Protein AF-A0A067BQJ6-F1 (afdb_monomer_lite)

Secondary structure (DSSP, 8-state):
--------------------------------HHHHTT-B-SSGGGSPP-TTEEEEE-TTSBEEEEEPPTTPBPP--SSSS------------PPPP------B--SS-SSPPPP-PPPTTSB---S---STTB---EE-SSS-EE--BPPTT-EEE--SSTTSPPEE--SS-SSPPPP-TT---------------PPPPPTT-B---S-TTSTTB---EE-SSS-EE--B--TT-EEE---STTBPPEE--SS-SSPPPP-B--TT-EE--SS---TTEEEEEE-SSS-EEEEE--TT-EEE--SSTTEEPEE--SS-SSPPP-EE--TT-B---S--S-TTB---EE-SSS-EE--BPPTT-EEE--SSTTEEPEEP-SS-SSPPPPEEPPTT-B---SSTTSTTB---EE-SSS-EE--B--TT-B-S---STTEE--B--SS-SSPPPPEE--TTSEE--TTTTSTTB--EEE-SSS-EE--B--TTSEEE---TTPPPEEP-SS-SSPPPP--S---------------------------------S--SSSSSSSSSSSS--S-----------------------

Organism: Saprolegnia parasitica (strain CBS 223.65) (NCBI:txid695850)

Foldseek 3Di:
DDDDDDYDDDDDDDDDDDDDDDDDDDDDDDDDVPVLQVDFAPFQVRRDAFQQWHWGADPVRGIDTHGHDWFDFGDDDALQPDDDPDDDDDDDDDDDDDDDDTWTDRRPDSDTDDDQFDDFADFDDDDAADALQWDTWTDPRPRDTDTFGHDQPAFSADAPFQQGDTFGDPRPDSHGDDDPLDDDDDDDDDDDDPDPDPDQADQARFGDDDAPDALQWDGWGHNSNSDTDTWGHDQPAFSADAPFQQWDTWGDPRPHRHTDDTWTDDQPRWHDDDADQALFFDTWGHPRPNDIDTFGHDQPAFSADQPFQQWDTWGDHRPHNHTDDTWTHDQARFHDDDDPDALQWDTWGHPRPNDIDTWGHDQVAFSADAPFQQWDTFGDPRPDSHTDDTWTHDQARWGDADLPDAQQWDTWGHPRPNDIDTWGHDQAQFRADPDWQQWATFGHRRPHRHTDYIFGDPQARFTADPLPPAQQWDGWGDPRPRDTHTWGHDQVRFRADDDPPDDTFGTHRPHSYTDDPPDDDDDDDDDDDDDDDDDDDDDDDDDDDDDDDDDDDPPDPPDPPPPPPPPPDDDDDDDDDDDDDDDDDDDDDDDDDD

Sequence (594 aa):
MKLLWVCVAANAIGLSLGMDLLASETAPVGANLLAAAATKCTRDNDCPQLTCHSTSCSTFGYCKYTPLGVGAKCPGQSCTNGALATTTPTTRATPTPNASVPEYCTGTSGTCPVDAFAPSTMTCSGANNRGACDGQDLCDGFGHCVDVYLPSSTVCRASKGECDVAESCSGKSSQCPPTRSRRPPRRARARPTTSFAMAPISSSTKCSGTSNSGVCDGQDMCDGSGKCVDKYLPSSNECRASKGPCDVAETCTGQGSECPVDTFAPTTAKCTGSSNSGACDIQDFCDGQGNCVDKYLPSTSVCRSSKNQCDVAEMCTGSSGACPADAFAPTTATCTGTCNGNACDGVDLCDGKGNCIDVYLPSTTVCRKAASDCDVAESCTGSSGQCPSDKFAPTTAKCTGTCNGNPCDAQDFCDGSGNCVDKYLPSDTVCGTTGNACIIPATCTGDMGFCPPDDYADSSVPCSGTSSGNVCDGIDTCDGEGSCVDRFLGARTVCQKPTGYSRPIYCNGKSATCPVAKSFLEGNLREMTADDQAPVQSMLVAVSPSSPMVLLGLVCVVAAAVAMVTMRQRRDEPAFDDATYKLLATHEDASAAF

Radius of gyration: 92.45 Å; chains: 1; bounding box: 203×66×261 Å

Structure (mmCIF, N/CA/C/O backbone):
data_AF-A0A067BQJ6-F1
#
_entry.id   AF-A0A067BQJ6-F1
#
loop_
_atom_site.group_PDB
_atom_site.id
_atom_site.type_symbol
_atom_site.label_atom_id
_atom_site.label_alt_id
_atom_site.label_comp_id
_atom_site.label_asym_id
_atom_site.label_entity_id
_atom_site.label_seq_id
_atom_site.pdbx_PDB_ins_code
_atom_site.Cartn_x
_atom_site.Cartn_y
_atom_site.Cartn_z
_atom_site.occupancy
_atom_site.B_iso_or_equiv
_atom_site.auth_seq_id
_atom_site.auth_comp_id
_atom_site.auth_asym_id
_atom_site.auth_atom_id
_atom_site.pdbx_PDB_model_num
ATOM 1 N N . MET A 1 1 ? 77.675 6.043 -44.420 1.00 33.41 1 MET A N 1
ATOM 2 C CA . MET A 1 1 ? 78.668 5.155 -45.069 1.00 33.41 1 MET A CA 1
ATOM 3 C C . MET A 1 1 ? 78.697 5.542 -46.536 1.00 33.41 1 MET A C 1
ATOM 5 O O . MET A 1 1 ? 77.641 5.598 -47.136 1.00 33.41 1 MET A O 1
ATOM 9 N N . LYS A 1 2 ? 79.798 6.142 -47.006 1.00 31.72 2 LYS A N 1
ATOM 10 C CA . LYS A 1 2 ? 80.900 5.413 -47.662 1.00 31.72 2 LYS A CA 1
ATOM 11 C C . LYS A 1 2 ? 80.387 4.732 -48.942 1.00 31.72 2 LYS A C 1
ATOM 13 O O . LYS A 1 2 ? 79.483 3.926 -48.844 1.00 31.72 2 LYS A O 1
ATOM 18 N N . LEU A 1 3 ? 80.943 4.916 -50.127 1.00 29.05 3 LEU A N 1
ATOM 19 C CA . LEU A 1 3 ? 82.164 5.570 -50.578 1.00 29.05 3 LEU A CA 1
ATOM 20 C C . LEU A 1 3 ? 82.225 5.233 -52.088 1.00 29.05 3 LEU A C 1
ATOM 22 O O . LEU A 1 3 ? 81.794 4.145 -52.449 1.00 29.05 3 LEU A O 1
ATOM 26 N N . LEU A 1 4 ? 82.879 6.089 -52.878 1.00 31.81 4 LEU A N 1
ATOM 27 C CA . LEU A 1 4 ? 83.849 5.689 -53.912 1.00 31.81 4 LEU A CA 1
ATOM 28 C C . LEU A 1 4 ? 83.328 4.924 -55.174 1.00 31.81 4 LEU A C 1
ATOM 30 O O . LEU A 1 4 ? 82.763 3.848 -55.078 1.00 31.81 4 LEU A O 1
ATOM 34 N N . TRP A 1 5 ? 83.491 5.491 -56.384 1.00 29.30 5 TRP A N 1
ATOM 35 C CA . TRP A 1 5 ? 84.674 5.329 -57.281 1.00 29.30 5 TRP A CA 1
ATOM 36 C C . TRP A 1 5 ? 84.509 4.167 -58.286 1.00 29.30 5 TRP A C 1
ATOM 38 O O . TRP A 1 5 ? 83.849 3.194 -57.969 1.00 29.30 5 TRP A O 1
ATOM 48 N N . VAL A 1 6 ? 85.096 4.121 -59.486 1.00 31.91 6 VAL A N 1
ATOM 49 C CA . VAL A 1 6 ? 85.873 5.044 -60.337 1.00 31.91 6 VAL A CA 1
ATOM 50 C C . VAL A 1 6 ? 86.158 4.292 -61.652 1.00 31.91 6 VAL A C 1
ATOM 52 O O . VAL A 1 6 ? 86.192 3.066 -61.627 1.00 31.91 6 VAL A O 1
ATOM 55 N N . CYS A 1 7 ? 86.474 5.040 -62.718 1.00 27.44 7 CYS A N 1
ATOM 56 C CA . CYS A 1 7 ? 87.472 4.716 -63.761 1.00 27.44 7 CYS A CA 1
ATOM 57 C C . CYS A 1 7 ? 87.280 3.487 -64.677 1.00 27.44 7 CYS A C 1
ATOM 59 O O . CYS A 1 7 ? 86.557 2.559 -64.360 1.00 27.44 7 CYS A O 1
ATOM 61 N N . VAL A 1 8 ? 87.953 3.314 -65.820 1.00 29.67 8 VAL A N 1
ATOM 62 C CA . VAL A 1 8 ? 88.818 4.063 -66.770 1.00 29.67 8 VAL A CA 1
ATOM 63 C C . VAL A 1 8 ? 89.134 3.020 -67.853 1.00 29.67 8 VAL A C 1
ATOM 65 O O . VAL A 1 8 ? 89.295 1.852 -67.513 1.00 29.67 8 VAL A O 1
ATOM 68 N N . ALA A 1 9 ? 89.288 3.440 -69.109 1.00 30.62 9 ALA A N 1
ATOM 69 C CA . ALA A 1 9 ? 90.353 3.016 -70.045 1.00 30.62 9 ALA A CA 1
ATOM 70 C C . ALA A 1 9 ? 89.979 3.595 -71.423 1.00 30.62 9 ALA A C 1
ATOM 72 O O . ALA A 1 9 ? 88.926 3.259 -71.945 1.00 30.62 9 ALA A O 1
ATOM 73 N N . ALA A 1 10 ? 90.630 4.608 -72.000 1.00 28.34 10 ALA A N 1
ATOM 74 C CA . ALA A 1 10 ? 92.052 4.861 -72.249 1.00 28.34 10 ALA A CA 1
ATOM 75 C C . ALA A 1 10 ? 92.707 3.886 -73.240 1.00 28.34 10 ALA A C 1
ATOM 77 O O . ALA A 1 10 ? 92.621 2.672 -73.068 1.00 28.34 10 ALA A O 1
ATOM 78 N N . ASN A 1 11 ? 93.466 4.506 -74.156 1.00 29.45 11 ASN A N 1
ATOM 79 C CA . ASN A 1 11 ? 94.488 3.998 -75.083 1.00 29.45 11 ASN A CA 1
ATOM 80 C C . ASN A 1 11 ? 94.037 3.787 -76.539 1.00 29.45 11 ASN A C 1
ATOM 82 O O . ASN A 1 11 ? 92.970 3.251 -76.788 1.00 29.45 11 ASN A O 1
ATOM 86 N N . ALA A 1 12 ? 94.823 4.114 -77.565 1.00 27.55 12 ALA A N 1
ATOM 87 C CA . ALA A 1 12 ? 96.096 4.830 -77.678 1.00 27.55 12 ALA A CA 1
ATOM 88 C C . ALA A 1 12 ? 96.520 4.792 -79.164 1.00 27.55 12 ALA A C 1
ATOM 90 O O . ALA A 1 12 ? 96.338 3.763 -79.798 1.00 27.55 12 ALA A O 1
ATOM 91 N N . ILE A 1 13 ? 97.162 5.875 -79.626 1.00 28.88 13 ILE A N 1
ATOM 92 C CA . ILE A 1 13 ? 98.367 5.912 -80.488 1.00 28.88 13 ILE A CA 1
ATOM 93 C C . ILE A 1 13 ? 98.299 5.292 -81.902 1.00 28.88 13 ILE A C 1
ATOM 95 O O . ILE A 1 13 ? 98.008 4.118 -82.085 1.00 28.88 13 ILE A O 1
ATOM 99 N N . GLY A 1 14 ? 98.779 6.052 -82.896 1.00 28.91 14 GLY A N 1
ATOM 100 C CA . GLY A 1 14 ? 99.280 5.470 -84.146 1.00 28.91 14 GLY A CA 1
ATOM 101 C C . GLY A 1 14 ? 99.532 6.477 -85.263 1.00 28.91 14 GLY A C 1
ATOM 102 O O . GLY A 1 14 ? 98.670 6.705 -86.098 1.00 28.91 14 GLY A O 1
ATOM 103 N N . LEU A 1 15 ? 100.716 7.083 -85.251 1.00 29.03 15 LEU A N 1
ATOM 104 C CA . LEU A 1 15 ? 101.250 8.015 -86.244 1.00 29.03 15 LEU A CA 1
ATOM 105 C C . LEU A 1 15 ? 101.660 7.337 -87.570 1.00 29.03 15 LEU A C 1
ATOM 107 O O . LEU A 1 15 ? 102.103 6.194 -87.587 1.00 29.03 15 LEU A O 1
ATOM 111 N N . SER A 1 16 ? 101.663 8.180 -88.608 1.00 29.70 16 SER A N 1
ATOM 112 C CA . SER A 1 16 ? 102.675 8.326 -89.671 1.00 29.70 16 SER A CA 1
ATOM 113 C C . SER A 1 16 ? 102.708 7.411 -90.908 1.00 29.70 16 SER A C 1
ATOM 115 O O . SER A 1 16 ? 103.057 6.242 -90.830 1.00 29.70 16 SER A O 1
ATOM 117 N N . LEU A 1 17 ? 102.525 8.105 -92.045 1.00 29.45 17 LEU A N 1
ATOM 118 C CA . LEU A 1 17 ? 103.411 8.221 -93.221 1.00 29.45 17 LEU A CA 1
ATOM 119 C C . LEU A 1 17 ? 103.686 6.987 -94.096 1.00 29.45 17 LEU A C 1
ATOM 121 O O . LEU A 1 17 ? 104.258 6.004 -93.645 1.00 29.45 17 LEU A O 1
ATOM 125 N N . GLY A 1 18 ? 103.512 7.184 -95.410 1.00 28.03 18 GLY A N 1
ATOM 126 C CA . GLY A 1 18 ? 104.486 6.681 -96.380 1.00 28.03 18 GLY A CA 1
ATOM 127 C C . GLY A 1 18 ? 103.939 6.194 -97.721 1.00 28.03 18 GLY A C 1
ATOM 128 O O . GLY A 1 18 ? 103.319 5.144 -97.781 1.00 28.03 18 GLY A O 1
ATOM 129 N N . MET A 1 19 ? 104.352 6.912 -98.771 1.00 30.14 19 MET A N 1
ATOM 130 C CA . MET A 1 19 ? 104.830 6.385 -100.060 1.00 30.14 19 MET A CA 1
ATOM 131 C C . MET A 1 19 ? 103.837 6.015 -101.179 1.00 30.14 19 MET A C 1
ATOM 133 O O . MET A 1 19 ? 103.181 4.983 -101.175 1.00 30.14 19 MET A O 1
ATOM 137 N N . ASP A 1 20 ? 103.836 6.909 -102.174 1.00 27.52 20 ASP A N 1
ATOM 138 C CA . ASP A 1 20 ? 104.441 6.717 -103.501 1.00 27.52 20 ASP A CA 1
ATOM 139 C C . ASP A 1 20 ? 103.914 5.653 -104.485 1.00 27.52 20 ASP A C 1
ATOM 141 O O . ASP A 1 20 ? 104.029 4.448 -104.298 1.00 27.52 20 ASP A O 1
ATOM 145 N N . LEU A 1 21 ? 103.581 6.214 -105.654 1.00 26.09 21 LEU A N 1
ATOM 146 C CA . LEU A 1 21 ? 103.943 5.787 -107.009 1.00 26.09 21 LEU A CA 1
ATOM 147 C C . LEU A 1 21 ? 103.164 4.664 -107.733 1.00 26.09 21 LEU A C 1
ATOM 149 O O . LEU A 1 21 ? 103.133 3.505 -107.346 1.00 26.09 21 LEU A O 1
ATOM 153 N N . LEU A 1 22 ? 102.781 5.076 -108.955 1.00 28.86 22 LEU A N 1
ATOM 154 C CA . LEU A 1 22 ? 102.851 4.378 -110.252 1.00 28.86 22 LEU A CA 1
ATOM 155 C C . LEU A 1 22 ? 101.705 3.456 -110.681 1.00 28.86 22 LEU A C 1
ATOM 157 O O . LEU A 1 22 ? 101.576 2.331 -110.219 1.00 28.86 22 LEU A O 1
ATOM 161 N N . ALA A 1 23 ? 100.995 3.903 -111.724 1.00 27.73 23 ALA A N 1
ATOM 162 C CA . ALA A 1 23 ? 101.087 3.414 -113.118 1.00 27.73 23 ALA A CA 1
ATOM 163 C C . ALA A 1 23 ? 99.745 3.735 -113.816 1.00 27.73 23 ALA A C 1
ATOM 165 O O . ALA A 1 23 ? 98.692 3.325 -113.352 1.00 27.73 23 ALA A O 1
ATOM 166 N N . SER A 1 24 ? 99.691 4.690 -114.748 1.00 27.64 24 SER A N 1
ATOM 167 C CA . SER A 1 24 ? 99.980 4.538 -116.186 1.00 27.64 24 SER A CA 1
ATOM 168 C C . SER A 1 24 ? 98.992 3.630 -116.923 1.00 27.64 24 SER A C 1
ATOM 170 O O . SER A 1 24 ? 99.094 2.422 -116.794 1.00 27.64 24 SER A O 1
ATOM 172 N N . GLU A 1 25 ? 98.146 4.235 -117.764 1.00 32.16 25 GLU A N 1
ATOM 173 C CA . GLU A 1 25 ? 97.696 3.746 -119.087 1.00 32.16 25 GLU A CA 1
ATOM 174 C C . GLU A 1 25 ? 96.947 4.919 -119.767 1.00 32.16 25 GLU A C 1
ATOM 176 O O . GLU A 1 25 ? 95.892 5.350 -119.317 1.00 32.16 25 GLU A O 1
ATOM 181 N N . THR A 1 26 ? 97.635 5.765 -120.539 1.00 32.44 26 THR A N 1
ATOM 182 C CA . THR A 1 26 ? 97.693 5.789 -122.019 1.00 32.44 26 THR A CA 1
ATOM 183 C C . THR A 1 26 ? 96.345 5.770 -122.754 1.00 32.44 26 THR A C 1
ATOM 185 O O . THR A 1 26 ? 95.514 4.892 -122.570 1.00 32.44 26 THR A O 1
ATOM 188 N N . ALA A 1 27 ? 96.207 6.774 -123.627 1.00 31.55 27 ALA A N 1
ATOM 189 C CA . ALA A 1 27 ? 95.067 7.201 -124.441 1.00 31.55 27 ALA A CA 1
ATOM 190 C C . ALA A 1 27 ? 94.458 6.138 -125.389 1.00 31.55 27 ALA A C 1
ATOM 192 O O . ALA A 1 27 ? 95.049 5.080 -125.601 1.00 31.55 27 ALA A O 1
ATOM 193 N N . PRO A 1 28 ? 93.335 6.465 -126.068 1.00 40.06 28 PRO A N 1
ATOM 194 C CA . PRO A 1 28 ? 93.500 7.070 -127.397 1.00 40.06 28 PRO A CA 1
ATOM 195 C C . PRO A 1 28 ? 92.517 8.208 -127.770 1.00 40.06 28 PRO A C 1
ATOM 197 O O . PRO A 1 28 ? 91.325 8.152 -127.506 1.00 40.06 28 PRO A O 1
ATOM 200 N N . VAL A 1 29 ? 93.086 9.189 -128.488 1.00 33.69 29 VAL A N 1
ATOM 201 C CA . VAL A 1 29 ? 92.636 9.767 -129.777 1.00 33.69 29 VAL A CA 1
ATOM 202 C C . VAL A 1 29 ? 91.312 10.552 -129.844 1.00 33.69 29 VAL A C 1
ATOM 204 O O . VAL A 1 29 ? 90.217 10.034 -129.660 1.00 33.69 29 VAL A O 1
ATOM 207 N N . GLY A 1 30 ? 91.439 11.823 -130.251 1.00 45.69 30 GLY A N 1
ATOM 208 C CA . GLY A 1 30 ? 90.338 12.711 -130.611 1.00 45.69 30 GLY A CA 1
ATOM 209 C C . GLY A 1 30 ? 89.714 12.425 -131.980 1.00 45.69 30 GLY A C 1
ATOM 210 O O . GLY A 1 30 ? 90.404 12.070 -132.929 1.00 45.69 30 GLY A O 1
ATOM 211 N N . ALA A 1 31 ? 88.401 12.634 -132.064 1.00 32.19 31 ALA A N 1
ATOM 212 C CA . ALA A 1 31 ? 87.574 12.726 -133.269 1.00 32.19 31 ALA A CA 1
ATOM 213 C C . ALA A 1 31 ? 86.186 13.193 -132.759 1.00 32.19 31 ALA A C 1
ATOM 215 O O . ALA A 1 31 ? 85.680 12.613 -131.809 1.00 32.19 31 ALA A O 1
ATOM 216 N N . ASN A 1 32 ? 85.528 14.272 -133.199 1.00 43.81 32 ASN A N 1
ATOM 217 C CA . ASN A 1 32 ? 84.564 14.181 -134.303 1.00 43.81 32 ASN A CA 1
ATOM 218 C C . ASN A 1 32 ? 83.610 15.399 -134.393 1.00 43.81 32 ASN A C 1
ATOM 220 O O . ASN A 1 32 ? 82.407 15.223 -134.567 1.00 43.81 32 ASN A O 1
ATOM 224 N N . LEU A 1 33 ? 84.103 16.647 -134.384 1.00 48.44 33 LEU A N 1
ATOM 225 C CA . LEU A 1 33 ? 83.295 17.710 -135.022 1.00 48.44 33 LEU A CA 1
ATOM 226 C C . LEU A 1 33 ? 83.194 17.478 -136.545 1.00 48.44 33 LEU A C 1
ATOM 228 O O . LEU A 1 33 ? 82.189 17.833 -137.154 1.00 48.44 33 LEU A O 1
ATOM 232 N N . LEU A 1 34 ? 84.178 16.792 -137.149 1.00 48.84 34 LEU A N 1
ATOM 233 C CA . LEU A 1 34 ? 84.097 16.361 -138.547 1.00 48.84 34 LEU A CA 1
ATOM 234 C C . LEU A 1 34 ? 83.239 15.098 -138.782 1.00 4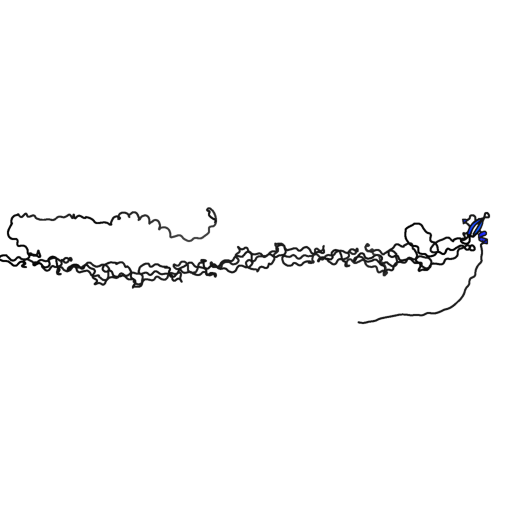8.84 34 LEU A C 1
ATOM 236 O O . LEU A 1 34 ? 82.619 15.038 -139.840 1.00 48.84 34 LEU A O 1
ATOM 240 N N . ALA A 1 35 ? 83.110 14.125 -137.857 1.00 49.06 35 ALA A N 1
ATOM 241 C CA . ALA A 1 35 ? 82.203 12.983 -138.113 1.00 49.06 35 ALA A CA 1
ATOM 242 C C . ALA A 1 35 ? 80.739 13.215 -137.728 1.00 49.06 35 ALA A C 1
ATOM 244 O O . ALA A 1 35 ? 79.871 12.563 -138.305 1.00 49.06 35 ALA A O 1
ATOM 245 N N . ALA A 1 36 ? 80.422 14.170 -136.847 1.00 51.16 36 ALA A N 1
ATOM 246 C CA . ALA A 1 36 ? 79.027 14.571 -136.647 1.00 51.16 36 ALA A CA 1
ATOM 247 C C . ALA A 1 36 ? 78.456 15.240 -137.916 1.00 51.16 36 ALA A C 1
ATOM 249 O O . ALA A 1 36 ? 77.330 14.955 -138.311 1.00 51.16 36 ALA A O 1
ATOM 250 N N . ALA A 1 37 ? 79.270 16.029 -138.632 1.00 52.50 37 ALA A N 1
ATOM 251 C CA . ALA A 1 37 ? 78.912 16.590 -139.940 1.00 52.50 37 ALA A CA 1
ATOM 252 C C . ALA A 1 37 ? 78.905 15.549 -141.085 1.00 52.50 37 ALA A C 1
ATOM 254 O O . ALA A 1 37 ? 78.353 15.815 -142.149 1.00 52.50 37 ALA A O 1
ATOM 255 N N . ALA A 1 38 ? 79.486 14.361 -140.872 1.00 51.75 38 ALA A N 1
ATOM 256 C CA . ALA A 1 38 ? 79.493 13.251 -141.830 1.00 51.75 38 ALA A CA 1
ATOM 257 C C . ALA A 1 38 ? 78.466 12.147 -141.501 1.00 51.75 38 ALA A C 1
ATOM 259 O O . ALA A 1 38 ? 78.376 11.157 -142.230 1.00 51.75 38 ALA A O 1
ATOM 260 N N . THR A 1 39 ? 77.668 12.305 -140.437 1.00 60.28 39 THR A N 1
ATOM 261 C CA . THR A 1 39 ? 76.596 11.360 -140.099 1.00 60.28 39 THR A CA 1
ATOM 262 C C . THR A 1 39 ? 75.402 11.613 -141.016 1.00 60.28 39 THR A C 1
ATOM 264 O O . THR A 1 39 ? 74.821 12.699 -141.017 1.00 60.28 39 THR A O 1
ATOM 267 N N . LYS A 1 40 ? 75.058 10.614 -141.838 1.00 61.75 40 LYS A N 1
ATOM 268 C CA . LYS A 1 40 ? 73.889 10.671 -142.720 1.00 61.75 40 LYS A CA 1
ATOM 269 C C . LYS A 1 40 ? 72.624 10.602 -141.856 1.00 61.75 40 LYS A C 1
ATOM 271 O O . LYS A 1 40 ? 72.386 9.561 -141.252 1.00 61.75 40 LYS A O 1
ATOM 276 N N . CYS A 1 41 ? 71.826 11.668 -141.790 1.00 66.38 41 CYS A N 1
ATOM 277 C CA . CYS A 1 41 ? 70.503 11.642 -141.150 1.00 66.38 41 CYS A CA 1
ATOM 278 C C . CYS A 1 41 ? 69.404 12.005 -142.158 1.00 66.38 41 CYS A C 1
ATOM 280 O O . CYS A 1 41 ? 69.617 12.775 -143.093 1.00 66.38 41 CYS A O 1
ATOM 282 N N . THR A 1 42 ? 68.238 11.373 -142.002 1.00 63.31 42 THR A N 1
ATOM 283 C CA . THR A 1 42 ? 67.075 11.543 -142.888 1.00 63.31 42 THR A CA 1
ATOM 284 C C . THR A 1 42 ? 66.043 12.532 -142.345 1.00 63.31 42 THR A C 1
ATOM 286 O O . THR A 1 42 ? 65.243 13.046 -143.125 1.00 63.31 42 THR A O 1
ATOM 289 N N . ARG A 1 43 ? 66.051 12.806 -141.030 1.00 68.25 43 ARG A N 1
ATOM 290 C CA . ARG A 1 43 ? 65.211 13.789 -140.318 1.00 68.25 43 ARG A CA 1
ATOM 291 C C . ARG A 1 43 ? 65.976 14.376 -139.121 1.00 68.25 43 ARG A C 1
ATOM 293 O O . ARG A 1 43 ? 66.899 13.740 -138.623 1.00 68.25 43 ARG A O 1
ATOM 300 N N . ASP A 1 44 ? 65.553 15.540 -138.620 1.00 64.88 44 ASP A N 1
ATOM 301 C CA . ASP A 1 44 ? 66.233 16.269 -137.527 1.00 64.88 44 ASP A CA 1
ATOM 302 C C . ASP A 1 44 ? 66.428 15.437 -136.247 1.00 64.88 44 ASP A C 1
ATOM 304 O O . ASP A 1 44 ? 67.486 15.493 -135.623 1.00 64.88 44 ASP A O 1
ATOM 308 N N . ASN A 1 45 ? 65.444 14.607 -135.889 1.00 67.88 45 ASN A N 1
ATOM 309 C CA . ASN A 1 45 ? 65.490 13.775 -134.681 1.00 67.88 45 ASN A CA 1
ATOM 310 C C . ASN A 1 45 ? 66.452 12.578 -134.789 1.00 67.88 45 ASN A C 1
ATOM 312 O O . ASN A 1 45 ? 66.763 11.966 -133.770 1.00 67.88 45 ASN A O 1
ATOM 316 N N . ASP A 1 46 ? 66.911 12.236 -135.998 1.00 66.75 46 ASP A N 1
ATOM 317 C CA . ASP A 1 46 ? 67.871 11.146 -136.217 1.00 66.75 46 ASP A CA 1
ATOM 318 C C . ASP A 1 46 ? 69.321 11.618 -135.975 1.00 66.75 46 ASP A C 1
ATOM 320 O O . ASP A 1 46 ? 70.250 10.811 -135.936 1.00 66.75 46 ASP A O 1
ATOM 324 N N . CYS A 1 47 ? 69.539 12.929 -135.826 1.00 66.81 47 CYS A N 1
ATOM 325 C CA . CYS A 1 47 ? 70.851 13.509 -135.585 1.00 66.81 47 CYS A CA 1
ATOM 326 C C . CYS A 1 47 ? 71.110 13.604 -134.045 1.00 66.81 47 CYS A C 1
ATOM 328 O O . CYS A 1 47 ? 70.228 14.058 -133.306 1.00 66.81 47 CYS A O 1
ATOM 330 N N . PRO A 1 48 ? 72.294 13.203 -133.520 1.00 64.88 48 PRO A N 1
ATOM 331 C CA . PRO A 1 48 ? 72.620 13.246 -132.083 1.00 64.88 48 PRO A CA 1
ATOM 332 C C . PRO A 1 48 ? 72.361 14.614 -131.442 1.00 64.88 48 PRO A C 1
ATOM 334 O O . PRO A 1 48 ? 72.755 15.629 -132.012 1.00 64.88 48 PRO A O 1
ATOM 337 N N . GLN A 1 49 ? 71.744 14.657 -130.259 1.00 63.25 49 GLN A N 1
ATOM 338 C CA . GLN A 1 49 ? 71.453 15.912 -129.555 1.00 63.25 49 GLN A CA 1
ATOM 339 C C . GLN A 1 49 ? 72.658 16.379 -128.721 1.00 63.25 49 GLN A C 1
ATOM 341 O O . GLN A 1 49 ? 73.240 15.596 -127.975 1.00 63.25 49 GLN A O 1
ATOM 346 N N . LEU A 1 50 ? 73.023 17.661 -128.840 1.00 64.81 50 LEU A N 1
ATOM 347 C CA . LEU A 1 50 ? 74.099 18.313 -128.082 1.00 64.81 50 LEU A CA 1
ATOM 348 C C . LEU A 1 50 ? 73.506 19.456 -127.250 1.00 64.81 50 LEU A C 1
ATOM 350 O O . LEU A 1 50 ? 72.870 20.349 -127.800 1.00 64.81 50 LEU A O 1
ATOM 354 N N . THR A 1 51 ? 73.732 19.454 -125.935 1.00 66.31 51 THR A N 1
ATOM 355 C CA . THR A 1 51 ? 73.017 20.306 -124.963 1.00 66.31 51 THR A CA 1
ATOM 356 C C . THR A 1 51 ? 73.225 21.809 -125.183 1.00 66.31 51 THR A C 1
ATOM 358 O O . THR A 1 51 ? 72.336 22.598 -124.879 1.00 66.31 51 THR A O 1
ATOM 361 N N . CYS A 1 52 ? 74.371 22.208 -125.746 1.00 65.25 52 CYS A N 1
ATOM 362 C CA . CYS A 1 52 ? 74.678 23.606 -126.077 1.00 65.25 52 CYS A CA 1
ATOM 363 C C . CYS A 1 52 ? 74.638 23.910 -127.595 1.00 65.25 52 CYS A C 1
ATOM 365 O O . CYS A 1 52 ? 75.241 24.892 -128.023 1.00 65.25 52 CYS A O 1
ATOM 367 N N . HIS A 1 53 ? 73.981 23.096 -128.436 1.00 69.12 53 HIS A N 1
ATOM 368 C CA . HIS A 1 53 ? 73.817 23.355 -129.880 1.00 69.12 53 HIS A CA 1
ATOM 369 C C . HIS A 1 53 ? 72.385 23.057 -130.357 1.00 69.12 53 HIS A C 1
ATOM 371 O O . HIS A 1 53 ? 71.750 22.115 -129.898 1.00 69.12 53 HIS A O 1
ATOM 377 N N . SER A 1 54 ? 71.892 23.810 -131.341 1.00 68.19 54 SER A N 1
ATOM 378 C CA . SER A 1 54 ? 70.698 23.455 -132.110 1.00 68.19 54 SER A CA 1
ATOM 379 C C . SER A 1 54 ? 71.067 22.625 -133.345 1.00 68.19 54 SER A C 1
ATOM 381 O O . SER A 1 54 ? 72.083 22.863 -134.004 1.00 68.19 54 SER A O 1
ATOM 383 N N . THR A 1 55 ? 70.249 21.621 -133.653 1.00 68.00 55 THR A N 1
ATOM 384 C CA . THR A 1 55 ? 70.437 20.690 -134.776 1.00 68.00 55 THR A CA 1
ATOM 385 C C . THR A 1 55 ? 69.426 20.939 -135.886 1.00 68.00 55 THR A C 1
ATOM 387 O O . THR A 1 55 ? 68.260 21.208 -135.619 1.00 68.00 55 THR A O 1
ATOM 390 N N . SER A 1 56 ? 69.876 20.840 -137.140 1.00 68.44 56 SER A N 1
ATOM 391 C CA . SER A 1 56 ? 69.014 20.845 -138.333 1.00 68.44 56 SER A CA 1
ATOM 392 C C . SER A 1 56 ? 69.604 19.956 -139.431 1.00 68.44 56 SER A C 1
ATOM 394 O O . SER A 1 56 ? 70.824 19.888 -139.589 1.00 68.44 56 SER A O 1
ATOM 396 N N . CYS A 1 57 ? 68.765 19.262 -140.192 1.00 71.25 57 CYS A N 1
ATOM 397 C CA . CYS A 1 57 ? 69.169 18.353 -141.256 1.00 71.25 57 CYS A CA 1
ATOM 398 C C . CYS A 1 57 ? 69.362 19.116 -142.577 1.00 71.25 57 CYS A C 1
ATOM 400 O O . CYS A 1 57 ? 68.475 19.830 -143.045 1.00 71.25 57 CYS A O 1
ATOM 402 N N . SER A 1 58 ? 70.538 18.976 -143.194 1.00 63.59 58 SER A N 1
ATOM 403 C CA . SER A 1 58 ? 70.861 19.599 -144.485 1.00 63.59 58 SER A CA 1
ATOM 404 C C . SER A 1 58 ? 70.177 18.872 -145.647 1.00 63.59 58 SER A C 1
ATOM 406 O O . SER A 1 58 ? 70.042 17.649 -145.618 1.00 63.59 58 SER A O 1
ATOM 408 N N . THR A 1 59 ? 69.833 19.595 -146.722 1.00 61.22 59 THR A N 1
ATOM 409 C CA . THR A 1 59 ? 69.223 19.056 -147.958 1.00 61.22 59 THR A CA 1
ATOM 410 C C . THR A 1 59 ? 70.062 17.957 -148.624 1.00 61.22 59 THR A C 1
ATOM 412 O O . THR A 1 59 ? 69.538 17.161 -149.395 1.00 61.22 59 THR A O 1
ATOM 415 N N . PHE A 1 60 ? 71.360 17.888 -148.311 1.00 62.41 60 PHE A N 1
ATOM 416 C CA . PHE A 1 60 ? 72.281 16.851 -148.790 1.00 62.41 60 PHE A CA 1
ATOM 417 C C . PHE A 1 60 ? 72.332 15.596 -147.891 1.00 62.41 60 PHE A C 1
ATOM 419 O O . PHE A 1 60 ? 73.120 14.691 -148.162 1.00 62.41 60 PHE A O 1
ATOM 426 N N . GLY A 1 61 ? 71.498 15.518 -146.844 1.00 65.94 61 GLY A N 1
ATOM 427 C CA . GLY A 1 61 ? 71.331 14.336 -145.988 1.00 65.94 61 GLY A CA 1
ATOM 428 C C . GLY A 1 61 ? 72.329 14.203 -144.832 1.00 65.94 61 GLY A C 1
ATOM 429 O O . GLY A 1 61 ? 72.657 13.079 -144.468 1.00 65.94 61 GLY A O 1
ATOM 430 N N . TYR A 1 62 ? 72.824 15.313 -144.266 1.00 70.69 62 TYR A N 1
ATOM 431 C CA . TYR A 1 62 ? 73.802 15.338 -143.159 1.00 70.69 62 TYR A CA 1
ATOM 432 C C . TYR A 1 62 ? 73.406 16.327 -142.042 1.00 70.69 62 TYR A C 1
ATOM 434 O O . TYR A 1 62 ? 72.749 17.334 -142.323 1.00 70.69 62 TYR A O 1
ATOM 442 N N . CYS A 1 63 ? 73.825 16.076 -140.791 1.00 71.94 63 CYS A N 1
ATOM 443 C CA . CYS A 1 63 ? 73.554 16.956 -139.643 1.00 71.94 63 CYS A CA 1
ATOM 444 C C . CYS A 1 63 ? 74.271 18.313 -139.767 1.00 71.94 63 CYS A C 1
ATOM 446 O O . CYS A 1 63 ? 75.483 18.364 -139.989 1.00 71.94 63 CYS A O 1
ATOM 448 N N . LYS A 1 64 ? 73.568 19.414 -139.487 1.00 71.38 64 LYS A N 1
ATOM 449 C CA . LYS A 1 64 ? 74.165 20.730 -139.232 1.00 71.38 64 LYS A CA 1
ATOM 450 C C . LYS A 1 64 ? 73.914 21.147 -137.783 1.00 71.38 64 LYS A C 1
ATOM 452 O O . LYS A 1 64 ? 72.767 21.268 -137.356 1.00 71.38 64 LYS A O 1
ATOM 457 N N . TYR A 1 65 ? 74.996 21.402 -137.053 1.00 69.44 65 TYR A N 1
ATOM 458 C CA . TYR A 1 65 ? 74.984 21.838 -135.656 1.00 69.44 65 TYR A CA 1
ATOM 459 C C . TYR A 1 65 ? 75.304 23.331 -135.560 1.00 69.44 65 TYR A C 1
ATOM 461 O O . TYR A 1 65 ? 76.316 23.774 -136.099 1.00 69.44 65 TYR A O 1
ATOM 469 N N . THR A 1 66 ? 74.460 24.098 -134.869 1.00 68.06 66 THR A N 1
ATOM 470 C CA . THR A 1 66 ? 74.664 25.534 -134.621 1.00 68.06 66 THR A CA 1
ATOM 471 C C . THR A 1 66 ? 74.801 25.768 -133.116 1.00 68.06 66 THR A C 1
ATOM 473 O O . THR A 1 66 ? 73.903 25.374 -132.378 1.00 68.06 66 THR A O 1
ATOM 476 N N . PRO A 1 67 ? 75.890 26.371 -132.615 1.00 63.81 67 PRO A N 1
ATOM 477 C CA . PRO A 1 67 ? 76.052 26.621 -131.184 1.00 63.81 67 PRO A CA 1
ATOM 478 C C . PRO A 1 67 ? 74.959 27.552 -130.651 1.00 63.81 67 PRO A C 1
ATOM 480 O O . PRO A 1 67 ? 74.617 28.554 -131.282 1.00 63.81 67 PRO A O 1
ATOM 483 N N . LEU A 1 68 ? 74.422 27.228 -129.474 1.00 65.75 68 LEU A N 1
ATOM 484 C CA . LEU A 1 68 ? 73.600 28.153 -128.698 1.00 65.75 68 LEU A CA 1
ATOM 485 C C . LEU A 1 68 ? 74.508 29.263 -128.143 1.00 65.75 68 LEU A C 1
ATOM 487 O O . LEU A 1 68 ? 75.659 29.013 -127.784 1.00 65.75 68 LEU A O 1
ATOM 491 N N . GLY A 1 69 ? 74.008 30.502 -128.104 1.00 61.66 69 GLY A N 1
ATOM 492 C CA . GLY A 1 69 ? 74.794 31.660 -127.667 1.00 61.66 69 GLY A CA 1
ATOM 493 C C . GLY A 1 69 ? 75.347 31.511 -126.243 1.00 61.66 69 GLY A C 1
ATOM 494 O O . GLY A 1 69 ? 74.725 30.878 -125.387 1.00 61.66 69 GLY A O 1
ATOM 495 N N . VAL A 1 70 ? 76.512 32.120 -125.989 1.00 59.81 70 VAL A N 1
ATOM 496 C CA . VAL A 1 70 ? 77.116 32.210 -124.648 1.00 59.81 70 VAL A CA 1
ATOM 497 C C . VAL A 1 70 ? 76.077 32.784 -123.677 1.00 59.81 70 VAL A C 1
ATOM 499 O O . VAL A 1 70 ? 75.533 33.856 -123.938 1.00 59.81 70 VAL A O 1
ATOM 502 N N . GLY A 1 71 ? 75.771 32.075 -122.585 1.00 58.81 71 GLY A N 1
ATOM 503 C CA . GLY A 1 71 ? 74.718 32.489 -121.642 1.00 58.81 71 GLY A CA 1
ATOM 504 C C . GLY A 1 71 ? 73.378 31.747 -121.753 1.00 58.81 71 GLY A C 1
ATOM 505 O O . GLY A 1 71 ? 72.448 32.067 -121.013 1.00 58.81 71 GLY A O 1
ATOM 506 N N . ALA A 1 72 ? 73.235 30.756 -122.638 1.00 59.75 72 ALA A N 1
ATOM 507 C CA . ALA A 1 72 ? 72.051 29.889 -122.652 1.00 59.75 72 ALA A CA 1
ATOM 508 C C . ALA A 1 72 ? 72.023 28.945 -121.425 1.00 59.75 72 ALA A C 1
ATOM 510 O O . ALA A 1 72 ? 73.059 28.393 -121.050 1.00 59.75 72 ALA A O 1
ATOM 511 N N . LYS A 1 73 ? 70.848 28.769 -120.795 1.00 58.78 73 LYS A N 1
ATOM 512 C CA . LYS A 1 73 ? 70.647 27.918 -119.600 1.00 58.78 73 LYS A CA 1
ATOM 513 C C . LYS A 1 73 ? 70.523 26.434 -119.971 1.00 58.78 73 LYS A C 1
ATOM 515 O O . LYS A 1 73 ? 69.765 26.100 -120.881 1.00 58.78 73 LYS A O 1
ATOM 520 N N . CYS A 1 74 ? 71.190 25.557 -119.222 1.00 56.38 74 CYS A N 1
ATOM 521 C CA . CYS A 1 74 ? 71.088 24.100 -119.378 1.00 56.38 74 CYS A CA 1
ATOM 522 C C . CYS A 1 74 ? 69.786 23.555 -118.721 1.00 56.38 74 CYS A C 1
ATOM 524 O O . CYS A 1 74 ? 69.475 23.979 -117.606 1.00 56.38 74 CYS A O 1
ATOM 526 N N . PRO A 1 75 ? 68.999 22.646 -119.346 1.00 48.78 75 PRO A N 1
ATOM 527 C CA . PRO A 1 75 ? 67.783 22.090 -118.729 1.00 48.78 75 PRO A CA 1
ATOM 528 C C . PRO A 1 75 ? 68.004 20.759 -117.966 1.00 48.78 75 PRO A C 1
ATOM 530 O O . PRO A 1 75 ? 68.346 19.762 -118.593 1.00 48.78 75 PRO A O 1
ATOM 533 N N . GLY A 1 76 ? 67.651 20.714 -116.665 1.00 48.97 76 GLY A N 1
ATOM 534 C CA . GLY A 1 76 ? 66.918 19.579 -116.058 1.00 48.97 76 GLY A CA 1
ATOM 535 C C . GLY A 1 76 ? 67.445 18.847 -114.794 1.00 48.97 76 GLY A C 1
ATOM 536 O O . GLY A 1 76 ? 68.359 18.046 -114.897 1.00 48.97 76 GLY A O 1
ATOM 537 N N . GLN A 1 77 ? 66.654 18.967 -113.707 1.00 38.94 77 GLN A N 1
ATOM 538 C CA . GLN A 1 77 ? 66.147 17.934 -112.757 1.00 38.94 77 GLN A CA 1
ATOM 539 C C . GLN A 1 77 ? 66.935 17.479 -111.486 1.00 38.94 77 GLN A C 1
ATOM 541 O O . GLN A 1 77 ? 67.793 16.607 -111.538 1.00 38.94 77 GLN A O 1
ATOM 546 N N . SER A 1 78 ? 66.391 17.900 -110.322 1.00 42.72 78 SER A N 1
ATOM 547 C CA . SER A 1 78 ? 66.501 17.375 -108.929 1.00 42.72 78 SER A CA 1
ATOM 548 C C . SER A 1 78 ? 67.711 17.789 -108.078 1.00 42.72 78 SER A C 1
ATOM 550 O O . SER A 1 78 ? 68.825 17.550 -108.504 1.00 42.72 78 SER A O 1
ATOM 552 N N . CYS A 1 79 ? 67.442 18.361 -106.879 1.00 46.25 79 CYS A N 1
ATOM 553 C CA . CYS A 1 79 ? 68.303 18.832 -105.755 1.00 46.25 79 CYS A CA 1
ATOM 554 C C . CYS A 1 79 ? 69.688 19.455 -106.041 1.00 46.25 79 CYS A C 1
ATOM 556 O O . CYS A 1 79 ? 70.326 19.977 -105.129 1.00 46.25 79 CYS A O 1
ATOM 558 N N . THR A 1 80 ? 70.092 19.512 -107.295 1.00 45.81 80 THR A N 1
ATOM 559 C CA . THR A 1 80 ? 70.901 20.525 -107.934 1.00 45.81 80 THR A CA 1
ATOM 560 C C . THR A 1 80 ? 69.944 21.594 -108.474 1.00 45.81 80 THR A C 1
ATOM 562 O O . THR A 1 80 ? 68.762 21.357 -108.742 1.00 45.81 80 THR A O 1
ATOM 565 N N . ASN A 1 81 ? 70.433 22.825 -108.489 1.00 46.41 81 ASN A N 1
ATOM 566 C CA . ASN A 1 81 ? 69.744 24.075 -108.808 1.00 46.41 81 ASN A CA 1
ATOM 567 C C . ASN A 1 81 ? 68.467 23.965 -109.680 1.00 46.41 81 ASN A C 1
ATOM 569 O O . ASN A 1 81 ? 68.530 23.912 -110.906 1.00 46.41 81 ASN A O 1
ATOM 573 N N . GLY A 1 82 ? 67.296 24.073 -109.036 1.00 44.09 82 GLY A N 1
ATOM 574 C CA . GLY A 1 82 ? 66.019 24.380 -109.693 1.00 44.09 82 GLY A CA 1
ATOM 575 C C . GLY A 1 82 ? 64.993 23.247 -109.685 1.00 44.09 82 GLY A C 1
ATOM 576 O O . GLY A 1 82 ? 64.787 22.571 -110.692 1.00 44.09 82 GLY A O 1
ATOM 577 N N . ALA A 1 83 ? 64.260 23.106 -108.578 1.00 37.78 83 ALA A N 1
ATOM 578 C CA . ALA A 1 83 ? 62.986 22.398 -108.592 1.00 37.78 83 ALA A CA 1
ATOM 579 C C . ALA A 1 83 ? 61.867 23.334 -109.077 1.00 37.78 83 ALA A C 1
ATOM 581 O O . ALA A 1 83 ? 61.710 24.466 -108.619 1.00 37.78 83 ALA A O 1
ATOM 582 N N . LEU A 1 84 ? 61.117 22.814 -110.042 1.00 34.84 84 LEU A N 1
ATOM 583 C CA . LEU A 1 84 ? 59.948 23.386 -110.687 1.00 34.84 84 LEU A CA 1
ATOM 584 C C . LEU A 1 84 ? 58.921 23.852 -109.641 1.00 34.84 84 LEU A C 1
ATOM 586 O O . LEU A 1 84 ? 58.447 23.058 -108.831 1.00 34.84 84 LEU A O 1
ATOM 590 N N . ALA A 1 85 ? 58.533 25.126 -109.687 1.00 30.23 85 ALA A N 1
ATOM 591 C CA . ALA A 1 85 ? 57.349 25.603 -108.987 1.00 30.23 85 ALA A CA 1
ATOM 592 C C . ALA A 1 85 ? 56.103 24.930 -109.591 1.00 30.23 85 ALA A C 1
ATOM 594 O O . ALA A 1 85 ? 55.554 25.393 -110.591 1.00 30.23 85 ALA A O 1
ATOM 595 N N . THR A 1 86 ? 55.644 23.830 -108.997 1.00 28.98 86 THR A N 1
ATOM 596 C CA . THR A 1 86 ? 54.298 23.301 -109.237 1.00 28.98 86 THR A CA 1
ATOM 597 C C . THR A 1 86 ? 53.303 24.057 -108.360 1.00 28.98 86 THR A C 1
ATOM 599 O O . THR A 1 86 ? 53.244 23.867 -107.151 1.00 28.98 86 THR A O 1
ATOM 602 N N . THR A 1 87 ? 52.572 24.966 -109.006 1.00 31.09 87 THR A N 1
ATOM 603 C CA . THR A 1 87 ? 51.177 25.379 -108.757 1.00 31.09 87 THR A CA 1
ATOM 604 C C . THR A 1 87 ? 50.543 24.995 -107.408 1.00 31.09 87 THR A C 1
ATOM 606 O O . THR A 1 87 ? 50.264 23.817 -107.187 1.00 31.09 87 THR A O 1
ATOM 609 N N . THR A 1 88 ? 50.213 25.992 -106.569 1.00 28.94 88 THR A N 1
ATOM 610 C CA . THR A 1 88 ? 48.877 26.334 -105.985 1.00 28.94 88 THR A CA 1
ATOM 611 C C . THR A 1 88 ? 49.085 27.233 -104.742 1.00 28.94 88 THR A C 1
ATOM 613 O O . THR A 1 88 ? 49.948 26.923 -103.923 1.00 28.94 88 THR A O 1
ATOM 616 N N . PRO A 1 89 ? 48.348 28.350 -104.556 1.00 33.03 89 PRO A N 1
ATOM 617 C CA . PRO A 1 89 ? 48.572 29.261 -103.437 1.00 33.03 89 PRO A CA 1
ATOM 618 C C . PRO A 1 89 ? 47.855 28.774 -102.171 1.00 33.03 89 PRO A C 1
ATOM 620 O O . PRO A 1 89 ? 46.630 28.805 -102.092 1.00 33.03 89 PRO A O 1
ATOM 623 N N . THR A 1 90 ? 48.611 28.409 -101.138 1.00 28.83 90 THR A N 1
ATOM 624 C CA . THR A 1 90 ? 48.127 28.480 -99.754 1.00 28.83 90 THR A CA 1
ATOM 625 C C . THR A 1 90 ? 49.096 29.302 -98.927 1.00 28.83 90 THR A C 1
ATOM 627 O O . THR A 1 90 ? 50.311 29.139 -98.972 1.00 28.83 90 THR A O 1
ATOM 630 N N . THR A 1 91 ? 48.507 30.262 -98.235 1.00 32.31 91 THR A N 1
ATOM 631 C CA . THR A 1 91 ? 49.125 31.377 -97.540 1.00 32.31 91 THR A CA 1
ATOM 632 C C . THR A 1 91 ? 50.110 30.964 -96.450 1.00 32.31 91 THR A C 1
ATOM 634 O O . THR A 1 91 ? 49.787 30.132 -95.606 1.00 32.31 91 THR A O 1
ATOM 637 N N . ARG A 1 92 ? 51.200 31.742 -96.392 1.00 38.47 92 ARG A N 1
ATOM 638 C CA . ARG A 1 92 ? 52.007 32.068 -95.206 1.00 38.47 92 ARG A CA 1
ATOM 639 C C . ARG A 1 92 ? 53.103 31.065 -94.829 1.00 38.47 92 ARG A C 1
ATOM 641 O O . ARG A 1 92 ? 53.005 30.357 -93.836 1.00 38.47 92 ARG A O 1
ATOM 648 N N . ALA A 1 93 ? 54.229 31.179 -95.531 1.00 28.20 93 ALA A N 1
ATOM 649 C CA . ALA A 1 93 ? 55.549 31.034 -94.925 1.00 28.20 93 ALA A CA 1
ATOM 650 C C . ALA A 1 93 ? 56.505 32.070 -95.541 1.00 28.20 93 ALA A C 1
ATOM 652 O O . ALA A 1 93 ? 56.562 32.254 -96.754 1.00 28.20 93 ALA A O 1
ATOM 653 N N . THR A 1 94 ? 57.174 32.803 -94.660 1.00 29.30 94 THR A N 1
ATOM 654 C CA . THR A 1 94 ? 58.230 33.795 -94.896 1.00 29.30 94 THR A CA 1
ATOM 655 C C . THR A 1 94 ? 59.396 33.239 -95.727 1.00 29.30 94 THR A C 1
ATOM 657 O O . THR A 1 94 ? 59.703 32.056 -95.600 1.00 29.30 94 THR A O 1
ATOM 660 N N . PRO A 1 95 ? 60.080 34.072 -96.535 1.00 31.34 95 PRO A N 1
ATOM 661 C CA . PRO A 1 95 ? 61.156 33.620 -97.406 1.00 31.34 95 PRO A CA 1
ATOM 662 C C . PRO A 1 95 ? 62.440 33.428 -96.594 1.00 31.34 95 PRO A C 1
ATOM 664 O O . PRO A 1 95 ? 62.907 34.368 -95.951 1.00 31.34 95 PRO A O 1
ATOM 667 N N . THR A 1 96 ? 63.040 32.240 -96.638 1.00 27.78 96 THR A N 1
ATOM 668 C CA . THR A 1 96 ? 64.452 32.070 -96.278 1.00 27.78 96 THR A CA 1
ATOM 669 C C . THR A 1 96 ? 65.303 31.969 -97.544 1.00 27.78 96 THR A C 1
ATOM 671 O O . THR A 1 96 ? 64.911 31.305 -98.507 1.00 27.78 96 THR A O 1
ATOM 674 N N . PRO A 1 97 ? 66.448 32.670 -97.580 1.00 36.78 97 PRO A N 1
ATOM 675 C CA . PRO A 1 97 ? 67.301 32.763 -98.748 1.00 36.78 97 PRO A CA 1
ATOM 676 C C . PRO A 1 97 ? 68.259 31.576 -98.747 1.00 36.78 97 PRO A C 1
ATOM 678 O O . PRO A 1 97 ? 68.917 31.340 -97.742 1.00 36.78 97 PRO A O 1
ATOM 681 N N . ASN A 1 98 ? 68.381 30.851 -99.855 1.00 32.19 98 ASN A N 1
ATOM 682 C CA . ASN A 1 98 ? 69.681 30.316 -100.251 1.00 32.19 98 ASN A CA 1
ATOM 683 C C . ASN A 1 98 ? 69.671 29.881 -101.716 1.00 32.19 98 ASN A C 1
ATOM 685 O O . ASN A 1 98 ? 69.137 28.843 -102.088 1.00 32.19 98 ASN A O 1
ATOM 689 N N . ALA A 1 99 ? 70.253 30.781 -102.509 1.00 34.88 99 ALA A N 1
ATOM 690 C CA . ALA A 1 99 ? 71.192 30.538 -103.593 1.00 34.88 99 ALA A CA 1
ATOM 691 C C . ALA A 1 99 ? 70.936 29.332 -104.510 1.00 34.88 99 ALA A C 1
ATOM 693 O O . ALA A 1 99 ? 71.266 28.197 -104.191 1.00 34.88 99 ALA A O 1
ATOM 694 N N . SER A 1 100 ? 70.521 29.636 -105.737 1.00 43.84 100 SER A N 1
ATOM 695 C CA . SER A 1 100 ? 70.918 28.851 -106.904 1.00 43.84 100 SER A CA 1
ATOM 696 C C . SER A 1 100 ? 71.853 29.723 -107.738 1.00 43.84 100 SER A C 1
ATOM 698 O O . SER A 1 100 ? 71.454 30.811 -108.154 1.00 43.84 100 SER A O 1
ATOM 700 N N . VAL A 1 101 ? 73.097 29.289 -107.949 1.00 44.47 101 VAL A N 1
ATOM 701 C CA . VAL A 1 101 ? 74.010 29.898 -108.931 1.00 44.47 101 VAL A CA 1
ATOM 702 C C . VAL A 1 101 ? 73.657 29.280 -110.291 1.00 44.47 101 VAL A C 1
ATOM 704 O O . VAL A 1 101 ? 73.850 28.080 -110.453 1.00 44.47 101 VAL A O 1
ATOM 707 N N . PRO A 1 102 ? 73.072 30.016 -111.253 1.00 50.81 102 PRO A N 1
ATOM 708 C CA . PRO A 1 102 ? 72.746 29.447 -112.560 1.00 50.81 102 PRO A CA 1
ATOM 709 C C . PRO A 1 102 ? 74.014 29.184 -113.387 1.00 50.81 102 PRO A C 1
ATOM 711 O O . PRO A 1 102 ? 74.855 30.073 -113.526 1.00 50.81 102 PRO A O 1
ATOM 714 N N . GLU A 1 103 ? 74.120 27.989 -113.972 1.00 53.28 103 GLU A N 1
ATOM 715 C CA . GLU A 1 103 ? 75.176 27.631 -114.925 1.00 53.28 103 GLU A CA 1
ATOM 716 C C . GLU A 1 103 ? 74.781 27.983 -116.370 1.00 53.28 103 GLU A C 1
ATOM 718 O O . GLU A 1 103 ? 73.617 27.866 -116.770 1.00 53.28 103 GLU A O 1
ATOM 723 N N . TYR A 1 104 ? 75.762 28.421 -117.163 1.00 60.53 104 TYR A N 1
ATOM 724 C CA . TYR A 1 104 ? 75.573 28.959 -118.511 1.00 60.53 104 TYR A CA 1
ATOM 725 C C . TYR A 1 104 ? 76.468 28.243 -119.533 1.00 60.53 104 TYR A C 1
ATOM 727 O O . TYR A 1 104 ? 77.645 28.004 -119.262 1.00 60.53 104 TYR A O 1
ATOM 735 N N . CYS A 1 105 ? 75.949 27.966 -120.737 1.00 59.16 105 CYS A N 1
ATOM 736 C CA . CYS A 1 105 ? 76.765 27.482 -121.857 1.00 59.16 105 CYS A CA 1
ATOM 737 C C . CYS A 1 105 ? 77.885 28.494 -122.180 1.00 59.16 105 CYS A C 1
ATOM 739 O O . CYS A 1 105 ? 77.629 29.687 -122.366 1.00 59.16 105 CYS A O 1
ATOM 741 N N . THR A 1 106 ? 79.124 28.005 -122.292 1.00 61.69 106 THR A N 1
ATOM 742 C CA . THR A 1 106 ? 80.341 28.805 -122.547 1.00 61.69 106 THR A CA 1
ATOM 743 C C . THR A 1 106 ? 80.565 29.122 -124.031 1.00 61.69 106 THR A C 1
ATOM 745 O O . THR A 1 106 ? 81.470 29.880 -124.371 1.00 61.69 106 THR A O 1
ATOM 748 N N . GLY A 1 107 ? 79.745 28.549 -124.923 1.00 58.53 107 GLY A N 1
ATOM 749 C CA . GLY A 1 107 ? 79.791 28.751 -126.377 1.00 58.53 107 GLY A CA 1
ATOM 750 C C . GLY A 1 107 ? 80.893 27.982 -127.115 1.00 58.53 107 GLY A C 1
ATOM 751 O O . GLY A 1 107 ? 80.946 28.048 -128.340 1.00 58.53 107 GLY A O 1
ATOM 752 N N . THR A 1 108 ? 81.753 27.243 -126.406 1.00 57.25 108 THR A N 1
ATOM 753 C CA . THR A 1 108 ? 82.876 26.488 -126.996 1.00 57.25 108 THR A CA 1
ATOM 754 C C . THR A 1 108 ? 82.818 24.977 -126.745 1.00 57.25 108 THR A C 1
ATOM 756 O O . THR A 1 108 ? 83.409 24.225 -127.518 1.00 57.25 108 THR A O 1
ATOM 759 N N . SER A 1 109 ? 82.080 24.504 -125.732 1.00 57.56 109 SER A N 1
ATOM 760 C CA . SER A 1 109 ? 81.853 23.075 -125.458 1.00 57.56 109 SER A CA 1
ATOM 761 C C . SER A 1 109 ? 80.427 22.633 -125.818 1.00 57.56 109 SER A C 1
ATOM 763 O O . SER A 1 109 ? 79.466 23.391 -125.698 1.00 57.56 109 SER A O 1
ATOM 765 N N . GLY A 1 110 ? 80.273 21.378 -126.255 1.00 54.72 110 GLY A N 1
ATOM 766 C CA . GLY A 1 110 ? 78.963 20.769 -126.532 1.00 54.72 110 GLY A CA 1
ATOM 767 C C . GLY A 1 110 ? 78.164 20.362 -125.281 1.00 54.72 110 GLY A C 1
ATOM 768 O O . GLY A 1 110 ? 77.001 19.985 -125.418 1.00 54.72 110 GLY A O 1
ATOM 769 N N . THR A 1 111 ? 78.770 20.445 -124.088 1.00 57.53 111 THR A N 1
ATOM 770 C CA . THR A 1 111 ? 78.254 19.969 -122.788 1.00 57.53 111 THR A CA 1
ATOM 771 C C . THR A 1 111 ? 78.481 21.004 -121.670 1.00 57.53 111 THR A C 1
ATOM 773 O O . THR A 1 111 ? 79.431 21.791 -121.754 1.00 57.53 111 THR A O 1
ATOM 776 N N . CYS A 1 112 ? 77.627 20.999 -120.634 1.00 54.53 112 CYS A N 1
ATOM 777 C CA . CYS A 1 112 ? 77.715 21.884 -119.455 1.00 54.53 112 CYS A CA 1
ATOM 778 C C . CYS A 1 112 ? 78.765 21.373 -118.426 1.00 54.53 112 CYS A C 1
ATOM 780 O O . CYS A 1 112 ? 79.105 20.186 -118.479 1.00 54.53 112 CYS A O 1
ATOM 782 N N . PRO A 1 113 ? 79.323 22.234 -117.543 1.00 56.62 113 PRO A N 1
ATOM 783 C CA . PRO A 1 113 ? 80.224 21.834 -116.444 1.00 56.62 113 PRO A CA 1
ATOM 784 C C . PRO A 1 113 ? 79.541 20.912 -115.403 1.00 56.62 113 PRO A C 1
ATOM 786 O O . PRO A 1 113 ? 78.335 20.718 -115.459 1.00 56.62 113 PRO A O 1
ATOM 789 N N . VAL A 1 114 ? 80.309 20.302 -114.486 1.00 49.84 114 VAL A N 1
ATOM 790 C CA . VAL A 1 114 ? 79.812 19.366 -113.444 1.00 49.84 114 VAL A CA 1
ATOM 791 C C . VAL A 1 114 ? 79.570 20.054 -112.083 1.00 49.84 114 VAL A C 1
ATOM 793 O O . VAL A 1 114 ? 80.430 20.810 -111.630 1.00 49.84 114 VAL A O 1
ATOM 796 N N . ASP A 1 115 ? 78.430 19.736 -111.444 1.00 47.19 115 ASP A N 1
ATOM 797 C CA . ASP A 1 115 ? 77.856 20.307 -110.199 1.00 47.19 115 ASP A CA 1
ATOM 798 C C . ASP A 1 115 ? 78.686 20.110 -108.898 1.00 47.19 115 ASP A C 1
ATOM 800 O O . ASP A 1 115 ? 79.434 19.140 -108.751 1.00 47.19 115 ASP A O 1
ATOM 804 N N . ALA A 1 116 ? 78.457 20.975 -107.889 1.00 49.69 116 ALA A N 1
ATOM 805 C CA . ALA A 1 116 ? 78.918 20.823 -106.495 1.00 49.69 116 ALA A CA 1
ATOM 806 C C . ALA A 1 116 ? 77.739 20.586 -105.516 1.00 49.69 116 ALA A C 1
ATOM 808 O O . ALA A 1 116 ? 76.789 21.367 -105.484 1.00 49.69 116 ALA A O 1
ATOM 809 N N . PHE A 1 117 ? 77.798 19.524 -104.698 1.00 52.47 117 PHE A N 1
ATOM 810 C CA . PHE A 1 117 ? 76.714 19.100 -103.789 1.00 52.47 117 PHE A CA 1
ATOM 811 C C . PHE A 1 117 ? 76.591 19.958 -102.507 1.00 52.47 117 PHE A C 1
ATOM 813 O O . PHE A 1 117 ? 77.588 20.445 -101.971 1.00 52.47 117 PHE A O 1
ATOM 820 N N . ALA A 1 118 ? 75.367 20.109 -101.979 1.00 55.16 118 ALA A N 1
ATOM 821 C CA . ALA A 1 118 ? 75.084 20.807 -100.716 1.00 55.16 118 ALA A CA 1
ATOM 822 C C . ALA A 1 118 ? 75.511 19.986 -99.469 1.00 55.16 118 ALA A C 1
ATOM 824 O O . ALA A 1 118 ? 75.420 18.757 -99.492 1.00 55.16 118 ALA A O 1
ATOM 825 N N . PRO A 1 119 ? 75.946 20.631 -98.363 1.00 59.12 119 PRO A N 1
ATOM 826 C CA . PRO A 1 119 ? 76.455 19.946 -97.169 1.00 59.12 119 PRO A CA 1
ATOM 827 C C . PRO A 1 119 ? 75.357 19.248 -96.351 1.00 59.12 119 PRO A C 1
ATOM 829 O O . PRO A 1 119 ? 74.200 19.668 -96.343 1.00 59.12 119 PRO A O 1
ATOM 832 N N . SER A 1 120 ? 75.741 18.223 -95.581 1.00 59.22 120 SER A N 1
ATOM 833 C CA . SER A 1 120 ? 74.816 17.333 -94.859 1.00 59.22 120 SER A CA 1
ATOM 834 C C . SER A 1 120 ? 74.097 17.938 -93.640 1.00 59.22 120 SER A C 1
ATOM 836 O O . SER A 1 120 ? 73.354 17.262 -92.935 1.00 59.22 120 SER A O 1
ATOM 838 N N . THR A 1 121 ? 74.340 19.213 -93.344 1.00 62.94 121 THR A N 1
ATOM 839 C CA . THR A 1 121 ? 73.639 19.981 -92.301 1.00 62.94 121 THR A CA 1
ATOM 840 C C . THR A 1 121 ? 72.508 20.834 -92.865 1.00 62.94 121 THR A C 1
ATOM 842 O O . THR A 1 121 ? 71.782 21.476 -92.106 1.00 62.94 121 THR A O 1
ATOM 845 N N . MET A 1 122 ? 72.372 20.879 -94.191 1.00 65.38 122 MET A N 1
ATOM 846 C CA . MET A 1 122 ? 71.338 21.657 -94.848 1.00 65.38 122 MET A CA 1
ATOM 847 C C . MET A 1 122 ? 70.005 20.916 -94.780 1.00 65.38 122 MET A C 1
ATOM 849 O O . MET A 1 122 ? 69.927 19.728 -95.095 1.00 65.38 122 MET A O 1
ATOM 853 N N . THR A 1 123 ? 68.965 21.629 -94.352 1.00 64.19 123 THR A N 1
ATOM 854 C CA . THR A 1 123 ? 67.611 21.091 -94.262 1.00 64.19 123 THR A CA 1
ATOM 855 C C . THR A 1 123 ? 66.976 20.995 -95.643 1.00 64.19 123 THR A C 1
ATOM 857 O O . THR A 1 123 ? 67.210 21.834 -96.517 1.00 64.19 123 THR A O 1
ATOM 860 N N . CYS A 1 124 ? 66.165 19.964 -95.847 1.00 65.25 124 CYS A N 1
ATOM 861 C CA . CYS A 1 124 ? 65.468 19.700 -97.103 1.00 65.25 124 CYS A CA 1
ATOM 862 C C . CYS A 1 124 ? 63.994 19.349 -96.835 1.00 65.25 124 CYS A C 1
ATOM 864 O O . CYS A 1 124 ? 63.582 19.196 -95.689 1.00 65.25 124 CYS A O 1
ATOM 866 N N . SER A 1 125 ? 63.156 19.312 -97.876 1.00 63.78 125 SER A N 1
ATOM 867 C CA . SER A 1 125 ? 61.727 18.977 -97.747 1.00 63.78 125 SER A CA 1
ATOM 868 C C . SER A 1 125 ? 61.425 17.667 -98.474 1.00 63.78 125 SER A C 1
ATOM 870 O O . SER A 1 125 ? 61.275 17.666 -99.697 1.00 63.78 125 SER A O 1
ATOM 872 N N . GLY A 1 126 ? 61.374 16.562 -97.723 1.00 60.09 126 GLY A N 1
ATOM 873 C CA . GLY A 1 126 ? 60.958 15.241 -98.196 1.00 60.09 126 GLY A CA 1
ATOM 874 C C . GLY A 1 126 ? 59.438 15.098 -98.385 1.00 60.09 126 GLY A C 1
ATOM 875 O O . GLY A 1 126 ? 58.651 16.002 -98.104 1.00 60.09 126 GLY A O 1
ATOM 876 N N . ALA A 1 127 ? 59.004 13.951 -98.919 1.00 55.72 127 ALA A N 1
ATOM 877 C CA . ALA A 1 127 ? 57.619 13.708 -99.341 1.00 55.72 127 ALA A CA 1
ATOM 878 C C . ALA A 1 127 ? 56.669 13.181 -98.237 1.00 55.72 127 ALA A C 1
ATOM 880 O O . ALA A 1 127 ? 55.514 12.885 -98.541 1.00 55.72 127 ALA A O 1
ATOM 881 N N . ASN A 1 128 ? 57.086 13.078 -96.967 1.00 58.09 128 ASN A N 1
ATOM 882 C CA . ASN A 1 128 ? 56.335 12.353 -95.922 1.00 58.09 128 ASN A CA 1
ATOM 883 C C . ASN A 1 128 ? 56.022 13.177 -94.654 1.00 58.09 128 ASN A C 1
ATOM 885 O O . ASN A 1 128 ? 55.783 12.620 -93.579 1.00 58.09 128 ASN A O 1
ATOM 889 N N . ASN A 1 129 ? 55.947 14.502 -94.781 1.00 61.38 129 ASN A N 1
ATOM 890 C CA . ASN A 1 129 ? 56.242 15.389 -93.651 1.00 61.38 129 ASN A CA 1
ATOM 891 C C . ASN A 1 129 ? 55.010 15.840 -92.847 1.00 61.38 129 ASN A C 1
ATOM 893 O O . ASN A 1 129 ? 54.705 17.031 -92.765 1.00 61.38 129 ASN A O 1
ATOM 897 N N . ARG A 1 130 ? 54.206 14.905 -92.320 1.00 68.88 130 ARG A N 1
ATOM 898 C CA . ARG A 1 130 ? 52.962 15.260 -91.587 1.00 68.88 130 ARG A CA 1
ATOM 899 C C . ARG A 1 130 ? 52.703 14.470 -90.301 1.00 68.88 130 ARG A C 1
ATOM 901 O O . ARG A 1 130 ? 51.591 14.518 -89.778 1.00 68.88 130 ARG A O 1
ATOM 908 N N . GLY A 1 131 ? 53.683 13.717 -89.808 1.00 74.81 131 GLY A N 1
ATOM 909 C CA . GLY A 1 131 ? 53.530 12.874 -88.620 1.00 74.81 131 GLY A CA 1
ATOM 910 C C . GLY A 1 131 ? 54.046 13.525 -87.328 1.00 74.81 131 GLY A C 1
ATOM 911 O O . GLY A 1 131 ? 54.920 14.382 -87.358 1.00 74.81 131 GLY A O 1
ATOM 912 N N . ALA A 1 132 ? 53.522 13.112 -86.169 1.00 79.62 132 ALA A N 1
ATOM 913 C CA . ALA A 1 132 ? 53.910 13.667 -84.862 1.00 79.62 132 ALA A CA 1
ATOM 914 C C . ALA A 1 132 ? 55.331 13.272 -84.393 1.00 79.62 132 ALA A C 1
ATOM 916 O O . ALA A 1 132 ? 55.820 13.826 -83.412 1.00 79.62 132 ALA A O 1
ATOM 917 N N . CYS A 1 133 ? 55.980 12.314 -85.066 1.00 84.50 133 CYS A N 1
ATOM 918 C CA . CYS A 1 133 ? 57.358 11.874 -84.800 1.00 84.50 133 CYS A CA 1
ATOM 919 C C . CYS A 1 133 ? 58.366 12.342 -85.852 1.00 84.50 133 CYS A C 1
ATOM 921 O O . CYS A 1 133 ? 59.491 11.841 -85.903 1.00 84.50 133 CYS A O 1
ATOM 923 N N . ASP A 1 134 ? 57.951 13.271 -86.702 1.00 82.06 134 ASP A N 1
ATOM 924 C CA . ASP A 1 134 ? 58.742 13.758 -87.817 1.00 82.06 134 ASP A CA 1
ATOM 925 C C . ASP A 1 134 ? 59.715 14.855 -87.362 1.00 82.06 134 ASP A C 1
ATOM 927 O O . ASP A 1 134 ? 59.312 15.833 -86.727 1.00 82.06 134 ASP A O 1
ATOM 931 N N . GLY A 1 135 ? 61.008 14.649 -87.609 1.00 74.56 135 GLY A N 1
ATOM 932 C CA . GLY A 1 135 ? 62.058 15.640 -87.370 1.00 74.56 135 GLY A CA 1
ATOM 933 C C . GLY A 1 135 ? 62.298 16.499 -88.613 1.00 74.56 135 GLY A C 1
ATOM 934 O O . GLY A 1 135 ? 61.561 16.418 -89.588 1.00 74.56 135 GLY A O 1
ATOM 935 N N . GLN A 1 136 ? 63.315 17.364 -88.585 1.00 77.06 136 GLN A N 1
ATOM 936 C CA . GLN A 1 136 ? 63.718 18.086 -89.797 1.00 77.06 136 GLN A CA 1
ATOM 937 C C . GLN A 1 136 ? 64.675 17.239 -90.637 1.00 77.06 136 GLN A C 1
ATOM 939 O O . GLN A 1 136 ? 65.756 16.899 -90.155 1.00 77.06 136 GLN A O 1
ATOM 944 N N . ASP A 1 137 ? 64.284 16.952 -91.881 1.00 77.00 137 ASP A N 1
ATOM 945 C CA . ASP A 1 137 ? 65.077 16.182 -92.845 1.00 77.00 137 ASP A CA 1
ATOM 946 C C . ASP A 1 137 ? 66.367 16.910 -93.230 1.00 77.00 137 ASP A C 1
ATOM 948 O O . ASP A 1 137 ? 66.404 18.142 -93.352 1.00 77.00 137 ASP A O 1
ATOM 952 N N . LEU A 1 138 ? 67.427 16.135 -93.454 1.00 73.50 138 LEU A N 1
ATOM 953 C CA . LEU A 1 138 ? 68.765 16.641 -93.749 1.00 73.50 138 LEU A CA 1
ATOM 954 C C . LEU A 1 138 ? 69.300 16.036 -95.047 1.00 73.50 138 LEU A C 1
ATOM 956 O O . LEU A 1 138 ? 69.017 14.883 -95.382 1.00 73.50 138 LEU A O 1
ATOM 960 N N . CYS A 1 139 ? 70.103 16.811 -95.772 1.00 66.06 139 CYS A N 1
ATOM 961 C CA . CYS A 1 139 ? 70.857 16.298 -96.911 1.00 66.06 139 CYS A CA 1
ATOM 962 C C . CYS A 1 139 ? 71.911 15.274 -96.449 1.00 66.06 139 CYS A C 1
ATOM 964 O O . CYS A 1 139 ? 72.523 15.433 -95.396 1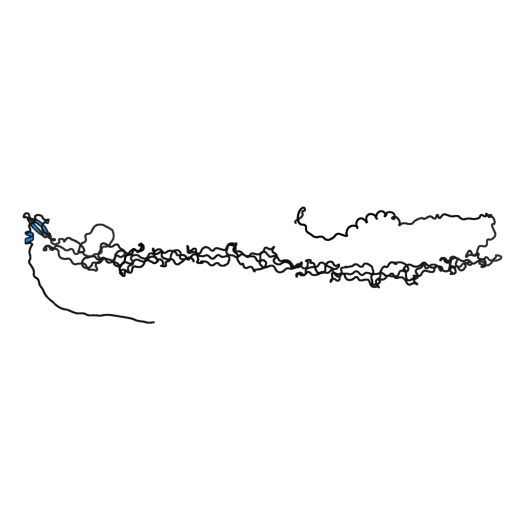.00 66.06 139 CYS A O 1
ATOM 966 N N . ASP A 1 140 ? 72.193 14.250 -97.251 1.00 68.88 140 ASP A N 1
ATOM 967 C CA . ASP A 1 140 ? 73.246 13.259 -96.961 1.00 68.88 140 ASP A CA 1
ATOM 968 C C . ASP A 1 140 ? 74.657 13.690 -97.406 1.00 68.88 140 ASP A C 1
ATOM 970 O O . ASP A 1 140 ? 75.629 12.970 -97.180 1.00 68.88 140 ASP A O 1
ATOM 974 N N . GLY A 1 141 ? 74.785 14.865 -98.031 1.00 59.22 141 GLY A N 1
ATOM 975 C CA . GLY A 1 141 ? 76.033 15.345 -98.637 1.00 59.22 141 GLY A CA 1
ATOM 976 C C . GLY A 1 141 ? 76.301 14.811 -100.052 1.00 59.22 141 GLY A C 1
ATOM 977 O O . GLY A 1 141 ? 77.290 15.209 -100.663 1.00 59.22 141 GLY A O 1
ATOM 978 N N . PHE A 1 142 ? 75.415 13.969 -100.594 1.00 60.91 142 PHE A N 1
ATOM 979 C CA . PHE A 1 142 ? 75.464 13.413 -101.955 1.00 60.91 142 PHE A CA 1
ATOM 980 C C . PHE A 1 142 ? 74.262 13.842 -102.814 1.00 60.91 142 PHE A C 1
ATOM 982 O O . PHE A 1 142 ? 74.065 13.329 -103.913 1.00 60.91 142 PHE A O 1
ATOM 989 N N . GLY A 1 143 ? 73.468 14.801 -102.327 1.00 57.25 143 GLY A N 1
ATOM 990 C CA . GLY A 1 143 ? 72.325 15.368 -103.045 1.00 57.25 143 GLY A CA 1
ATOM 991 C C . GLY A 1 143 ? 70.982 14.689 -102.766 1.00 57.25 143 GLY A C 1
ATOM 992 O O . GLY A 1 143 ? 69.992 15.079 -103.385 1.00 57.25 143 GLY A O 1
ATOM 993 N N . HIS A 1 144 ? 70.905 13.735 -101.828 1.00 65.56 144 HIS A N 1
ATOM 994 C CA . HIS A 1 144 ? 69.635 13.134 -101.409 1.00 65.56 144 HIS A CA 1
ATOM 995 C C . HIS A 1 144 ? 69.139 13.727 -100.088 1.00 65.56 144 HIS A C 1
ATOM 997 O O . HIS A 1 144 ? 69.914 13.974 -99.164 1.00 65.56 144 HIS A O 1
ATOM 1003 N N . CYS A 1 145 ? 67.823 13.924 -99.991 1.00 67.75 145 CYS A N 1
ATOM 1004 C CA . CYS A 1 145 ? 67.151 14.293 -98.749 1.00 67.75 145 CYS A CA 1
ATOM 1005 C C . CYS A 1 145 ? 66.816 13.026 -97.955 1.00 67.75 145 CYS A C 1
ATOM 1007 O O . CYS A 1 145 ? 66.162 12.130 -98.495 1.00 67.75 145 CYS A O 1
ATOM 1009 N N . VAL A 1 146 ? 67.277 12.936 -96.707 1.00 72.88 146 VAL A N 1
ATOM 1010 C CA . VAL A 1 146 ? 67.070 11.767 -95.843 1.00 72.88 146 VAL A CA 1
ATOM 1011 C C . VAL A 1 146 ? 66.140 12.128 -94.690 1.00 72.88 146 VAL A C 1
ATOM 1013 O O . VAL A 1 146 ? 66.383 13.105 -93.979 1.00 72.88 146 VAL A O 1
ATOM 1016 N N . ASP A 1 147 ? 65.113 11.297 -94.490 1.00 73.44 147 ASP A N 1
ATOM 1017 C CA . ASP A 1 147 ? 64.157 11.430 -93.389 1.00 73.44 147 ASP A CA 1
ATOM 1018 C C . ASP A 1 147 ? 64.866 11.342 -92.027 1.00 73.44 147 ASP A C 1
ATOM 1020 O O . ASP A 1 147 ? 65.560 10.360 -91.728 1.00 73.44 147 ASP A O 1
ATOM 1024 N N . VAL A 1 148 ? 64.638 12.333 -91.163 1.00 79.62 148 VAL A N 1
ATOM 1025 C CA . VAL A 1 148 ? 65.137 12.327 -89.779 1.00 79.62 148 VAL A CA 1
ATOM 1026 C C . VAL A 1 148 ? 63.959 12.213 -88.820 1.00 79.62 148 VAL A C 1
ATOM 1028 O O . VAL A 1 148 ? 63.135 13.113 -88.721 1.00 79.62 148 VAL A O 1
ATOM 1031 N N . TYR A 1 149 ? 63.892 11.126 -88.047 1.00 84.19 149 TYR A N 1
ATOM 1032 C CA . TYR A 1 149 ? 62.823 10.924 -87.063 1.00 84.19 149 TYR A CA 1
ATOM 1033 C C . TYR A 1 149 ? 63.221 11.405 -85.669 1.00 84.19 149 TYR A C 1
ATOM 1035 O O . TYR A 1 149 ? 64.367 11.250 -85.239 1.00 84.19 149 TYR A O 1
ATOM 1043 N N . LEU A 1 150 ? 62.247 11.939 -84.928 1.00 83.50 150 LEU A N 1
ATOM 1044 C CA . LEU A 1 150 ? 62.447 12.354 -83.542 1.00 83.50 150 LEU A CA 1
ATOM 1045 C C . LEU A 1 150 ? 62.899 11.161 -82.677 1.00 83.50 150 LEU A C 1
ATOM 1047 O O . LEU A 1 150 ? 62.426 10.034 -82.874 1.00 83.50 150 LEU A O 1
ATOM 1051 N N . PRO A 1 151 ? 63.815 11.387 -81.714 1.00 82.38 151 PRO A N 1
ATOM 1052 C CA . PRO A 1 151 ? 64.396 10.319 -80.908 1.00 82.38 151 PRO A CA 1
ATOM 1053 C C . PRO A 1 151 ? 63.329 9.592 -80.090 1.00 82.38 151 PRO A C 1
ATOM 1055 O O . PRO A 1 151 ? 62.257 10.125 -79.810 1.00 82.38 151 PRO A O 1
ATOM 1058 N N . SER A 1 152 ? 63.636 8.374 -79.639 1.00 81.69 152 SER A N 1
ATOM 1059 C CA . SER A 1 152 ? 62.662 7.553 -78.911 1.00 81.69 152 SER A CA 1
ATOM 1060 C C . SER A 1 152 ? 62.266 8.081 -77.528 1.00 81.69 152 SER A C 1
ATOM 1062 O O . SER A 1 152 ? 61.377 7.534 -76.882 1.00 81.69 152 SER A O 1
ATOM 1064 N N . SER A 1 153 ? 62.929 9.138 -77.060 1.00 80.12 153 SER A N 1
ATOM 1065 C CA . SER A 1 153 ? 62.560 9.900 -75.867 1.00 80.12 153 SER A CA 1
ATOM 1066 C C . SER A 1 153 ? 61.473 10.948 -76.129 1.00 80.12 153 SER A C 1
ATOM 1068 O O . SER A 1 153 ? 60.907 11.474 -75.173 1.00 80.12 153 SER A O 1
ATOM 1070 N N . THR A 1 154 ? 61.167 11.263 -77.390 1.00 84.94 154 THR A N 1
ATOM 1071 C CA . THR A 1 154 ? 60.153 12.259 -77.737 1.00 84.94 154 THR A CA 1
ATOM 1072 C C . THR A 1 154 ? 58.756 11.675 -77.592 1.00 84.94 154 THR A C 1
ATOM 1074 O O . THR A 1 154 ? 58.404 10.721 -78.2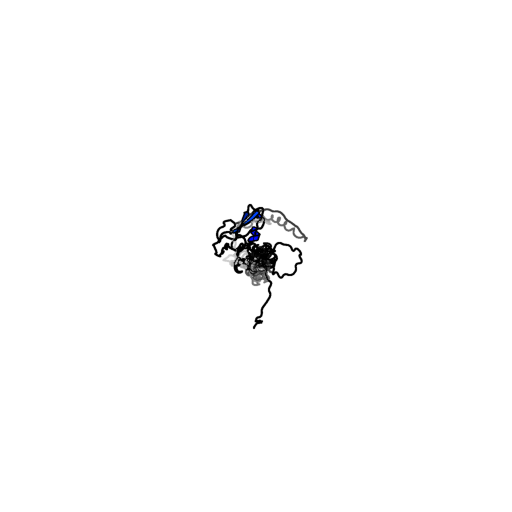83 1.00 84.94 154 THR A O 1
ATOM 1077 N N . VAL A 1 155 ? 57.944 12.278 -76.724 1.00 84.38 155 VAL A N 1
ATOM 1078 C CA . VAL A 1 155 ? 56.523 11.946 -76.566 1.00 84.38 155 VAL A CA 1
ATOM 1079 C C . VAL A 1 155 ? 55.737 12.539 -77.735 1.00 84.38 155 VAL A C 1
ATOM 1081 O O . VAL A 1 155 ? 55.668 13.756 -77.879 1.00 84.38 155 VAL A O 1
ATOM 1084 N N . CYS A 1 156 ? 55.135 11.684 -78.558 1.00 84.88 156 CYS A N 1
ATOM 1085 C CA . CYS A 1 156 ? 54.313 12.085 -79.704 1.00 84.88 156 CYS A CA 1
ATOM 1086 C C . CYS A 1 156 ? 52.815 12.122 -79.393 1.00 84.88 156 CYS A C 1
ATOM 1088 O O . CYS A 1 156 ? 52.062 12.822 -80.071 1.00 84.88 156 CYS A O 1
ATOM 1090 N N . ARG A 1 157 ? 52.380 11.424 -78.339 1.00 85.88 157 ARG A N 1
ATOM 1091 C CA . ARG A 1 157 ? 51.044 11.560 -77.755 1.00 85.88 157 ARG A CA 1
ATOM 1092 C C . ARG A 1 157 ? 51.167 11.554 -76.240 1.00 85.88 157 ARG A C 1
ATOM 1094 O O . ARG A 1 157 ? 51.570 10.554 -75.653 1.00 85.88 157 ARG A O 1
ATOM 1101 N N . ALA A 1 158 ? 50.798 12.659 -75.603 1.00 81.38 158 ALA A N 1
ATOM 1102 C CA . ALA A 1 158 ? 50.711 12.707 -74.149 1.00 81.38 158 ALA A CA 1
ATOM 1103 C C . ALA A 1 158 ? 49.666 11.700 -73.628 1.00 81.38 158 ALA A C 1
ATOM 1105 O O . ALA A 1 158 ? 48.680 11.400 -74.315 1.00 81.38 158 ALA A O 1
ATOM 1106 N N . SER A 1 159 ? 49.874 11.192 -72.412 1.00 79.12 159 SER A N 1
ATOM 1107 C CA . SER A 1 159 ? 48.856 10.415 -71.705 1.00 79.12 159 SER A CA 1
ATOM 1108 C C . SER A 1 159 ? 47.627 11.286 -71.430 1.00 79.12 159 SER A C 1
ATOM 1110 O O . SER A 1 159 ? 47.740 12.464 -71.093 1.00 79.12 159 SER A O 1
ATOM 1112 N N . LYS A 1 160 ? 46.433 10.708 -71.573 1.00 78.38 160 LYS A N 1
ATOM 1113 C CA . LYS A 1 160 ? 45.145 11.357 -71.281 1.00 78.38 160 LYS A CA 1
ATOM 1114 C C . LYS A 1 160 ? 44.655 11.128 -69.845 1.00 78.38 160 LYS A C 1
ATOM 1116 O O . LYS A 1 160 ? 43.504 11.428 -69.546 1.00 78.38 160 LYS A O 1
ATOM 1121 N N . GLY A 1 161 ? 45.506 10.594 -68.970 1.00 76.69 161 GLY A N 1
ATOM 1122 C CA . GLY A 1 161 ? 45.195 10.315 -67.569 1.00 76.69 161 GLY A CA 1
ATOM 1123 C C . GLY A 1 161 ? 46.009 9.144 -67.021 1.00 76.69 161 GLY A C 1
ATOM 1124 O O . GLY A 1 161 ? 46.876 8.608 -67.705 1.00 76.69 161 GLY A O 1
ATOM 1125 N N . GLU A 1 162 ? 45.704 8.732 -65.793 1.00 80.44 162 GLU A N 1
ATOM 1126 C CA . GLU A 1 162 ? 46.437 7.686 -65.056 1.00 80.44 162 GLU A CA 1
ATOM 1127 C C . GLU A 1 162 ? 46.286 6.280 -65.667 1.00 80.44 162 GLU A C 1
ATOM 1129 O O . GLU A 1 162 ? 47.165 5.435 -65.508 1.00 80.44 162 GLU A O 1
ATOM 1134 N N . CYS A 1 163 ? 45.206 6.043 -66.420 1.00 82.94 163 CYS A N 1
ATOM 1135 C CA . CYS A 1 163 ? 44.964 4.794 -67.148 1.00 82.94 163 CYS A CA 1
ATOM 1136 C C . CYS A 1 163 ? 45.446 4.810 -68.602 1.00 82.94 163 CYS A C 1
ATOM 1138 O O . CYS A 1 163 ? 45.150 3.879 -69.350 1.00 82.94 163 CYS A O 1
ATOM 1140 N N . ASP A 1 164 ? 46.206 5.822 -69.015 1.00 81.31 164 ASP A N 1
ATOM 1141 C CA . ASP A 1 164 ? 46.745 5.923 -70.368 1.00 81.31 164 ASP A CA 1
ATOM 1142 C C . ASP A 1 164 ? 48.263 6.131 -70.344 1.00 81.31 164 ASP A C 1
ATOM 1144 O O . ASP A 1 164 ? 48.789 6.936 -69.579 1.00 81.31 164 ASP A O 1
ATOM 1148 N N . VAL A 1 165 ? 48.985 5.404 -71.198 1.00 77.25 165 VAL A N 1
ATOM 1149 C CA . VAL A 1 165 ? 50.440 5.556 -71.330 1.00 77.25 165 VAL A CA 1
ATOM 1150 C C . VAL A 1 165 ? 50.713 6.565 -72.433 1.00 77.25 165 VAL A C 1
ATOM 1152 O O . VAL A 1 165 ? 50.133 6.476 -73.516 1.00 77.25 165 VAL A O 1
ATOM 1155 N N . ALA A 1 166 ? 51.620 7.506 -72.176 1.00 79.81 166 ALA A N 1
ATOM 1156 C CA . ALA A 1 166 ? 52.130 8.384 -73.217 1.00 79.81 166 ALA A CA 1
ATOM 1157 C C . ALA A 1 166 ? 52.840 7.555 -74.301 1.00 79.81 166 ALA A C 1
ATOM 1159 O O . ALA A 1 166 ? 53.598 6.635 -73.997 1.00 79.81 166 ALA A O 1
ATOM 1160 N N . GLU A 1 167 ? 52.606 7.878 -75.569 1.00 83.75 167 GLU A N 1
ATOM 1161 C CA . GLU A 1 167 ? 53.309 7.236 -76.677 1.00 83.75 167 GLU A CA 1
ATOM 1162 C C . GLU A 1 167 ? 54.539 8.058 -77.029 1.00 83.75 167 GLU A C 1
ATOM 1164 O O . GLU A 1 167 ? 54.453 9.270 -77.255 1.00 83.75 167 GLU A O 1
ATOM 1169 N N . SER A 1 168 ? 55.677 7.377 -77.111 1.00 86.19 168 SER A N 1
ATOM 1170 C CA . SER A 1 168 ? 56.928 7.963 -77.575 1.00 86.19 168 SER A CA 1
ATOM 1171 C C . SER A 1 168 ? 57.271 7.476 -78.973 1.00 86.19 168 SER A C 1
ATOM 1173 O O . SER A 1 168 ? 56.909 6.369 -79.384 1.00 86.19 168 SER A O 1
ATOM 1175 N N . CYS A 1 169 ? 58.002 8.307 -79.705 1.00 84.44 169 CYS A N 1
ATOM 1176 C CA . CYS A 1 169 ? 58.504 7.966 -81.020 1.00 84.44 169 CYS A CA 1
ATOM 1177 C C . CYS A 1 169 ? 59.377 6.711 -80.973 1.00 84.44 169 CYS A C 1
ATOM 1179 O O . CYS A 1 169 ? 59.985 6.365 -79.965 1.00 84.44 169 CYS A O 1
ATOM 1181 N N . SER A 1 170 ? 59.453 5.996 -82.090 1.00 81.62 170 SER A N 1
ATOM 1182 C CA . SER A 1 170 ? 60.331 4.825 -82.200 1.00 81.62 170 SER A CA 1
ATOM 1183 C C . SER A 1 170 ? 61.761 5.188 -82.622 1.00 81.62 170 SER A C 1
ATOM 1185 O O . SER A 1 170 ? 62.631 4.317 -82.617 1.00 81.62 170 SER A O 1
ATOM 1187 N N . GLY A 1 171 ? 61.992 6.442 -83.039 1.00 80.44 171 GLY A N 1
ATOM 1188 C CA . GLY A 1 171 ? 63.212 6.879 -83.729 1.00 80.44 171 GLY A CA 1
ATOM 1189 C C . GLY A 1 171 ? 63.344 6.361 -85.166 1.00 80.44 171 GLY A C 1
ATOM 1190 O O . GLY A 1 171 ? 64.414 6.474 -85.751 1.00 80.44 171 GLY A O 1
ATOM 1191 N N . LYS A 1 172 ? 62.298 5.728 -85.721 1.00 82.31 172 LYS A N 1
ATOM 1192 C CA . LYS A 1 172 ? 62.347 5.018 -87.016 1.00 82.31 172 LYS A CA 1
ATOM 1193 C C . LYS A 1 172 ? 61.136 5.262 -87.925 1.00 82.31 172 LYS A C 1
ATOM 1195 O O . LYS A 1 172 ? 61.017 4.610 -88.956 1.00 82.31 172 LYS A O 1
ATOM 1200 N N . SER A 1 173 ? 60.196 6.111 -87.517 1.00 81.44 173 SER A N 1
ATOM 1201 C CA . SER A 1 173 ? 58.985 6.412 -88.282 1.00 81.44 173 SER A CA 1
ATOM 1202 C C . SER A 1 173 ? 58.470 7.800 -87.924 1.00 81.44 173 SER A C 1
ATOM 1204 O O . SER A 1 173 ? 58.526 8.184 -86.755 1.00 81.44 173 SER A O 1
ATOM 1206 N N . SER A 1 174 ? 57.909 8.504 -88.909 1.00 78.00 174 SER A N 1
ATOM 1207 C CA . SER A 1 174 ? 57.233 9.791 -88.720 1.00 78.00 174 SER A CA 1
ATOM 1208 C C . SER A 1 174 ? 55.881 9.649 -88.011 1.00 78.00 174 SER A C 1
ATOM 1210 O O . SER A 1 174 ? 55.373 10.610 -87.432 1.00 78.00 174 SER A O 1
ATOM 1212 N N . GLN A 1 175 ? 55.298 8.445 -87.987 1.00 81.62 175 GLN A N 1
ATOM 1213 C CA . GLN A 1 175 ? 54.032 8.171 -87.308 1.00 81.62 175 GLN A CA 1
ATOM 1214 C C . GLN A 1 175 ? 54.250 7.786 -85.842 1.00 81.62 175 GLN A C 1
ATOM 1216 O O . GLN A 1 175 ? 55.125 6.983 -85.510 1.00 81.62 175 GLN A O 1
ATOM 1221 N N . CYS A 1 176 ? 53.397 8.320 -84.965 1.00 81.00 176 CYS A N 1
ATOM 1222 C CA . CYS A 1 176 ? 53.346 7.896 -83.570 1.00 81.00 176 CYS A CA 1
ATOM 1223 C C . CYS A 1 176 ? 52.821 6.446 -83.513 1.00 81.00 176 CYS A C 1
ATOM 1225 O O . CYS A 1 176 ? 51.809 6.141 -84.156 1.00 81.00 176 CYS A O 1
ATOM 1227 N N . PRO A 1 177 ? 53.506 5.518 -82.825 1.00 78.00 177 PRO A N 1
ATOM 1228 C CA . PRO A 1 177 ? 53.102 4.117 -82.799 1.00 78.00 177 PRO A CA 1
ATOM 1229 C C . PRO A 1 177 ? 51.717 3.951 -82.140 1.00 78.00 177 PRO A C 1
ATOM 1231 O O . PRO A 1 177 ? 51.512 4.467 -81.046 1.00 78.00 177 PRO A O 1
ATOM 1234 N N . PRO A 1 178 ? 50.766 3.212 -82.750 1.00 61.41 178 PRO A N 1
ATOM 1235 C CA . PRO A 1 178 ? 49.413 3.086 -82.210 1.00 61.41 178 PRO A CA 1
ATOM 1236 C C . PRO A 1 178 ? 49.355 2.222 -80.941 1.00 61.41 178 PRO A C 1
ATOM 1238 O O . PRO A 1 178 ? 50.018 1.181 -80.859 1.00 61.41 178 PRO A O 1
ATOM 1241 N N . THR A 1 179 ? 48.473 2.588 -79.999 1.00 57.03 179 THR A N 1
ATOM 1242 C CA . THR A 1 179 ? 48.068 1.729 -78.870 1.00 57.03 179 THR A CA 1
ATOM 1243 C C . THR A 1 179 ? 47.714 0.309 -79.339 1.00 57.03 179 THR A C 1
ATOM 1245 O O . THR A 1 179 ? 46.888 0.090 -80.228 1.00 57.03 179 THR A O 1
ATOM 1248 N N . ARG A 1 180 ? 48.302 -0.717 -78.713 1.00 54.16 180 ARG A N 1
ATOM 1249 C CA . ARG A 1 180 ? 48.011 -2.130 -79.027 1.00 54.16 180 ARG A CA 1
ATOM 1250 C C . ARG A 1 180 ? 46.723 -2.662 -78.378 1.00 54.16 180 ARG A C 1
ATOM 1252 O O . ARG A 1 180 ? 46.535 -3.874 -78.315 1.00 54.16 180 ARG A O 1
ATOM 1259 N N . SER A 1 181 ? 45.812 -1.795 -77.940 1.00 46.97 181 SER A N 1
ATOM 1260 C CA . SER A 1 181 ? 44.664 -2.158 -77.094 1.00 46.97 181 SER A CA 1
ATOM 1261 C C . SER A 1 181 ? 43.489 -2.841 -77.815 1.00 46.97 181 SER A C 1
ATOM 1263 O O . SER A 1 181 ? 42.406 -2.934 -77.251 1.00 46.97 181 SER A O 1
ATOM 1265 N N . ARG A 1 182 ? 43.642 -3.350 -79.048 1.00 43.88 182 ARG A N 1
ATOM 1266 C CA . ARG A 1 182 ? 42.549 -4.050 -79.766 1.00 43.88 182 ARG A CA 1
ATOM 1267 C C . ARG A 1 182 ? 43.006 -5.207 -80.660 1.00 43.88 182 ARG A C 1
ATOM 1269 O O . ARG A 1 182 ? 42.638 -5.274 -81.833 1.00 43.88 182 ARG A O 1
ATOM 1276 N N . ARG A 1 183 ? 43.784 -6.167 -80.145 1.00 35.12 183 ARG A N 1
ATOM 1277 C CA . ARG A 1 183 ? 43.937 -7.452 -80.856 1.00 35.12 183 ARG A CA 1
ATOM 1278 C C . ARG A 1 183 ? 44.058 -8.644 -79.897 1.00 35.12 183 ARG A C 1
ATOM 1280 O O . ARG A 1 183 ? 45.016 -8.674 -79.129 1.00 35.12 183 ARG A O 1
ATOM 1287 N N . PRO A 1 184 ? 43.159 -9.649 -79.956 1.00 37.62 184 PRO A N 1
ATOM 1288 C CA . PRO A 1 184 ? 43.374 -10.907 -79.246 1.00 37.62 184 PRO A CA 1
ATOM 1289 C C . PRO A 1 184 ? 44.629 -11.609 -79.799 1.00 37.62 184 PRO A C 1
ATOM 1291 O O . PRO A 1 184 ? 44.986 -11.404 -80.970 1.00 37.62 184 PRO A O 1
ATOM 1294 N N . PRO A 1 185 ? 45.335 -12.416 -78.986 1.00 42.59 185 PRO A N 1
ATOM 1295 C CA . PRO A 1 185 ? 46.658 -12.903 -79.335 1.00 42.59 185 PRO A CA 1
ATOM 1296 C C . PRO A 1 185 ? 46.550 -13.920 -80.472 1.00 42.59 185 PRO A C 1
ATOM 1298 O O . PRO A 1 185 ? 46.131 -15.060 -80.280 1.00 42.59 185 PRO A O 1
ATOM 1301 N N . ARG A 1 186 ? 46.980 -13.544 -81.679 1.00 42.53 186 ARG A N 1
ATOM 1302 C CA . ARG A 1 186 ? 47.379 -14.549 -82.667 1.00 42.53 186 ARG A CA 1
ATOM 1303 C C . ARG A 1 186 ? 48.744 -15.080 -82.252 1.00 42.53 186 ARG A C 1
ATOM 1305 O O . ARG A 1 186 ? 49.709 -14.320 -82.199 1.00 42.53 186 ARG A O 1
ATOM 1312 N N . ARG A 1 187 ? 48.809 -16.385 -81.968 1.00 49.56 187 ARG A N 1
ATOM 1313 C CA . ARG A 1 187 ? 50.056 -17.150 -81.841 1.00 49.56 187 ARG A CA 1
ATOM 1314 C C . ARG A 1 187 ? 50.926 -16.874 -83.067 1.00 49.56 187 ARG A C 1
ATOM 1316 O O . ARG A 1 187 ? 50.670 -17.407 -84.141 1.00 49.56 187 ARG A O 1
ATOM 1323 N N . ALA A 1 188 ? 51.959 -16.065 -82.898 1.00 40.72 188 ALA A N 1
ATOM 1324 C CA . ALA A 1 188 ? 53.058 -15.973 -83.838 1.00 40.72 188 ALA A CA 1
ATOM 1325 C C . ALA A 1 188 ? 54.348 -16.081 -83.030 1.00 40.72 188 ALA A C 1
ATOM 1327 O O . ALA A 1 188 ? 54.654 -15.226 -82.201 1.00 40.72 188 ALA A O 1
ATOM 1328 N N . ARG A 1 189 ? 55.075 -17.180 -83.254 1.00 50.00 189 ARG A N 1
ATOM 1329 C CA . ARG A 1 189 ? 56.476 -17.323 -82.857 1.00 50.00 189 ARG A CA 1
ATOM 1330 C C . ARG A 1 189 ? 57.243 -16.148 -83.462 1.00 50.00 189 ARG A C 1
ATOM 1332 O O . ARG A 1 189 ? 57.333 -16.055 -84.682 1.00 50.00 189 ARG A O 1
ATOM 1339 N N . ALA A 1 190 ? 57.801 -15.284 -82.623 1.00 40.25 190 ALA A N 1
ATOM 1340 C CA . ALA A 1 190 ? 58.751 -14.272 -83.050 1.00 40.25 190 ALA A CA 1
ATOM 1341 C C . ALA A 1 190 ? 59.909 -14.178 -82.050 1.00 40.25 190 ALA A C 1
ATOM 1343 O O . ALA A 1 190 ? 59.729 -14.125 -80.837 1.00 40.25 190 ALA A O 1
ATOM 1344 N N . ARG A 1 191 ? 61.093 -14.229 -82.652 1.00 37.50 191 ARG A N 1
ATOM 1345 C CA . ARG A 1 191 ? 62.465 -14.085 -82.160 1.00 37.50 191 ARG A CA 1
ATOM 1346 C C . ARG A 1 191 ? 62.645 -12.834 -81.271 1.00 37.50 191 ARG A C 1
ATOM 1348 O O . ARG A 1 191 ? 61.975 -11.835 -81.529 1.00 37.50 191 ARG A O 1
ATOM 1355 N N . PRO A 1 192 ? 63.546 -12.844 -80.267 1.00 41.53 192 PRO A N 1
ATOM 1356 C CA . PRO A 1 192 ? 63.687 -11.733 -79.337 1.00 41.53 192 PRO A CA 1
ATOM 1357 C C . PRO A 1 192 ? 64.492 -10.614 -80.002 1.00 41.53 192 PRO A C 1
ATOM 1359 O O . PRO A 1 192 ? 65.717 -10.646 -80.045 1.00 41.53 192 PRO A O 1
ATOM 1362 N N . THR A 1 193 ? 63.806 -9.616 -80.544 1.00 38.12 193 THR A N 1
ATOM 1363 C CA . THR A 1 193 ? 64.372 -8.270 -80.628 1.00 38.12 193 THR A CA 1
ATOM 1364 C C . THR A 1 193 ? 63.925 -7.533 -79.379 1.00 38.12 193 THR A C 1
ATOM 1366 O O . THR A 1 193 ? 62.728 -7.445 -79.111 1.00 38.12 193 THR A O 1
ATOM 1369 N N . THR A 1 194 ? 64.888 -7.037 -78.606 1.00 40.88 194 THR A N 1
ATOM 1370 C CA . THR A 1 194 ? 64.712 -6.149 -77.452 1.00 40.88 194 THR A CA 1
ATOM 1371 C C . THR A 1 194 ? 64.097 -4.824 -77.902 1.00 40.88 194 THR A C 1
ATOM 1373 O O . THR A 1 194 ? 64.766 -3.802 -78.015 1.00 40.88 194 THR A O 1
ATOM 1376 N N . SER A 1 195 ? 62.813 -4.847 -78.229 1.00 42.44 195 SER A N 1
ATOM 1377 C CA . SER A 1 195 ? 61.980 -3.661 -78.314 1.00 42.44 195 SER A CA 1
ATOM 1378 C C . SER A 1 195 ? 61.337 -3.517 -76.943 1.00 42.44 195 SER A C 1
ATOM 1380 O O . SER A 1 195 ? 60.553 -4.378 -76.546 1.00 42.44 195 SER A O 1
ATOM 1382 N N . PHE A 1 196 ? 61.696 -2.461 -76.211 1.00 42.47 196 PHE A N 1
ATOM 1383 C CA . PHE A 1 196 ? 60.960 -2.005 -75.033 1.00 42.47 196 PHE A CA 1
ATOM 1384 C C . PHE A 1 196 ? 59.550 -1.595 -75.483 1.00 42.47 196 PHE A C 1
ATOM 1386 O O . PHE A 1 196 ? 59.265 -0.428 -75.726 1.00 42.47 196 PHE A O 1
ATOM 1393 N N . ALA A 1 197 ? 58.674 -2.575 -75.694 1.00 44.97 197 ALA A N 1
ATOM 1394 C CA . ALA A 1 197 ? 57.256 -2.334 -75.858 1.00 44.97 197 ALA A CA 1
ATOM 1395 C C . ALA A 1 197 ? 56.715 -2.019 -74.464 1.00 44.97 197 ALA A C 1
ATOM 1397 O O . ALA A 1 197 ? 56.703 -2.894 -73.597 1.00 44.97 197 ALA A O 1
ATOM 1398 N N . MET A 1 198 ? 56.315 -0.767 -74.241 1.00 50.53 198 MET A N 1
ATOM 1399 C CA . MET A 1 198 ? 55.560 -0.400 -73.047 1.00 50.53 198 MET A CA 1
ATOM 1400 C C . MET A 1 198 ? 54.321 -1.297 -72.978 1.00 50.53 198 MET A C 1
ATOM 1402 O O . MET A 1 198 ? 53.529 -1.363 -73.922 1.00 50.53 198 MET A O 1
ATOM 1406 N N . ALA A 1 199 ? 54.219 -2.070 -71.897 1.00 54.19 199 ALA A N 1
ATOM 1407 C CA . ALA A 1 199 ? 53.097 -2.961 -71.661 1.00 54.19 199 ALA A CA 1
ATOM 1408 C C . ALA A 1 199 ? 51.794 -2.140 -71.584 1.00 54.19 199 ALA A C 1
ATOM 1410 O O . ALA A 1 199 ? 51.824 -1.026 -71.055 1.00 54.19 199 ALA A O 1
ATOM 1411 N N . PRO A 1 200 ? 50.656 -2.655 -72.093 1.00 58.38 200 PRO A N 1
ATOM 1412 C CA . PRO A 1 200 ? 49.367 -2.035 -71.812 1.00 58.38 200 PRO A CA 1
ATOM 1413 C C . PRO A 1 200 ? 49.183 -1.941 -70.294 1.00 58.38 200 PRO A C 1
ATOM 1415 O O . PRO A 1 200 ? 49.582 -2.855 -69.566 1.00 58.38 200 PRO A O 1
ATOM 1418 N N . ILE A 1 201 ? 48.611 -0.830 -69.827 1.00 63.44 201 ILE A N 1
ATOM 1419 C CA . ILE A 1 201 ? 48.311 -0.619 -68.410 1.00 63.44 201 ILE A CA 1
ATOM 1420 C C . ILE A 1 201 ? 47.485 -1.806 -67.916 1.00 63.44 201 ILE A C 1
ATOM 1422 O O . ILE A 1 201 ? 46.429 -2.117 -68.468 1.00 63.44 201 ILE A O 1
ATOM 1426 N N . SER A 1 202 ? 48.027 -2.507 -66.918 1.00 68.75 202 SER A N 1
ATOM 1427 C CA . SER A 1 202 ? 47.387 -3.672 -66.316 1.00 68.75 202 SER A CA 1
ATOM 1428 C C . SER A 1 202 ? 46.025 -3.274 -65.760 1.00 68.75 202 SER A C 1
ATOM 1430 O O . SER A 1 202 ? 45.866 -2.179 -65.219 1.00 68.75 202 SER A O 1
ATOM 1432 N N . SER A 1 203 ? 45.059 -4.191 -65.789 1.00 69.94 203 SER A N 1
ATOM 1433 C CA . SER A 1 203 ? 43.766 -3.990 -65.127 1.00 69.94 203 SER A CA 1
ATOM 1434 C C . SER A 1 203 ? 43.863 -3.901 -63.590 1.00 69.94 203 SER A C 1
ATOM 1436 O O . SER A 1 203 ? 42.857 -3.822 -62.896 1.00 69.94 203 SER A O 1
ATOM 1438 N N . SER A 1 204 ? 45.081 -3.988 -63.048 1.00 75.94 204 SER A N 1
ATOM 1439 C CA . SER A 1 204 ? 45.434 -3.810 -61.638 1.00 75.94 204 SER A CA 1
ATOM 1440 C C . SER A 1 204 ? 46.125 -2.472 -61.355 1.00 75.94 204 SER A C 1
ATOM 1442 O O . SER A 1 204 ? 46.640 -2.270 -60.255 1.00 75.94 204 SER A O 1
ATOM 1444 N N . THR A 1 205 ? 46.254 -1.599 -62.357 1.00 85.44 205 THR A N 1
ATOM 1445 C CA . THR A 1 205 ? 46.837 -0.273 -62.162 1.00 85.44 205 THR A CA 1
ATOM 1446 C C . THR A 1 205 ? 45.827 0.611 -61.456 1.00 85.44 205 THR A C 1
ATOM 1448 O O . THR A 1 205 ? 44.704 0.773 -61.934 1.00 85.44 205 THR A O 1
ATOM 1451 N N . LYS A 1 206 ? 46.254 1.173 -60.324 1.00 88.19 206 LYS A N 1
ATOM 1452 C CA . LYS A 1 206 ? 45.468 2.115 -59.534 1.00 88.19 206 LYS A CA 1
ATOM 1453 C C . LYS A 1 206 ? 45.255 3.408 -60.311 1.00 88.19 206 LYS A C 1
ATOM 1455 O O . LYS A 1 206 ? 46.187 3.896 -60.947 1.00 88.19 206 LYS A O 1
ATOM 1460 N N . CYS A 1 207 ? 44.060 3.957 -60.210 1.00 87.31 207 CYS A N 1
ATOM 1461 C CA . CYS A 1 207 ? 43.720 5.271 -60.731 1.00 87.31 207 CYS A CA 1
ATOM 1462 C C . CYS A 1 207 ? 42.799 5.992 -59.741 1.00 87.31 207 CYS A C 1
ATOM 1464 O O . CYS A 1 207 ? 42.429 5.412 -58.721 1.00 87.31 207 CYS A O 1
ATOM 1466 N N . SER A 1 208 ? 42.478 7.248 -60.030 1.00 86.81 208 SER A N 1
ATOM 1467 C CA . SER A 1 208 ? 41.505 8.056 -59.292 1.00 86.81 208 SER A CA 1
ATOM 1468 C C . SER A 1 208 ? 40.285 8.282 -60.182 1.00 86.81 208 SER A C 1
ATOM 1470 O O . SER A 1 208 ? 40.372 8.986 -61.193 1.00 86.81 208 SER A O 1
ATOM 1472 N N . GLY A 1 209 ? 39.170 7.642 -59.850 1.00 78.31 209 GLY A N 1
ATOM 1473 C CA . GLY A 1 209 ? 37.923 7.701 -60.597 1.00 78.31 209 GLY A CA 1
ATOM 1474 C C . GLY A 1 209 ? 37.072 8.898 -60.201 1.00 78.31 209 GLY A C 1
ATOM 1475 O O . GLY A 1 209 ? 37.581 9.943 -59.789 1.00 78.31 209 GLY A O 1
ATOM 1476 N N . THR A 1 210 ? 35.759 8.788 -60.375 1.00 81.06 210 THR A N 1
ATOM 1477 C CA . THR A 1 210 ? 34.828 9.898 -60.102 1.00 81.06 210 THR A CA 1
ATOM 1478 C C . THR A 1 210 ? 34.210 9.868 -58.705 1.00 81.06 210 THR A C 1
ATOM 1480 O O . THR A 1 210 ? 33.579 10.848 -58.311 1.00 81.06 210 THR A O 1
ATOM 1483 N N . SER A 1 211 ? 34.421 8.792 -57.944 1.00 77.31 211 SER A N 1
ATOM 1484 C CA . SER A 1 211 ? 33.720 8.500 -56.685 1.00 77.31 211 SER A CA 1
ATOM 1485 C C . SER A 1 211 ? 34.609 8.508 -55.423 1.00 77.31 211 SER A C 1
ATOM 1487 O O . SER A 1 211 ? 34.237 7.928 -54.410 1.00 77.31 211 SER A O 1
ATOM 1489 N N . ASN A 1 212 ? 35.720 9.255 -55.434 1.00 71.06 212 ASN A N 1
ATOM 1490 C CA . ASN A 1 212 ? 36.825 9.148 -54.456 1.00 71.06 212 ASN A CA 1
ATOM 1491 C C . ASN A 1 212 ? 36.587 9.680 -53.019 1.00 71.06 212 ASN A C 1
ATOM 1493 O O . ASN A 1 212 ? 37.550 10.042 -52.337 1.00 71.06 212 ASN A O 1
ATOM 1497 N N . SER A 1 213 ? 35.348 9.871 -52.565 1.00 77.81 213 SER A N 1
ATOM 1498 C CA . SER A 1 213 ? 35.076 10.636 -51.329 1.00 77.81 213 SER A CA 1
ATOM 1499 C C . SER A 1 213 ? 34.220 9.933 -50.286 1.00 77.81 213 SER A C 1
ATOM 1501 O O . SER A 1 213 ? 34.120 10.435 -49.166 1.00 77.81 213 SER A O 1
ATOM 1503 N N . GLY A 1 214 ? 33.601 8.808 -50.629 1.00 86.94 214 GLY A N 1
ATOM 1504 C CA . GLY A 1 214 ? 32.709 8.109 -49.715 1.00 86.94 214 GLY A CA 1
ATOM 1505 C C . GLY A 1 214 ? 33.422 7.002 -48.933 1.00 86.94 214 GLY A C 1
ATOM 1506 O O . GLY A 1 214 ? 34.422 6.441 -49.370 1.00 86.94 214 GLY A O 1
ATOM 1507 N N . VAL A 1 215 ? 32.907 6.660 -47.753 1.00 91.56 215 VAL A N 1
ATOM 1508 C CA . VAL A 1 215 ? 33.499 5.629 -46.872 1.00 91.56 215 VAL A CA 1
ATOM 1509 C C . VAL A 1 215 ? 33.419 4.202 -47.438 1.00 91.56 215 VAL A C 1
ATOM 1511 O O . VAL A 1 215 ? 34.096 3.307 -46.937 1.00 91.56 215 VAL A O 1
ATOM 1514 N N . CYS A 1 216 ? 32.597 3.985 -48.469 1.00 93.69 216 CYS A N 1
ATOM 1515 C CA . CYS A 1 216 ? 32.492 2.736 -49.223 1.00 93.69 216 CYS A CA 1
ATOM 1516 C C . CYS A 1 216 ? 33.312 2.738 -50.515 1.00 93.69 216 CYS A C 1
ATOM 1518 O O . CYS A 1 216 ? 33.222 1.791 -51.303 1.00 93.69 216 CYS A O 1
ATOM 1520 N N . ASP A 1 217 ? 34.103 3.783 -50.739 1.00 92.19 217 ASP A N 1
ATOM 1521 C CA . ASP A 1 217 ? 34.978 3.876 -51.890 1.00 92.19 217 ASP A CA 1
ATOM 1522 C C . ASP A 1 217 ? 36.178 2.932 -51.750 1.00 92.19 217 ASP A C 1
ATOM 1524 O O . ASP A 1 217 ? 36.874 2.881 -50.732 1.00 92.19 217 ASP A O 1
ATOM 1528 N N . GLY A 1 218 ? 36.369 2.109 -52.771 1.00 88.38 218 GLY A N 1
ATOM 1529 C CA . GLY A 1 218 ? 37.497 1.205 -52.894 1.00 88.38 218 GLY A CA 1
ATOM 1530 C C . GLY A 1 218 ? 38.589 1.824 -53.760 1.00 88.38 218 GLY A C 1
ATOM 1531 O O . GLY A 1 218 ? 38.444 2.879 -54.354 1.00 88.38 218 GLY A O 1
ATOM 1532 N N . GLN A 1 219 ? 39.728 1.143 -53.864 1.00 89.50 219 GLN A N 1
ATOM 1533 C CA . GLN A 1 219 ? 40.774 1.607 -54.770 1.00 89.50 219 GLN A CA 1
ATOM 1534 C C . GLN A 1 219 ? 40.365 1.361 -56.228 1.00 89.50 219 GLN A C 1
ATOM 1536 O O . GLN A 1 219 ? 40.339 0.205 -56.667 1.00 89.50 219 GLN A O 1
ATOM 1541 N N . ASP A 1 220 ? 40.156 2.438 -56.980 1.00 90.56 220 ASP A N 1
ATOM 1542 C CA . ASP A 1 220 ? 39.828 2.364 -58.402 1.00 90.56 220 ASP A CA 1
ATOM 1543 C C . ASP A 1 220 ? 40.950 1.762 -59.234 1.00 90.56 220 ASP A C 1
ATOM 1545 O O . ASP A 1 220 ? 42.147 1.901 -58.946 1.00 90.56 220 ASP A O 1
ATOM 1549 N N . MET A 1 221 ? 40.539 1.068 -60.293 1.00 89.19 221 MET A N 1
ATOM 1550 C CA . MET A 1 221 ? 41.439 0.310 -61.149 1.00 89.19 221 MET A CA 1
ATOM 1551 C C . MET A 1 221 ? 41.135 0.584 -62.614 1.00 89.19 221 MET A C 1
ATOM 1553 O O . MET A 1 221 ? 39.978 0.696 -63.026 1.00 89.19 221 MET A O 1
ATOM 1557 N N . CYS A 1 222 ? 42.184 0.623 -63.426 1.00 88.12 222 CYS A N 1
ATOM 1558 C CA . CYS A 1 222 ? 42.034 0.681 -64.870 1.00 88.12 222 CYS A CA 1
ATOM 1559 C C . CYS A 1 222 ? 41.369 -0.601 -65.400 1.00 88.12 222 CYS A C 1
ATOM 1561 O O . CYS A 1 222 ? 41.652 -1.701 -64.935 1.00 88.12 222 CYS A O 1
ATOM 1563 N N . ASP A 1 223 ? 40.526 -0.496 -66.426 1.00 84.88 223 ASP A N 1
ATOM 1564 C CA . ASP A 1 223 ? 39.860 -1.652 -67.053 1.00 84.88 223 ASP A CA 1
ATOM 1565 C C . ASP A 1 223 ? 40.709 -2.376 -68.116 1.00 84.88 223 ASP A C 1
ATOM 1567 O O . ASP A 1 223 ? 40.237 -3.291 -68.791 1.00 84.88 223 ASP A O 1
ATOM 1571 N N . GLY A 1 224 ? 41.960 -1.947 -68.311 1.00 76.69 224 GLY A N 1
ATOM 1572 C CA . GLY A 1 224 ? 42.840 -2.421 -69.385 1.00 76.69 224 GLY A CA 1
ATOM 1573 C C . GLY A 1 224 ? 42.487 -1.889 -70.785 1.00 76.69 224 GLY A C 1
ATOM 1574 O O . GLY A 1 224 ? 43.240 -2.119 -71.731 1.00 76.69 224 GLY A O 1
ATOM 1575 N N . SER A 1 225 ? 41.388 -1.142 -70.928 1.00 80.12 225 SER A N 1
ATOM 1576 C CA . SER A 1 225 ? 40.994 -0.414 -72.146 1.00 80.12 225 SER A CA 1
ATOM 1577 C C . SER A 1 225 ? 41.335 1.079 -72.082 1.00 80.12 225 SER A C 1
ATOM 1579 O O . SER A 1 225 ? 41.079 1.814 -73.037 1.00 80.12 225 SER A O 1
ATOM 1581 N N . GLY A 1 226 ? 41.947 1.517 -70.982 1.00 77.12 226 GLY A N 1
ATOM 1582 C CA . GLY A 1 226 ? 42.390 2.889 -70.758 1.00 77.12 226 GLY A CA 1
ATOM 1583 C C . GLY A 1 226 ? 41.387 3.759 -70.004 1.00 77.12 226 GLY A C 1
ATOM 1584 O O . GLY A 1 226 ? 41.581 4.971 -69.918 1.00 77.12 226 GLY A O 1
ATOM 1585 N N . LYS A 1 227 ? 40.321 3.164 -69.453 1.00 85.44 227 LYS A N 1
ATOM 1586 C CA . LYS A 1 227 ? 39.349 3.860 -68.609 1.00 85.44 227 LYS A CA 1
ATOM 1587 C C . LYS A 1 227 ? 39.610 3.525 -67.141 1.00 85.44 227 LYS A C 1
ATOM 1589 O O . LYS A 1 227 ? 39.824 2.362 -66.802 1.00 85.44 227 LYS A O 1
ATOM 1594 N N . CYS A 1 228 ? 39.571 4.539 -66.280 1.00 85.94 228 CYS A N 1
ATOM 1595 C CA . CYS A 1 228 ? 39.495 4.322 -64.839 1.00 85.94 228 CYS A CA 1
ATOM 1596 C C . CYS A 1 228 ? 38.072 3.889 -64.477 1.00 85.94 228 CYS A C 1
ATOM 1598 O O . CYS A 1 228 ? 37.107 4.496 -64.952 1.00 85.94 228 CYS A O 1
ATOM 1600 N N . VAL A 1 229 ? 37.942 2.807 -63.714 1.00 88.69 229 VAL A N 1
ATOM 1601 C CA . VAL A 1 229 ? 36.646 2.280 -63.291 1.00 88.69 229 VAL A CA 1
ATOM 1602 C C . VAL A 1 229 ? 36.570 2.303 -61.780 1.00 88.69 229 VAL A C 1
ATOM 1604 O O . VAL A 1 229 ? 37.402 1.677 -61.118 1.00 88.69 229 VAL A O 1
ATOM 1607 N N . ASP A 1 230 ? 35.519 2.960 -61.298 1.00 89.38 230 ASP A N 1
ATOM 1608 C CA . ASP A 1 230 ? 35.209 3.078 -59.883 1.00 89.38 230 ASP A CA 1
ATOM 1609 C C . ASP A 1 230 ? 35.053 1.678 -59.256 1.00 89.38 230 ASP A C 1
ATOM 1611 O O . ASP A 1 230 ? 34.374 0.789 -59.800 1.00 89.38 230 ASP A O 1
ATOM 1615 N N . LYS A 1 231 ? 35.731 1.445 -58.134 1.00 90.44 231 LYS A N 1
ATOM 1616 C CA . LYS A 1 231 ? 35.657 0.208 -57.356 1.00 90.44 231 LYS A CA 1
ATOM 1617 C C . LYS A 1 231 ? 35.086 0.526 -55.993 1.00 90.44 231 LYS A C 1
ATOM 1619 O O . LYS A 1 231 ? 35.592 1.383 -55.299 1.00 90.44 231 LYS A O 1
ATOM 1624 N N . TYR A 1 232 ? 34.092 -0.243 -55.570 1.00 92.25 232 TYR A N 1
ATOM 1625 C CA . TYR A 1 232 ? 33.467 -0.075 -54.260 1.00 92.25 232 TYR A CA 1
ATOM 1626 C C . TYR A 1 232 ? 33.858 -1.216 -53.326 1.00 92.25 232 TYR A C 1
ATOM 1628 O O . TYR A 1 232 ? 34.115 -2.344 -53.768 1.00 92.25 232 TYR A O 1
ATOM 1636 N N . LEU A 1 233 ? 33.893 -0.927 -52.027 1.00 92.88 233 LEU A N 1
ATOM 1637 C CA . LEU A 1 233 ? 34.068 -1.944 -50.996 1.00 92.88 233 LEU A CA 1
ATOM 1638 C C . LEU A 1 233 ? 32.929 -2.982 -51.067 1.00 92.88 233 LEU A C 1
ATOM 1640 O O . LEU A 1 233 ? 31.802 -2.645 -51.442 1.00 92.88 233 LEU A O 1
ATOM 1644 N N . PRO A 1 234 ? 33.204 -4.260 -50.742 1.00 92.75 234 PRO A N 1
ATOM 1645 C CA . PRO A 1 234 ? 32.222 -5.333 -50.869 1.00 92.75 234 PRO A CA 1
ATOM 1646 C C . PRO A 1 234 ? 31.031 -5.118 -49.935 1.00 92.75 234 PRO A C 1
ATOM 1648 O O . PRO A 1 234 ? 31.143 -4.441 -48.915 1.00 92.75 234 PRO A O 1
ATOM 1651 N N . SER A 1 235 ? 29.908 -5.780 -50.223 1.00 93.12 235 SER A N 1
ATOM 1652 C CA . SER A 1 235 ? 28.688 -5.615 -49.427 1.00 93.12 235 SER A CA 1
ATOM 1653 C C . SER A 1 235 ? 28.753 -6.168 -48.001 1.00 93.12 235 SER A C 1
ATOM 1655 O O . SER A 1 235 ? 27.806 -6.034 -47.240 1.00 93.12 235 SER A O 1
ATOM 1657 N N . SER A 1 236 ? 29.859 -6.814 -47.635 1.00 93.38 236 SER A N 1
ATOM 1658 C CA . SER A 1 236 ? 30.165 -7.244 -46.270 1.00 93.38 236 SER A CA 1
ATOM 1659 C C . SER A 1 236 ? 30.959 -6.204 -45.477 1.00 93.38 236 SER A C 1
ATOM 1661 O O . SER A 1 236 ? 31.256 -6.437 -44.310 1.00 93.38 236 SER A O 1
ATOM 1663 N N . ASN A 1 237 ? 31.394 -5.112 -46.111 1.00 94.31 237 ASN A N 1
ATOM 1664 C CA . ASN A 1 237 ? 32.180 -4.081 -45.454 1.00 94.31 237 ASN A CA 1
ATOM 1665 C C . ASN A 1 237 ? 31.252 -3.137 -44.690 1.00 94.31 237 ASN A C 1
ATOM 1667 O O . ASN A 1 237 ? 30.510 -2.373 -45.304 1.00 94.31 237 ASN A O 1
ATOM 1671 N N . GLU A 1 238 ? 31.311 -3.185 -43.364 1.00 96.06 238 GLU A N 1
ATOM 1672 C CA . GLU A 1 238 ? 30.616 -2.241 -42.492 1.00 96.06 238 GLU A CA 1
ATOM 1673 C C . GLU A 1 238 ? 31.193 -0.834 -42.687 1.00 96.06 238 GLU A C 1
ATOM 1675 O O . GLU A 1 238 ? 32.394 -0.614 -42.529 1.00 96.06 238 GLU A O 1
ATOM 1680 N N . CYS A 1 239 ? 30.342 0.109 -43.084 1.00 95.06 239 CYS A N 1
ATOM 1681 C CA . CYS A 1 239 ? 30.707 1.513 -43.264 1.00 95.06 239 CYS A CA 1
ATOM 1682 C C . CYS A 1 239 ? 30.229 2.394 -42.113 1.00 95.06 239 CYS A C 1
ATOM 1684 O O . CYS A 1 239 ? 30.779 3.478 -41.905 1.00 95.06 239 CYS A O 1
ATOM 1686 N N . ARG A 1 240 ? 29.259 1.912 -41.328 1.00 96.19 240 ARG A N 1
ATOM 1687 C CA . ARG A 1 240 ? 28.866 2.516 -40.063 1.00 96.19 240 ARG A CA 1
ATOM 1688 C C . ARG A 1 240 ? 28.496 1.432 -39.058 1.00 96.19 240 ARG A C 1
ATOM 1690 O O . ARG A 1 240 ? 27.587 0.641 -39.287 1.00 96.19 240 ARG A O 1
ATOM 1697 N N . ALA A 1 241 ? 29.183 1.443 -37.923 1.00 95.75 241 ALA A N 1
ATOM 1698 C CA . ALA A 1 241 ? 28.849 0.574 -36.809 1.00 95.75 241 ALA A CA 1
ATOM 1699 C C . ALA A 1 241 ? 27.513 0.968 -36.171 1.00 95.75 241 ALA A C 1
ATOM 1701 O O . ALA A 1 241 ? 27.164 2.153 -36.090 1.00 95.75 241 ALA A O 1
ATOM 1702 N N . SER A 1 242 ? 26.810 -0.039 -35.656 1.00 95.19 242 SER A N 1
ATOM 1703 C CA . SER A 1 242 ? 25.668 0.157 -34.766 1.00 95.19 242 SER A CA 1
ATOM 1704 C C . SER A 1 242 ? 26.126 0.787 -33.443 1.00 95.19 242 SER A C 1
ATOM 1706 O O . SER A 1 242 ? 27.111 0.361 -32.837 1.00 95.19 242 SER A O 1
ATOM 1708 N N . LYS A 1 243 ? 25.399 1.803 -32.977 1.00 93.81 243 LYS A N 1
ATOM 1709 C CA . LYS A 1 243 ? 25.597 2.496 -31.696 1.00 93.81 243 LYS A CA 1
ATOM 1710 C C . LYS A 1 243 ? 24.851 1.833 -30.535 1.00 93.81 243 LYS A C 1
ATOM 1712 O O . LYS A 1 243 ? 24.931 2.329 -29.413 1.00 93.81 243 LYS A O 1
ATOM 1717 N N . GLY A 1 244 ? 24.124 0.741 -30.771 1.00 92.06 244 GLY A N 1
ATOM 1718 C CA . GLY A 1 244 ? 23.360 0.054 -29.733 1.00 92.06 244 GLY A CA 1
ATOM 1719 C C . GLY A 1 244 ? 22.266 -0.866 -30.283 1.00 92.06 244 GLY A C 1
ATOM 1720 O O . GLY A 1 244 ? 22.080 -0.967 -31.490 1.00 92.06 244 GLY A O 1
ATOM 1721 N N . PRO A 1 245 ? 21.485 -1.522 -29.410 1.00 93.44 245 PRO A N 1
ATOM 1722 C CA . PRO A 1 245 ? 20.496 -2.525 -29.820 1.00 93.44 245 PRO A CA 1
ATOM 1723 C C . PRO A 1 245 ? 19.367 -1.981 -30.714 1.00 93.44 245 PRO A C 1
ATOM 1725 O O . PRO A 1 245 ? 18.716 -2.762 -31.402 1.00 93.44 245 PRO A O 1
ATOM 1728 N N . CYS A 1 246 ? 19.139 -0.662 -30.716 1.00 96.19 246 CYS A N 1
ATOM 1729 C CA . CYS A 1 246 ? 18.129 -0.002 -31.549 1.00 96.19 246 CYS A CA 1
ATOM 1730 C C . CYS A 1 246 ? 18.671 0.601 -32.845 1.00 96.19 246 CYS A C 1
ATOM 1732 O O . CYS A 1 246 ? 17.931 1.254 -33.581 1.00 96.19 246 CYS A O 1
ATOM 1734 N N . ASP A 1 247 ? 19.941 0.354 -33.136 1.00 97.19 247 ASP A N 1
ATOM 1735 C CA . ASP A 1 247 ? 20.648 0.895 -34.281 1.00 97.19 247 ASP A CA 1
ATOM 1736 C C . ASP A 1 247 ? 21.156 -0.248 -35.172 1.00 97.19 247 ASP A C 1
ATOM 1738 O O . ASP A 1 247 ? 21.690 -1.240 -34.667 1.00 97.19 247 ASP A O 1
ATOM 1742 N N . VAL A 1 248 ? 20.968 -0.149 -36.488 1.00 95.75 248 VAL A N 1
ATOM 1743 C CA . VAL A 1 248 ? 21.363 -1.196 -37.442 1.00 95.75 248 VAL A CA 1
ATOM 1744 C C . VAL A 1 248 ? 22.686 -0.801 -38.078 1.00 95.75 248 VAL A C 1
ATOM 1746 O O . VAL A 1 248 ? 22.804 0.283 -38.611 1.00 95.75 248 VAL A O 1
ATOM 1749 N N . ALA A 1 249 ? 23.697 -1.670 -38.053 1.00 95.88 249 ALA A N 1
ATOM 1750 C CA . ALA A 1 249 ? 24.948 -1.373 -38.748 1.00 95.88 249 ALA A CA 1
ATOM 1751 C C . ALA A 1 249 ? 24.732 -1.357 -40.272 1.00 95.88 249 ALA A C 1
ATOM 1753 O O . ALA A 1 249 ? 24.185 -2.314 -40.829 1.00 95.88 249 ALA A O 1
ATOM 1754 N N . GLU A 1 250 ? 25.200 -0.315 -40.960 1.00 96.56 250 GLU A N 1
ATOM 1755 C CA . GLU A 1 250 ? 25.175 -0.268 -42.419 1.00 96.56 250 GLU A CA 1
ATOM 1756 C C . GLU A 1 250 ? 26.450 -0.848 -43.014 1.00 96.56 250 GLU A C 1
ATOM 1758 O O . GLU A 1 250 ? 27.584 -0.498 -42.667 1.00 96.56 250 GLU A O 1
ATOM 1763 N N . THR A 1 251 ? 26.239 -1.700 -44.007 1.00 96.38 251 THR A N 1
ATOM 1764 C CA . THR A 1 251 ? 27.282 -2.211 -44.880 1.00 96.38 251 THR A CA 1
ATOM 1765 C C . THR A 1 251 ? 27.204 -1.537 -46.237 1.00 96.38 251 THR A C 1
ATOM 1767 O O . THR A 1 251 ? 26.127 -1.173 -46.713 1.00 96.38 251 THR A O 1
ATOM 1770 N N . CYS A 1 252 ? 28.345 -1.421 -46.906 1.00 95.50 252 CYS A N 1
ATOM 1771 C CA . CYS A 1 252 ? 28.401 -0.944 -48.279 1.00 95.50 252 CYS A CA 1
ATOM 1772 C C . CYS A 1 252 ? 27.461 -1.751 -49.187 1.00 95.50 252 CYS A C 1
ATOM 1774 O O . CYS A 1 252 ? 27.167 -2.918 -48.941 1.00 95.50 252 CYS A O 1
ATOM 1776 N N . THR A 1 253 ? 26.985 -1.153 -50.276 1.00 93.25 253 THR A N 1
ATOM 1777 C CA . THR A 1 253 ? 26.125 -1.867 -51.240 1.00 93.25 253 THR A CA 1
ATOM 1778 C C . THR A 1 253 ? 26.932 -2.686 -52.249 1.00 93.25 253 THR A C 1
ATOM 1780 O O . THR A 1 253 ? 26.378 -3.514 -52.969 1.00 93.25 253 THR A O 1
ATOM 1783 N N . GLY A 1 254 ? 28.244 -2.432 -52.342 1.00 91.19 254 GLY A N 1
ATOM 1784 C CA . GLY A 1 254 ? 29.100 -2.917 -53.426 1.00 91.19 254 GLY A CA 1
ATOM 1785 C C . GLY A 1 254 ? 28.890 -2.195 -54.762 1.00 91.19 254 GLY A C 1
ATOM 1786 O O . GLY A 1 254 ? 29.481 -2.601 -55.761 1.00 91.19 254 GLY A O 1
ATOM 1787 N N . GLN A 1 255 ? 28.047 -1.156 -54.803 1.00 91.00 255 GLN A N 1
ATOM 1788 C CA . GLN A 1 255 ? 27.654 -0.458 -56.036 1.00 91.00 255 GLN A CA 1
ATOM 1789 C C . GLN A 1 255 ? 27.765 1.073 -55.957 1.00 91.00 255 GLN A C 1
ATOM 1791 O O . GLN A 1 255 ? 27.513 1.739 -56.958 1.00 91.00 255 GLN A O 1
ATOM 1796 N N . GLY A 1 256 ? 28.127 1.634 -54.803 1.00 90.25 256 GLY A N 1
ATOM 1797 C CA . GLY A 1 256 ? 28.306 3.073 -54.623 1.00 90.25 256 GLY A CA 1
ATOM 1798 C C . GLY A 1 256 ? 29.354 3.393 -53.561 1.00 90.25 256 GLY A C 1
ATOM 1799 O O . GLY A 1 256 ? 29.686 2.542 -52.735 1.00 90.25 256 GLY A O 1
ATOM 1800 N N . SER A 1 257 ? 29.869 4.622 -53.605 1.00 91.31 257 SER A N 1
ATOM 1801 C CA . SER A 1 257 ? 30.917 5.117 -52.705 1.00 91.31 257 SER A CA 1
ATOM 1802 C C . SER A 1 257 ? 30.391 5.567 -51.348 1.00 91.31 257 SER A C 1
ATOM 1804 O O . SER A 1 257 ? 31.132 5.552 -50.371 1.00 91.31 257 SER A O 1
ATOM 1806 N N . GLU A 1 258 ? 29.120 5.950 -51.258 1.00 93.31 258 GLU A N 1
ATOM 1807 C CA . GLU A 1 258 ? 28.512 6.388 -50.003 1.00 93.31 258 GLU A CA 1
ATOM 1808 C C . GLU A 1 258 ? 27.985 5.206 -49.185 1.00 93.31 258 GLU A C 1
ATOM 1810 O O . GLU A 1 258 ? 27.488 4.215 -49.730 1.00 93.31 258 GLU A O 1
ATOM 1815 N N . CYS A 1 259 ? 28.066 5.333 -47.861 1.00 94.19 259 CYS A N 1
ATOM 1816 C CA . CYS A 1 259 ? 27.367 4.423 -46.960 1.00 94.19 259 CYS A CA 1
ATOM 1817 C C . CYS A 1 259 ? 25.850 4.621 -47.125 1.00 94.19 259 CYS A C 1
ATOM 1819 O O . CYS A 1 259 ? 25.414 5.763 -47.323 1.00 94.19 259 CYS A O 1
ATOM 1821 N N . PRO A 1 260 ? 25.031 3.556 -47.054 1.00 94.56 260 PRO A N 1
ATOM 1822 C CA . PRO A 1 260 ? 23.584 3.710 -46.971 1.00 94.56 260 PRO A CA 1
ATOM 1823 C C . PRO A 1 260 ? 23.171 4.670 -45.846 1.00 94.56 260 PRO A C 1
ATOM 1825 O O . PRO A 1 260 ? 23.916 4.897 -44.893 1.00 94.56 260 PRO A O 1
ATOM 1828 N N . VAL A 1 261 ? 21.976 5.249 -45.976 1.00 94.38 261 VAL A N 1
ATOM 1829 C CA . VAL A 1 261 ? 21.415 6.114 -44.929 1.00 94.38 261 VAL A CA 1
ATOM 1830 C C . VAL A 1 261 ? 21.278 5.344 -43.616 1.00 94.38 261 VAL A C 1
ATOM 1832 O O . VAL A 1 261 ? 21.017 4.146 -43.639 1.00 94.38 261 VAL A O 1
ATOM 1835 N N . ASP A 1 262 ? 21.428 6.054 -42.500 1.00 94.50 262 ASP A N 1
ATOM 1836 C CA . ASP A 1 262 ? 21.289 5.511 -41.145 1.00 94.50 262 ASP A CA 1
ATOM 1837 C C . ASP A 1 262 ? 19.882 4.916 -40.947 1.00 94.50 262 ASP A C 1
ATOM 1839 O O . ASP A 1 262 ? 18.870 5.613 -41.107 1.00 94.50 262 ASP A O 1
ATOM 1843 N N . THR A 1 263 ? 19.819 3.614 -40.668 1.00 95.62 263 THR A N 1
ATOM 1844 C CA . THR A 1 263 ? 18.587 2.859 -40.450 1.00 95.62 263 THR A CA 1
ATOM 1845 C C . THR A 1 263 ? 18.509 2.320 -39.027 1.00 95.62 263 THR A C 1
ATOM 1847 O O . THR A 1 263 ? 19.477 1.835 -38.448 1.00 95.62 263 THR A O 1
ATOM 1850 N N . PHE A 1 264 ? 17.306 2.356 -38.455 1.00 96.62 264 PHE A N 1
ATOM 1851 C CA . PHE A 1 264 ? 17.076 1.955 -37.069 1.00 96.62 264 PHE A CA 1
ATOM 1852 C C . PHE A 1 264 ? 16.287 0.654 -36.969 1.00 96.62 264 PHE A C 1
ATOM 1854 O O . PHE A 1 264 ? 15.507 0.294 -37.857 1.00 96.62 264 PHE A O 1
ATOM 1861 N N . ALA A 1 265 ? 16.474 -0.049 -35.853 1.00 96.50 265 ALA A N 1
ATOM 1862 C CA . ALA A 1 265 ? 15.741 -1.274 -35.575 1.00 96.50 265 ALA A CA 1
ATOM 1863 C C . ALA A 1 265 ? 14.232 -0.974 -35.425 1.00 96.50 265 ALA A C 1
ATOM 1865 O O . ALA A 1 265 ? 13.864 0.082 -34.906 1.00 96.50 265 ALA A O 1
ATOM 1866 N N . PRO A 1 266 ? 13.334 -1.882 -35.854 1.00 96.31 266 PRO A N 1
ATOM 1867 C CA . PRO A 1 266 ? 11.890 -1.648 -35.813 1.00 96.31 266 PRO A CA 1
ATOM 1868 C C . PRO A 1 266 ? 11.357 -1.546 -34.378 1.00 96.31 266 PRO A C 1
ATOM 1870 O O . PRO A 1 266 ? 11.986 -2.017 -33.434 1.00 96.31 266 PRO A O 1
ATOM 1873 N N . THR A 1 267 ? 10.129 -1.044 -34.213 1.00 96.69 267 THR A N 1
ATOM 1874 C CA . THR A 1 267 ? 9.496 -0.881 -32.888 1.00 96.69 267 THR A CA 1
ATOM 1875 C C . THR A 1 267 ? 9.204 -2.181 -32.134 1.00 96.69 267 THR A C 1
ATOM 1877 O O . THR A 1 267 ? 8.801 -2.163 -30.976 1.00 96.69 267 THR A O 1
ATOM 1880 N N . THR A 1 268 ? 9.400 -3.330 -32.779 1.00 95.38 268 THR A N 1
ATOM 1881 C CA . THR A 1 268 ? 9.301 -4.662 -32.171 1.00 95.38 268 THR A CA 1
ATOM 1882 C C . THR A 1 268 ? 10.659 -5.226 -31.751 1.00 95.38 268 THR A C 1
ATOM 1884 O O . THR A 1 268 ? 10.714 -6.314 -31.176 1.00 95.38 268 THR A O 1
ATOM 1887 N N . ALA A 1 269 ? 11.761 -4.539 -32.070 1.00 95.25 269 ALA A N 1
ATOM 1888 C CA . ALA A 1 269 ? 13.095 -4.937 -31.650 1.00 95.25 269 ALA A CA 1
ATOM 1889 C C . ALA A 1 269 ? 13.246 -4.707 -30.146 1.00 95.25 269 ALA A C 1
ATOM 1891 O O . ALA A 1 269 ? 12.979 -3.618 -29.638 1.00 95.25 269 ALA A O 1
ATOM 1892 N N . LYS A 1 270 ? 13.648 -5.766 -29.444 1.00 95.38 270 LYS A N 1
ATOM 1893 C CA . LYS A 1 270 ? 13.903 -5.738 -28.007 1.00 95.38 270 LYS A CA 1
ATOM 1894 C C . LYS A 1 270 ? 15.204 -5.001 -27.731 1.00 95.38 270 LYS A C 1
ATOM 1896 O O . LYS A 1 270 ? 16.193 -5.212 -28.430 1.00 95.38 270 LYS A O 1
ATOM 1901 N N . CYS A 1 271 ? 15.214 -4.216 -26.672 1.00 93.88 271 CYS A N 1
ATOM 1902 C CA . CYS A 1 271 ? 16.409 -3.561 -26.169 1.00 93.88 271 CYS A CA 1
ATOM 1903 C C . CYS A 1 271 ? 16.439 -3.637 -24.638 1.00 93.88 271 CYS A C 1
ATOM 1905 O O . CYS A 1 271 ? 15.541 -4.213 -24.024 1.00 93.88 271 CYS A O 1
ATOM 1907 N N . THR A 1 272 ? 17.509 -3.133 -24.033 1.00 90.81 272 THR A N 1
ATOM 1908 C CA . THR A 1 272 ? 17.608 -2.982 -22.580 1.00 90.81 272 THR A CA 1
ATOM 1909 C C . THR A 1 272 ? 17.827 -1.509 -22.307 1.00 90.81 272 THR A C 1
ATOM 1911 O O . THR A 1 272 ? 18.838 -0.946 -22.736 1.00 90.81 272 THR A O 1
ATOM 1914 N N . GLY A 1 273 ? 16.827 -0.897 -21.691 1.00 82.31 273 GLY A N 1
ATOM 1915 C CA . GLY A 1 273 ? 16.768 0.508 -21.361 1.00 82.31 273 GLY A CA 1
ATOM 1916 C C . GLY A 1 273 ? 17.583 0.859 -20.127 1.00 82.31 273 GLY A C 1
ATOM 1917 O O . GLY A 1 273 ? 18.445 0.107 -19.666 1.00 82.31 273 GLY A O 1
ATOM 1918 N N . SER A 1 274 ? 17.329 2.058 -19.611 1.00 79.00 274 SER A N 1
ATOM 1919 C CA . SER A 1 274 ? 18.083 2.604 -18.470 1.00 79.00 274 SER A CA 1
ATOM 1920 C C . SER A 1 274 ? 17.479 2.205 -17.126 1.00 79.00 274 SER A C 1
ATOM 1922 O O . SER A 1 274 ? 18.096 2.422 -16.080 1.00 79.00 274 SER A O 1
ATOM 1924 N N . SER A 1 275 ? 16.242 1.712 -17.134 1.00 72.19 275 SER A N 1
ATOM 1925 C CA . SER A 1 275 ? 15.474 1.462 -15.924 1.00 72.19 275 SER A CA 1
ATOM 1926 C C . SER A 1 275 ? 15.961 0.210 -15.210 1.00 72.19 275 SER A C 1
ATOM 1928 O O . SER A 1 275 ? 16.322 -0.806 -15.796 1.00 72.19 275 SER A O 1
ATOM 1930 N N . ASN A 1 276 ? 16.007 0.317 -13.887 1.00 62.38 276 ASN A N 1
ATOM 1931 C CA . ASN A 1 276 ? 16.444 -0.761 -13.020 1.00 62.38 276 ASN A CA 1
ATOM 1932 C C . ASN A 1 276 ? 15.412 -1.893 -13.062 1.00 62.38 276 ASN A C 1
ATOM 1934 O O . ASN A 1 276 ? 14.240 -1.644 -12.783 1.00 62.38 276 ASN A O 1
ATOM 1938 N N . SER A 1 277 ? 15.892 -3.107 -13.335 1.00 77.94 277 SER A N 1
ATOM 1939 C CA . SER A 1 277 ? 15.192 -4.397 -13.415 1.00 77.94 277 SER A CA 1
ATOM 1940 C C . SER A 1 277 ? 14.385 -4.764 -12.153 1.00 77.94 277 SER A C 1
ATOM 1942 O O . SER A 1 277 ? 14.729 -5.696 -11.419 1.00 77.94 277 SER A O 1
ATOM 1944 N N . GLY A 1 278 ? 13.359 -3.982 -11.837 1.00 87.94 278 GLY A N 1
ATOM 1945 C CA . GLY A 1 278 ? 12.512 -4.128 -10.661 1.00 87.94 278 GLY A CA 1
ATOM 1946 C C . GLY A 1 278 ? 11.215 -4.875 -10.963 1.00 87.94 278 GLY A C 1
ATOM 1947 O O . GLY A 1 278 ? 10.921 -5.237 -12.097 1.00 87.94 278 GLY A O 1
ATOM 1948 N N . ALA A 1 279 ? 10.405 -5.102 -9.928 1.00 93.88 279 ALA A N 1
ATOM 1949 C CA . ALA A 1 279 ? 9.153 -5.857 -10.043 1.00 93.88 279 ALA A CA 1
ATOM 1950 C C . ALA A 1 279 ? 8.097 -5.213 -10.970 1.00 93.88 279 ALA A C 1
ATOM 1952 O O . ALA A 1 279 ? 7.115 -5.868 -11.307 1.00 93.88 279 ALA A O 1
ATOM 1953 N N . CYS A 1 280 ? 8.285 -3.949 -11.367 1.00 95.81 280 CYS A N 1
ATOM 1954 C CA . CYS A 1 280 ? 7.416 -3.216 -12.291 1.00 95.81 280 CYS A CA 1
ATOM 1955 C C . CYS A 1 280 ? 7.991 -3.072 -13.703 1.00 95.81 280 CYS A C 1
ATOM 1957 O O . CYS A 1 280 ? 7.364 -2.435 -14.551 1.00 95.81 280 CYS A O 1
ATOM 1959 N N . ASP A 1 281 ? 9.173 -3.629 -13.945 1.00 94.88 281 ASP A N 1
ATOM 1960 C CA . ASP A 1 281 ? 9.898 -3.510 -15.201 1.00 94.88 281 ASP A CA 1
ATOM 1961 C C . ASP A 1 281 ? 9.474 -4.601 -16.191 1.00 94.88 281 ASP A C 1
ATOM 1963 O O . ASP A 1 281 ? 9.279 -5.761 -15.812 1.00 94.88 281 ASP A O 1
ATOM 1967 N N . ILE A 1 282 ? 9.299 -4.239 -17.463 1.00 93.12 282 ILE A N 1
ATOM 1968 C CA . ILE A 1 282 ? 8.978 -5.192 -18.533 1.00 93.12 282 ILE A CA 1
ATOM 1969 C C . ILE A 1 282 ? 9.901 -4.978 -19.728 1.00 93.12 282 ILE A C 1
ATOM 1971 O O . ILE A 1 282 ? 10.707 -4.067 -19.766 1.00 93.12 282 ILE A O 1
ATOM 1975 N N . GLN A 1 283 ? 9.798 -5.857 -20.723 1.00 93.56 283 GLN A N 1
ATOM 1976 C CA . GLN A 1 283 ? 10.658 -5.800 -21.899 1.00 93.56 283 GLN A CA 1
ATOM 1977 C C . GLN A 1 283 ? 10.554 -4.452 -22.630 1.00 93.56 283 GLN A C 1
ATOM 1979 O O . GLN A 1 283 ? 9.491 -4.110 -23.152 1.00 93.56 283 GLN A O 1
ATOM 1984 N N . ASP A 1 284 ? 11.694 -3.776 -22.761 1.00 94.81 284 ASP A N 1
ATOM 1985 C CA . ASP A 1 284 ? 11.832 -2.546 -23.539 1.00 94.81 284 ASP A CA 1
ATOM 1986 C C . ASP A 1 284 ? 11.895 -2.817 -25.034 1.00 94.81 284 ASP A C 1
ATOM 1988 O O . ASP A 1 284 ? 12.322 -3.889 -25.491 1.00 94.81 284 ASP A O 1
ATOM 1992 N N . PHE A 1 285 ? 11.508 -1.802 -25.799 1.00 95.06 285 PHE A N 1
ATOM 1993 C CA . PHE A 1 285 ? 11.488 -1.859 -27.250 1.00 95.06 285 PHE A CA 1
ATOM 1994 C C . PHE A 1 285 ? 12.010 -0.568 -27.865 1.00 95.06 285 PHE A C 1
ATOM 1996 O O . PHE A 1 285 ? 11.883 0.515 -27.292 1.00 95.06 285 PHE A O 1
ATOM 2003 N N . CYS A 1 286 ? 12.577 -0.692 -29.058 1.00 96.81 286 CYS A N 1
ATOM 2004 C CA . CYS A 1 286 ? 13.034 0.453 -29.830 1.00 96.81 286 CYS A CA 1
ATOM 2005 C C . CYS A 1 286 ? 11.862 1.335 -30.290 1.00 96.81 286 CYS A C 1
ATOM 2007 O O . CYS A 1 286 ? 10.738 0.865 -30.458 1.00 96.81 286 CYS A O 1
ATOM 2009 N N . ASP A 1 287 ? 12.117 2.616 -30.544 1.00 96.12 287 ASP A N 1
ATOM 2010 C CA . ASP A 1 287 ? 11.129 3.555 -31.102 1.00 96.12 287 ASP A CA 1
ATOM 2011 C C . ASP A 1 287 ? 11.135 3.629 -32.640 1.00 96.12 287 ASP A C 1
ATOM 2013 O O . ASP A 1 287 ? 10.301 4.314 -33.236 1.00 96.12 287 ASP A O 1
ATOM 2017 N N . GLY A 1 288 ? 12.047 2.915 -33.307 1.00 95.25 288 GLY A N 1
ATOM 2018 C CA . GLY A 1 288 ? 12.257 3.029 -34.754 1.00 95.25 288 GLY A CA 1
ATOM 2019 C C . GLY A 1 288 ? 13.080 4.252 -35.171 1.00 95.25 288 GLY A C 1
ATOM 2020 O O . GLY A 1 288 ? 13.173 4.538 -36.361 1.00 95.25 288 GLY A O 1
ATOM 2021 N N . GLN A 1 289 ? 13.649 4.980 -34.209 1.00 95.56 289 GLN A N 1
ATOM 2022 C CA . GLN A 1 289 ? 14.458 6.191 -34.390 1.00 95.56 289 GLN A CA 1
ATOM 2023 C C . GLN A 1 289 ? 15.815 6.091 -33.665 1.00 95.56 289 GLN A C 1
ATOM 2025 O O . GLN A 1 289 ? 16.495 7.096 -33.469 1.00 95.56 289 GLN A O 1
ATOM 2030 N N . GLY A 1 290 ? 16.208 4.880 -33.258 1.00 94.12 290 GLY A N 1
ATOM 2031 C CA . GLY A 1 290 ? 17.498 4.602 -32.629 1.00 94.12 290 GLY A CA 1
ATOM 2032 C C . GLY A 1 290 ? 17.489 4.647 -31.102 1.00 94.12 290 GLY A C 1
ATOM 2033 O O . GLY A 1 290 ? 18.507 4.312 -30.497 1.00 94.12 290 GLY A O 1
ATOM 2034 N N . ASN A 1 291 ? 16.364 4.991 -30.462 1.00 94.75 291 ASN A N 1
ATOM 2035 C CA . ASN A 1 291 ? 16.275 5.026 -29.002 1.00 94.75 291 ASN A CA 1
ATOM 2036 C C . ASN A 1 291 ? 15.610 3.760 -28.460 1.00 94.75 291 ASN A C 1
ATOM 2038 O O . ASN A 1 291 ? 14.623 3.263 -29.008 1.00 94.75 291 ASN A O 1
ATOM 2042 N N . CYS A 1 292 ? 16.136 3.263 -27.341 1.00 94.25 292 CYS A N 1
ATOM 2043 C CA . CYS A 1 292 ? 15.457 2.257 -26.536 1.00 94.25 292 CYS A CA 1
ATOM 2044 C C . CYS A 1 292 ? 14.461 2.951 -25.606 1.00 94.25 292 CYS A C 1
ATOM 2046 O O . CYS A 1 292 ? 14.835 3.896 -24.911 1.00 94.25 292 CYS A O 1
ATOM 2048 N N . VAL A 1 293 ? 13.205 2.508 -25.614 1.00 93.81 293 VAL A N 1
ATOM 2049 C CA . VAL A 1 293 ? 12.144 3.089 -24.791 1.00 93.81 293 VAL A CA 1
ATOM 2050 C C . VAL A 1 293 ? 11.764 2.125 -23.686 1.00 93.81 293 VAL A C 1
ATOM 2052 O O . VAL A 1 293 ? 11.212 1.055 -23.957 1.00 93.81 293 VAL A O 1
ATOM 2055 N N . ASP A 1 294 ? 11.988 2.587 -22.462 1.00 93.81 294 ASP A N 1
ATOM 2056 C CA . ASP A 1 294 ? 11.630 1.895 -21.234 1.00 93.81 294 ASP A CA 1
ATOM 2057 C C . ASP A 1 294 ? 10.125 1.572 -21.183 1.00 93.81 294 ASP A C 1
ATOM 2059 O O . ASP A 1 294 ? 9.270 2.424 -21.481 1.00 93.81 294 ASP A O 1
ATOM 2063 N N . LYS A 1 295 ? 9.785 0.337 -20.809 1.00 93.19 295 LYS A N 1
ATOM 2064 C CA . LYS A 1 295 ? 8.403 -0.130 -20.666 1.00 93.19 295 LYS A CA 1
ATOM 2065 C C . LYS A 1 295 ? 8.146 -0.628 -19.252 1.00 93.19 295 LYS A C 1
ATOM 2067 O O . LYS A 1 295 ? 8.887 -1.427 -18.698 1.00 93.19 295 LYS A O 1
ATOM 2072 N N . TYR A 1 296 ? 7.007 -0.214 -18.702 1.00 94.69 296 TYR A N 1
ATOM 2073 C CA . TYR A 1 296 ? 6.612 -0.534 -17.333 1.00 94.69 296 TYR A CA 1
ATOM 2074 C C . TYR A 1 296 ? 5.259 -1.234 -17.292 1.00 94.69 296 TYR A C 1
ATOM 2076 O O . TYR A 1 296 ? 4.391 -1.003 -18.141 1.00 94.69 296 TYR A O 1
ATOM 2084 N N . LEU A 1 297 ? 5.060 -2.059 -16.265 1.00 95.88 297 LEU A N 1
ATOM 2085 C CA . LEU A 1 297 ? 3.737 -2.557 -15.908 1.00 95.88 297 LEU A CA 1
ATOM 2086 C C . LEU A 1 297 ? 2.776 -1.382 -15.628 1.00 95.88 297 LEU A C 1
ATOM 2088 O O . LEU A 1 297 ? 3.193 -0.368 -15.060 1.00 95.88 297 LEU A O 1
ATOM 2092 N N . PRO A 1 298 ? 1.483 -1.497 -15.993 1.00 96.56 298 PRO A N 1
ATOM 2093 C CA . PRO A 1 298 ? 0.507 -0.433 -15.770 1.00 96.56 298 PRO A CA 1
ATOM 2094 C C . PRO A 1 298 ? 0.306 -0.162 -14.278 1.00 96.56 298 PRO A C 1
ATOM 2096 O O . PRO A 1 298 ? 0.547 -1.038 -13.444 1.00 96.56 298 PRO A O 1
ATOM 2099 N N . SER A 1 299 ? -0.229 1.018 -13.949 1.00 96.88 299 SER A N 1
ATOM 2100 C CA . SER A 1 299 ? -0.437 1.454 -12.560 1.00 96.88 299 SER A CA 1
ATOM 2101 C C . SER A 1 299 ? -1.456 0.637 -11.757 1.00 96.88 299 SER A C 1
ATOM 2103 O O . SER A 1 299 ? -1.662 0.856 -10.568 1.00 96.88 299 SER A O 1
ATOM 2105 N N . THR A 1 300 ? -2.093 -0.329 -12.410 1.00 95.81 300 THR A N 1
ATOM 2106 C CA . THR A 1 300 ? -3.000 -1.313 -11.823 1.00 95.81 300 THR A CA 1
ATOM 2107 C C . THR A 1 300 ? -2.314 -2.643 -11.498 1.00 95.81 300 THR A C 1
ATOM 2109 O O . THR A 1 300 ? -2.979 -3.573 -11.047 1.00 95.81 300 THR A O 1
ATOM 2112 N N . SER A 1 301 ? -1.004 -2.767 -11.721 1.00 97.25 301 SER A N 1
ATOM 2113 C CA . SER A 1 301 ? -0.261 -3.998 -11.438 1.00 97.25 301 SER A CA 1
ATOM 2114 C C . SER A 1 301 ? 0.274 -3.985 -10.016 1.00 97.25 301 SER A C 1
ATOM 2116 O O . SER A 1 301 ? 1.067 -3.114 -9.672 1.00 97.25 301 SER A O 1
ATOM 2118 N N . VAL A 1 302 ? -0.124 -4.969 -9.211 1.00 97.69 302 VAL A N 1
ATOM 2119 C CA . VAL A 1 302 ? 0.429 -5.184 -7.868 1.00 97.69 302 VAL A CA 1
ATOM 2120 C C . VAL A 1 302 ? 1.870 -5.676 -8.004 1.00 97.69 302 VAL A C 1
ATOM 2122 O O . VAL A 1 302 ? 2.103 -6.726 -8.603 1.00 97.69 302 VAL A O 1
ATOM 2125 N N . CYS A 1 303 ? 2.826 -4.946 -7.433 1.00 97.38 303 CYS A N 1
ATOM 2126 C CA . CYS A 1 303 ? 4.238 -5.339 -7.400 1.00 97.38 303 CYS A CA 1
ATOM 2127 C C . CYS A 1 303 ? 4.686 -5.873 -6.040 1.00 97.38 303 CYS A C 1
ATOM 2129 O O . CYS A 1 303 ? 5.662 -6.622 -5.968 1.00 97.38 303 CYS A O 1
ATOM 2131 N N . ARG A 1 304 ? 3.941 -5.560 -4.974 1.00 97.56 304 ARG A N 1
ATOM 2132 C CA . ARG A 1 304 ? 4.045 -6.232 -3.679 1.00 97.56 304 ARG A CA 1
ATOM 2133 C C . ARG A 1 304 ? 2.647 -6.417 -3.098 1.00 97.56 304 ARG A C 1
ATOM 2135 O O . ARG A 1 304 ? 1.872 -5.475 -2.987 1.00 97.56 304 ARG A O 1
ATOM 2142 N N . SER A 1 305 ? 2.309 -7.655 -2.762 1.00 97.25 305 SER A N 1
ATOM 2143 C CA . SER A 1 305 ? 1.040 -7.978 -2.108 1.00 97.25 305 SER A CA 1
ATOM 2144 C C . SER A 1 305 ? 1.060 -7.551 -0.641 1.00 97.25 305 SER A C 1
ATOM 2146 O O . SER A 1 305 ? 2.107 -7.620 0.004 1.00 97.25 305 SER A O 1
ATOM 2148 N N . SER A 1 306 ? -0.103 -7.192 -0.096 1.00 97.31 306 SER A N 1
ATOM 2149 C CA . SER A 1 306 ? -0.254 -6.981 1.343 1.00 97.31 306 SER A CA 1
ATOM 2150 C C . SER A 1 306 ? -0.065 -8.293 2.112 1.00 97.31 306 SER A C 1
ATOM 2152 O O . SER A 1 306 ? -0.560 -9.349 1.715 1.00 97.31 306 SER A O 1
ATOM 2154 N N . LYS A 1 307 ? 0.657 -8.236 3.233 1.00 96.38 307 LYS A N 1
ATOM 2155 C CA . LYS A 1 307 ? 0.896 -9.383 4.125 1.00 96.38 307 LYS A CA 1
ATOM 2156 C C . LYS A 1 307 ? -0.252 -9.626 5.103 1.00 96.38 307 LYS A C 1
ATOM 2158 O O . LYS A 1 307 ? -0.431 -10.752 5.558 1.00 96.38 307 LYS A O 1
ATOM 2163 N N . ASN A 1 308 ? -0.987 -8.578 5.473 1.00 95.00 308 ASN A N 1
ATOM 2164 C CA . ASN A 1 308 ? -2.101 -8.617 6.422 1.00 95.00 308 ASN A CA 1
ATOM 2165 C C . ASN A 1 308 ? -3.015 -7.383 6.235 1.00 95.00 308 ASN A C 1
ATOM 2167 O O . ASN A 1 308 ? -2.831 -6.613 5.296 1.00 95.00 308 ASN A O 1
ATOM 2171 N N . GLN A 1 309 ? -4.000 -7.196 7.121 1.00 96.38 309 GLN A N 1
ATOM 2172 C CA . GLN A 1 309 ? -4.969 -6.087 7.063 1.00 96.38 309 GLN A CA 1
ATOM 2173 C C . GLN A 1 309 ? -4.355 -4.692 7.300 1.00 96.38 309 GLN A C 1
ATOM 2175 O O . GLN A 1 309 ? -4.936 -3.694 6.887 1.00 96.38 309 GLN A O 1
ATOM 2180 N N . CYS A 1 310 ? -3.190 -4.622 7.949 1.00 97.75 310 CYS A N 1
ATOM 2181 C CA . CYS A 1 310 ? -2.459 -3.389 8.247 1.00 97.75 310 CYS A CA 1
ATOM 2182 C C . CYS A 1 310 ? -1.338 -3.081 7.249 1.00 97.75 310 CYS A C 1
ATOM 2184 O O . CYS A 1 310 ? -0.584 -2.124 7.434 1.00 97.75 310 CYS A O 1
ATOM 2186 N N . ASP A 1 311 ? -1.233 -3.873 6.188 1.00 98.31 311 ASP A N 1
ATOM 2187 C CA . ASP A 1 311 ? -0.251 -3.729 5.127 1.00 98.31 311 ASP A CA 1
ATOM 2188 C C . ASP A 1 311 ? -0.959 -3.341 3.822 1.00 98.31 311 ASP A C 1
ATOM 2190 O O . ASP A 1 311 ? -1.978 -3.938 3.467 1.00 98.31 311 ASP A O 1
ATOM 2194 N N . VAL A 1 312 ? -0.459 -2.330 3.110 1.00 97.56 312 VAL A N 1
ATOM 2195 C CA . VAL A 1 312 ? -1.084 -1.844 1.871 1.00 97.56 312 VAL A CA 1
ATOM 2196 C C . VAL A 1 312 ? -0.350 -2.451 0.690 1.00 97.56 312 VAL A C 1
ATOM 2198 O O . VAL A 1 312 ? 0.854 -2.330 0.594 1.00 97.56 312 VAL A O 1
ATOM 2201 N N . ALA A 1 313 ? -1.055 -3.086 -0.243 1.00 97.56 313 ALA A N 1
ATOM 2202 C CA . ALA A 1 313 ? -0.402 -3.581 -1.453 1.00 97.56 313 ALA A CA 1
ATOM 2203 C C . ALA A 1 313 ? 0.119 -2.414 -2.315 1.00 97.56 313 ALA A C 1
ATOM 2205 O O . ALA A 1 313 ? -0.640 -1.494 -2.634 1.00 97.56 313 ALA A O 1
ATOM 2206 N N . GLU A 1 314 ? 1.379 -2.465 -2.748 1.00 98.00 314 GLU A N 1
ATOM 2207 C CA . GLU A 1 314 ? 1.932 -1.477 -3.672 1.00 98.00 314 GLU A CA 1
ATOM 2208 C C . GLU A 1 314 ? 1.652 -1.866 -5.109 1.00 98.00 314 GLU A C 1
ATOM 2210 O O . GLU A 1 314 ? 1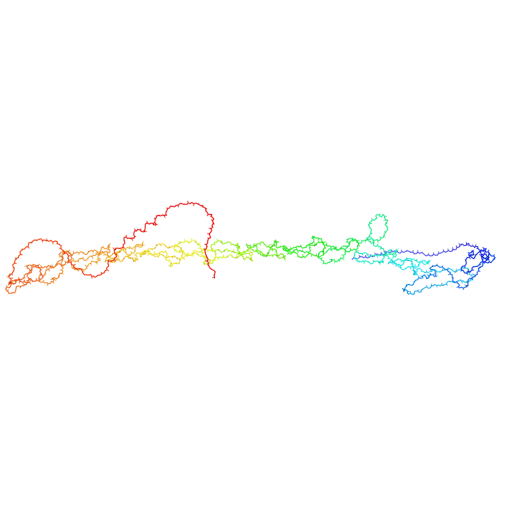.842 -3.003 -5.560 1.00 98.00 314 GLU A O 1
ATOM 2215 N N . MET A 1 315 ? 1.264 -0.836 -5.842 1.00 97.75 315 MET A N 1
ATOM 2216 C CA . MET A 1 315 ? 1.011 -0.886 -7.261 1.00 97.75 315 MET A CA 1
ATOM 2217 C C . MET A 1 315 ? 2.176 -0.230 -7.987 1.00 97.75 315 MET A C 1
ATOM 2219 O O . MET A 1 315 ? 2.751 0.751 -7.510 1.00 97.75 315 MET A O 1
ATOM 2223 N N . CYS A 1 316 ? 2.500 -0.729 -9.171 1.00 97.38 316 CYS A N 1
ATOM 2224 C CA . CYS A 1 316 ? 3.409 -0.038 -10.069 1.00 97.38 316 CYS A CA 1
ATOM 2225 C C . CYS A 1 316 ? 2.917 1.386 -10.348 1.00 97.38 316 CYS A C 1
ATOM 2227 O O . CYS A 1 316 ? 1.726 1.677 -10.281 1.00 97.38 316 CYS A O 1
ATOM 2229 N N . THR A 1 317 ? 3.821 2.302 -10.690 1.00 95.62 317 THR A N 1
ATOM 2230 C CA . THR A 1 317 ? 3.426 3.683 -11.020 1.00 95.62 317 THR A CA 1
ATOM 2231 C C . THR A 1 317 ? 3.026 3.847 -12.486 1.00 95.62 317 THR A C 1
ATOM 2233 O O . THR A 1 317 ? 2.451 4.869 -12.854 1.00 95.62 317 THR A O 1
ATOM 2236 N N . GLY A 1 318 ? 3.352 2.870 -13.342 1.00 94.75 318 GLY A N 1
ATOM 2237 C CA . GLY A 1 318 ? 3.270 2.997 -14.802 1.00 94.75 318 GLY A CA 1
ATOM 2238 C C . GLY A 1 318 ? 4.399 3.825 -15.427 1.00 94.75 318 GLY A C 1
ATOM 2239 O O . GLY A 1 318 ? 4.390 4.053 -16.633 1.00 94.75 318 GLY A O 1
ATOM 2240 N N . SER A 1 319 ? 5.360 4.286 -14.623 1.00 93.31 319 SER A N 1
ATOM 2241 C CA . SER A 1 319 ? 6.433 5.203 -15.038 1.00 93.31 319 SER A CA 1
ATOM 2242 C C . SER A 1 319 ? 7.817 4.846 -14.479 1.00 93.31 319 SER A C 1
ATOM 2244 O O . SER A 1 319 ? 8.773 5.580 -14.714 1.00 93.31 319 SER A O 1
ATOM 2246 N N . SER A 1 320 ? 7.921 3.755 -13.717 1.00 92.75 320 SER A N 1
ATOM 2247 C CA . SER A 1 320 ? 9.145 3.287 -13.063 1.00 92.75 320 SER A CA 1
ATOM 2248 C C . SER A 1 320 ? 9.156 1.760 -12.997 1.00 92.75 320 SER A C 1
ATOM 2250 O O . SER A 1 320 ? 8.131 1.151 -12.684 1.00 92.75 320 SER A O 1
ATOM 2252 N N . GLY A 1 321 ? 10.329 1.157 -13.223 1.00 93.44 321 GLY A N 1
ATOM 2253 C CA . GLY A 1 321 ? 10.560 -0.285 -13.072 1.00 93.44 321 GLY A CA 1
ATOM 2254 C C . GLY A 1 321 ? 10.658 -0.739 -11.609 1.00 93.44 321 GLY A C 1
ATOM 2255 O O . GLY A 1 321 ? 10.417 -1.904 -11.290 1.00 93.44 321 GLY A O 1
ATOM 2256 N N . ALA A 1 322 ? 10.943 0.179 -10.680 1.00 94.44 322 ALA A N 1
ATOM 2257 C CA . ALA A 1 322 ? 10.936 -0.106 -9.248 1.00 94.44 322 ALA A CA 1
ATOM 2258 C C . ALA A 1 322 ? 9.512 -0.077 -8.671 1.00 94.44 322 ALA A C 1
ATOM 2260 O O . ALA A 1 322 ? 8.737 0.838 -8.962 1.00 94.44 322 ALA A O 1
ATOM 2261 N N . CYS A 1 323 ? 9.206 -1.047 -7.805 1.00 96.06 323 CYS A N 1
ATOM 2262 C CA . CYS A 1 323 ? 8.010 -1.018 -6.965 1.00 96.06 323 CYS A CA 1
ATOM 2263 C C . CYS A 1 323 ? 8.140 0.115 -5.927 1.00 96.06 323 CYS A C 1
ATOM 2265 O O . CYS A 1 323 ? 9.248 0.316 -5.415 1.00 96.06 323 CYS A O 1
ATOM 2267 N N . PRO A 1 324 ? 7.063 0.860 -5.613 1.00 96.00 324 PRO A N 1
ATOM 2268 C CA . PRO A 1 324 ? 7.083 1.843 -4.534 1.00 96.00 324 PRO A CA 1
ATOM 2269 C C . PRO A 1 324 ? 7.540 1.256 -3.191 1.00 96.00 324 PRO A C 1
ATOM 2271 O O . PRO A 1 324 ? 7.530 0.043 -2.982 1.00 96.00 324 PRO A O 1
ATOM 2274 N N . ALA A 1 325 ? 7.962 2.134 -2.278 1.00 96.38 325 ALA A N 1
ATOM 2275 C CA . ALA A 1 325 ? 8.344 1.728 -0.930 1.00 96.38 325 ALA A CA 1
ATOM 2276 C C . ALA A 1 325 ? 7.150 1.122 -0.170 1.00 96.38 325 ALA A C 1
ATOM 2278 O O . ALA A 1 325 ? 6.024 1.578 -0.348 1.00 96.38 325 ALA A O 1
ATOM 2279 N N . ASP A 1 326 ? 7.443 0.144 0.693 1.00 96.88 326 ASP A N 1
ATOM 2280 C CA . ASP A 1 326 ? 6.478 -0.553 1.556 1.00 96.88 326 ASP A CA 1
ATOM 2281 C C . ASP A 1 326 ? 5.696 0.455 2.418 1.00 96.88 326 ASP A C 1
ATOM 2283 O O . ASP A 1 326 ? 6.279 1.179 3.236 1.00 96.88 326 ASP A O 1
ATOM 2287 N N . ALA A 1 327 ? 4.391 0.535 2.181 1.00 97.38 327 ALA A N 1
ATOM 2288 C CA . ALA A 1 327 ? 3.452 1.428 2.826 1.00 97.38 327 ALA A CA 1
ATOM 2289 C C . ALA A 1 327 ? 2.476 0.629 3.695 1.00 97.38 327 ALA A C 1
ATOM 2291 O O . ALA A 1 327 ? 1.951 -0.418 3.323 1.00 97.38 327 ALA A O 1
ATOM 2292 N N . PHE A 1 328 ? 2.177 1.175 4.869 1.00 97.88 328 PHE A N 1
ATOM 2293 C CA . PHE A 1 328 ? 1.298 0.537 5.842 1.00 97.88 328 PHE A CA 1
ATOM 2294 C C . PHE A 1 328 ? -0.015 1.296 5.984 1.00 97.88 328 PHE A C 1
ATOM 2296 O O . PHE A 1 328 ? -0.093 2.502 5.727 1.00 97.88 328 PHE A O 1
ATOM 2303 N N . ALA A 1 329 ? -1.053 0.583 6.417 1.00 97.75 329 ALA A N 1
ATOM 2304 C CA . ALA A 1 329 ? -2.343 1.187 6.700 1.00 97.75 329 ALA A CA 1
ATOM 2305 C C . ALA A 1 329 ? -2.201 2.217 7.841 1.00 97.75 329 ALA A C 1
ATOM 2307 O O . ALA A 1 329 ? -1.397 2.013 8.757 1.00 97.75 329 ALA A O 1
ATOM 2308 N N . PRO A 1 330 ? -2.954 3.332 7.812 1.00 97.06 330 PRO A N 1
ATOM 2309 C CA . PRO A 1 330 ? -2.846 4.378 8.826 1.00 97.06 330 PRO A CA 1
ATOM 2310 C C . PRO A 1 330 ? -3.269 3.875 10.211 1.00 97.06 330 PRO A C 1
ATOM 2312 O O . PRO A 1 330 ? -4.000 2.896 10.330 1.00 97.06 330 PRO A O 1
ATOM 2315 N N . THR A 1 331 ? -2.906 4.610 11.266 1.00 97.12 331 THR A N 1
ATOM 2316 C CA . THR A 1 331 ? -3.261 4.256 12.655 1.00 97.12 331 THR A CA 1
ATOM 2317 C C . THR A 1 331 ? -4.758 4.295 12.971 1.00 97.12 331 THR A C 1
ATOM 2319 O O . THR A 1 331 ? -5.182 3.927 14.060 1.00 97.12 331 THR A O 1
ATOM 2322 N N . THR A 1 332 ? -5.573 4.769 12.031 1.00 95.62 332 THR A N 1
ATOM 2323 C CA . THR A 1 332 ? -7.037 4.781 12.111 1.00 95.62 332 THR A CA 1
ATOM 2324 C C . THR A 1 332 ? -7.682 3.641 11.325 1.00 95.62 332 THR A C 1
ATOM 2326 O O . THR A 1 332 ? -8.905 3.534 11.321 1.00 95.62 332 THR A O 1
ATOM 2329 N N . ALA A 1 333 ? -6.898 2.836 10.600 1.00 96.75 333 ALA A N 1
ATOM 2330 C CA . ALA A 1 333 ? -7.411 1.670 9.895 1.00 96.75 333 ALA A CA 1
ATOM 2331 C C . ALA A 1 333 ? -7.748 0.571 10.903 1.00 96.75 333 ALA A C 1
ATOM 2333 O O . ALA A 1 333 ? -6.930 0.251 11.765 1.00 96.75 333 ALA A O 1
ATOM 2334 N N . THR A 1 334 ? -8.949 0.010 10.782 1.00 96.56 334 THR A N 1
ATOM 2335 C CA . THR A 1 334 ? -9.406 -1.077 11.645 1.00 96.56 334 THR A CA 1
ATOM 2336 C C . THR A 1 334 ? -8.813 -2.402 11.200 1.00 96.56 334 THR A C 1
ATOM 2338 O O . THR A 1 334 ? -8.662 -2.653 10.002 1.00 96.56 334 THR A O 1
ATOM 2341 N N . CYS A 1 335 ? -8.533 -3.268 12.160 1.00 96.44 335 CYS A N 1
ATOM 2342 C CA . CYS A 1 335 ? -8.047 -4.615 11.913 1.00 96.44 335 CYS A CA 1
ATOM 2343 C C . CYS A 1 335 ? -8.705 -5.612 12.876 1.00 96.44 335 CYS A C 1
ATOM 2345 O O . CYS A 1 335 ? -9.576 -5.245 13.658 1.00 96.44 335 CYS A O 1
ATOM 2347 N N . THR A 1 336 ? -8.356 -6.889 12.758 1.00 94.94 336 THR A N 1
ATOM 2348 C CA . THR A 1 336 ? -8.800 -7.962 13.651 1.00 94.94 336 THR A CA 1
ATOM 2349 C C . THR A 1 336 ? -7.594 -8.474 14.419 1.00 94.94 336 THR A C 1
ATOM 2351 O O . THR A 1 336 ? -6.733 -9.152 13.848 1.00 94.94 336 THR A O 1
ATOM 2354 N N . GLY A 1 337 ? -7.518 -8.107 15.691 1.00 88.81 337 GLY A N 1
ATOM 2355 C CA . GLY A 1 337 ? -6.473 -8.500 16.613 1.00 88.81 337 GLY A CA 1
ATOM 2356 C C . GLY A 1 337 ? -6.719 -9.881 17.208 1.00 88.81 337 GLY A C 1
ATOM 2357 O O . GLY A 1 337 ? -7.405 -10.738 16.637 1.00 88.81 337 GLY A O 1
ATOM 2358 N N . THR A 1 338 ? -6.095 -10.130 18.354 1.00 87.69 338 THR A N 1
ATOM 2359 C CA . THR A 1 338 ? -6.180 -11.419 19.049 1.00 87.69 338 THR A CA 1
ATOM 2360 C C . THR A 1 338 ? -7.322 -11.468 20.055 1.00 87.69 338 THR A C 1
ATOM 2362 O O . THR A 1 338 ? -7.882 -12.544 20.286 1.00 87.69 338 THR A O 1
ATOM 2365 N N . CYS A 1 339 ? -7.705 -10.322 20.623 1.00 82.56 339 CYS A N 1
ATOM 2366 C CA . CYS A 1 339 ? -8.882 -10.208 21.473 1.00 82.56 339 CYS A CA 1
ATOM 2367 C C . CYS A 1 339 ? -10.082 -9.849 20.597 1.00 82.56 339 CYS A C 1
ATOM 2369 O O . CYS A 1 339 ? -10.035 -8.857 19.897 1.00 82.56 339 CYS A O 1
ATOM 2371 N N . ASN A 1 340 ? -11.120 -10.689 20.579 1.00 81.75 340 ASN A N 1
ATOM 2372 C CA . ASN A 1 340 ? -12.322 -10.413 19.795 1.00 81.75 340 ASN A CA 1
ATOM 2373 C C . ASN A 1 340 ? -13.578 -10.781 20.593 1.00 81.75 340 ASN A C 1
ATOM 2375 O O . ASN A 1 340 ? -13.707 -11.912 21.069 1.00 81.75 340 ASN A O 1
ATOM 2379 N N . GLY A 1 341 ? -14.524 -9.847 20.690 1.00 78.56 341 GLY A N 1
ATOM 2380 C CA . GLY A 1 341 ? -15.908 -10.100 21.107 1.00 78.56 341 GLY A CA 1
ATOM 2381 C C . GLY A 1 341 ? -16.152 -10.163 22.616 1.00 78.56 341 GLY A C 1
ATOM 2382 O O . GLY A 1 341 ? -17.194 -10.659 23.046 1.00 78.56 341 GLY A O 1
ATOM 2383 N N . ASN A 1 342 ? -15.220 -9.664 23.426 1.00 90.62 342 ASN A N 1
ATOM 2384 C CA . ASN A 1 342 ? -15.389 -9.585 24.877 1.00 90.62 342 ASN A CA 1
ATOM 2385 C C . ASN A 1 342 ? -15.983 -8.228 25.302 1.00 90.62 342 ASN A C 1
ATOM 2387 O O . ASN A 1 342 ? -15.919 -7.249 24.568 1.00 90.62 342 ASN A O 1
ATOM 2391 N N . ALA A 1 343 ? -16.559 -8.141 26.504 1.00 93.12 343 ALA A N 1
ATOM 2392 C CA . ALA A 1 343 ? -17.284 -6.940 26.947 1.00 93.12 343 ALA A CA 1
ATOM 2393 C C . ALA A 1 343 ? -16.413 -5.671 27.091 1.00 93.12 343 ALA A C 1
ATOM 2395 O O . ALA A 1 343 ? -16.954 -4.568 27.101 1.00 93.12 343 ALA A O 1
ATOM 2396 N N . CYS A 1 344 ? -15.089 -5.820 27.220 1.00 95.81 344 CYS A N 1
ATOM 2397 C CA . CYS A 1 344 ? -14.118 -4.721 27.287 1.00 95.81 344 CYS A CA 1
ATOM 2398 C C . CYS A 1 344 ? -13.263 -4.582 26.029 1.00 95.81 344 CYS A C 1
ATOM 2400 O O . CYS A 1 344 ? -12.264 -3.858 26.033 1.00 95.81 344 CYS A O 1
ATOM 2402 N N . ASP A 1 345 ? -13.631 -5.297 24.978 1.00 95.31 345 ASP A N 1
ATOM 2403 C CA . ASP A 1 345 ? -12.919 -5.306 23.717 1.00 95.31 345 ASP A CA 1
ATOM 2404 C C . ASP A 1 345 ? -13.282 -4.070 22.892 1.00 95.31 345 ASP A C 1
ATOM 2406 O O . ASP A 1 345 ? -14.460 -3.753 22.700 1.00 95.31 345 ASP A O 1
ATOM 2410 N N . GLY A 1 346 ? -12.267 -3.313 22.490 1.00 92.94 346 GLY A N 1
ATOM 2411 C CA . GLY A 1 346 ? -12.419 -2.155 21.623 1.00 92.94 346 GLY A CA 1
ATOM 2412 C C . GLY A 1 346 ? -12.349 -2.550 20.150 1.00 92.94 346 GLY A C 1
ATOM 2413 O O . GLY A 1 346 ? -12.409 -3.718 19.789 1.00 92.94 346 GLY A O 1
ATOM 2414 N N . VAL A 1 347 ? -12.256 -1.548 19.278 1.00 94.38 347 VAL A N 1
ATOM 2415 C CA . VAL A 1 347 ? -11.992 -1.784 17.854 1.00 94.38 347 VAL A CA 1
ATOM 2416 C C . VAL A 1 347 ? -10.489 -1.746 17.646 1.00 94.38 347 VAL A C 1
ATOM 2418 O O . VAL A 1 347 ? -9.884 -0.692 17.851 1.00 94.38 347 VAL A O 1
ATOM 2421 N N . ASP A 1 348 ? -9.914 -2.864 17.217 1.00 96.06 348 ASP A N 1
ATOM 2422 C CA . ASP A 1 348 ? -8.481 -2.958 16.955 1.00 96.06 348 ASP A CA 1
ATOM 2423 C C . ASP A 1 348 ? -8.068 -2.078 15.785 1.00 96.06 348 ASP A C 1
ATOM 2425 O O . ASP A 1 348 ? -8.794 -1.901 14.797 1.00 96.06 348 ASP A O 1
ATOM 2429 N N . LEU A 1 349 ? -6.871 -1.517 15.906 1.00 96.44 349 LEU A N 1
ATOM 2430 C CA . LEU A 1 349 ? -6.341 -0.540 14.969 1.00 96.44 349 LEU A CA 1
ATOM 2431 C C . LEU A 1 349 ? -4.940 -0.930 14.525 1.00 96.44 349 LEU A C 1
ATOM 2433 O O . LEU A 1 349 ? -4.201 -1.613 15.230 1.00 96.44 349 LEU A O 1
ATOM 2437 N N . CYS A 1 350 ? -4.552 -0.476 13.344 1.00 97.94 350 CYS A N 1
ATOM 2438 C CA . CYS A 1 350 ? -3.183 -0.628 12.881 1.00 97.94 350 CYS A CA 1
ATOM 2439 C C . CYS A 1 350 ? -2.230 0.327 13.618 1.00 97.94 350 CYS A C 1
ATOM 2441 O O . CYS A 1 350 ? -2.614 1.410 14.053 1.00 97.94 350 CYS A O 1
ATOM 2443 N N . ASP A 1 351 ? -0.951 -0.029 13.718 1.00 96.88 351 ASP A N 1
ATOM 2444 C CA . ASP A 1 351 ? 0.085 0.808 14.346 1.00 96.88 351 ASP A CA 1
ATOM 2445 C C . ASP A 1 351 ? 0.797 1.770 13.371 1.00 96.88 351 ASP A C 1
ATOM 2447 O O . ASP A 1 351 ? 1.721 2.491 13.758 1.00 96.88 351 ASP A O 1
ATOM 2451 N N . GLY A 1 352 ? 0.392 1.782 12.095 1.00 96.31 352 GLY A N 1
ATOM 2452 C CA . GLY A 1 352 ? 1.073 2.526 11.031 1.00 96.31 352 GLY A CA 1
ATOM 2453 C C . GLY A 1 352 ? 2.384 1.890 10.555 1.00 96.31 352 GLY A C 1
ATO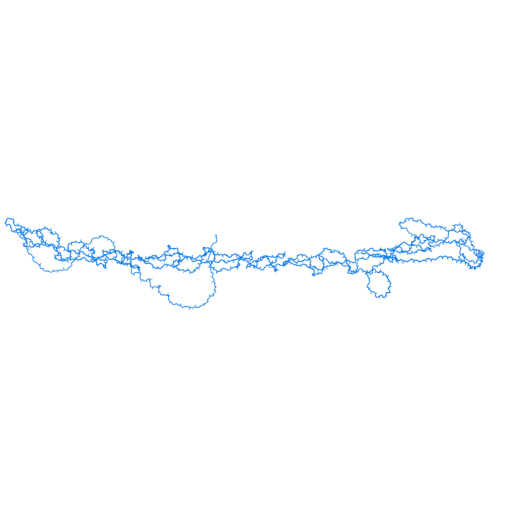M 2454 O O . GLY A 1 352 ? 3.137 2.526 9.819 1.00 96.31 352 GLY A O 1
ATOM 2455 N N . LYS A 1 353 ? 2.688 0.663 10.993 1.00 96.44 353 LYS A N 1
ATOM 2456 C CA . LYS A 1 353 ? 3.922 -0.082 10.690 1.00 96.44 353 LYS A CA 1
ATOM 2457 C C . LYS A 1 353 ? 3.655 -1.537 10.286 1.00 96.44 353 LYS A C 1
ATOM 2459 O O . LYS A 1 353 ? 4.574 -2.354 10.294 1.00 96.44 353 LYS A O 1
ATOM 2464 N N . GLY A 1 354 ? 2.408 -1.863 9.950 1.00 96.25 354 GLY A N 1
ATOM 2465 C CA . GLY A 1 354 ? 2.015 -3.185 9.465 1.00 96.25 354 GLY A CA 1
ATOM 2466 C C . GLY A 1 354 ? 1.567 -4.167 10.545 1.00 96.25 354 GLY A C 1
ATOM 2467 O O . GLY A 1 354 ? 1.319 -5.328 10.215 1.00 96.25 354 GLY A O 1
ATOM 2468 N N . ASN A 1 355 ? 1.435 -3.736 11.807 1.00 96.25 355 ASN A N 1
ATOM 2469 C CA . ASN A 1 355 ? 0.917 -4.580 12.884 1.00 96.25 355 ASN A CA 1
ATOM 2470 C C . ASN A 1 355 ? -0.490 -4.140 13.292 1.00 96.25 355 ASN A C 1
ATOM 2472 O O . ASN A 1 355 ? -0.773 -2.946 13.399 1.00 96.25 355 ASN A O 1
ATOM 2476 N N . CYS A 1 356 ? -1.350 -5.121 13.559 1.00 96.31 356 CYS A N 1
ATOM 2477 C CA . CYS A 1 356 ? -2.626 -4.901 14.227 1.00 96.31 356 CYS A CA 1
ATOM 2478 C C . CYS A 1 356 ? -2.402 -4.902 15.741 1.00 96.31 356 CYS A C 1
ATOM 2480 O O . CYS A 1 356 ? -1.748 -5.815 16.253 1.00 96.31 356 CYS A O 1
ATOM 2482 N N . ILE A 1 357 ? -2.904 -3.885 16.439 1.00 95.00 357 ILE A N 1
ATOM 2483 C CA . ILE A 1 357 ? -2.812 -3.775 17.895 1.00 95.00 357 ILE A CA 1
ATOM 2484 C C . ILE A 1 357 ? -4.194 -3.907 18.526 1.00 95.00 357 ILE A C 1
ATOM 2486 O O . ILE A 1 357 ? -5.141 -3.252 18.091 1.00 95.00 357 ILE A O 1
ATOM 2490 N N . ASP A 1 358 ? -4.269 -4.727 19.577 1.00 94.50 358 ASP A N 1
ATOM 2491 C CA . ASP A 1 358 ? -5.485 -4.873 20.370 1.00 94.50 358 ASP A CA 1
ATOM 2492 C C . ASP A 1 358 ? -5.793 -3.548 21.084 1.00 94.50 358 ASP A C 1
ATOM 2494 O O . ASP A 1 358 ? -4.933 -2.988 21.781 1.00 94.50 358 ASP A O 1
ATOM 2498 N N . VAL A 1 359 ? -7.015 -3.041 20.925 1.00 94.31 359 VAL A N 1
ATOM 2499 C CA . VAL A 1 359 ? -7.473 -1.820 21.601 1.00 94.31 359 VAL A CA 1
ATOM 2500 C C . VAL A 1 359 ? -8.520 -2.194 22.637 1.00 94.31 359 VAL A C 1
ATOM 2502 O O . VAL A 1 359 ? -9.524 -2.813 22.322 1.00 94.31 359 VAL A O 1
ATOM 2505 N N . TYR A 1 360 ? -8.331 -1.762 23.883 1.00 95.50 360 TYR A N 1
ATOM 2506 C CA . TYR A 1 360 ? -9.268 -2.049 24.971 1.00 95.50 360 TYR A CA 1
ATOM 2507 C C . TYR A 1 360 ? -10.130 -0.836 25.311 1.00 95.50 360 TYR A C 1
ATOM 2509 O O . TYR A 1 360 ? -9.669 0.309 25.263 1.00 95.50 360 TYR A O 1
ATOM 2517 N N . LEU A 1 361 ? -11.378 -1.085 25.716 1.00 95.50 361 LEU A N 1
ATOM 2518 C CA . LEU A 1 361 ? -12.254 -0.035 26.230 1.00 95.50 361 LEU A CA 1
ATOM 2519 C C . LEU A 1 361 ? -11.650 0.599 27.498 1.00 95.50 361 LEU A C 1
ATOM 2521 O O . LEU A 1 361 ? -11.027 -0.096 28.310 1.00 95.50 361 LEU A O 1
ATOM 2525 N N . PRO A 1 362 ? -11.824 1.920 27.699 1.00 95.75 362 PRO A N 1
ATOM 2526 C CA . PRO A 1 362 ? -11.205 2.630 28.811 1.00 95.75 362 PRO A CA 1
ATOM 2527 C C . PRO A 1 362 ? -11.716 2.114 30.154 1.00 95.75 362 PRO A C 1
ATOM 2529 O O . PRO A 1 362 ? -12.839 1.614 30.253 1.00 95.75 362 PRO A O 1
ATOM 2532 N N . SER A 1 363 ? -10.929 2.315 31.213 1.00 96.44 363 SER A N 1
ATOM 2533 C CA . SER A 1 363 ? -11.242 1.798 32.552 1.00 96.44 363 SER A CA 1
ATOM 2534 C C . SER A 1 363 ? -12.477 2.406 33.223 1.00 96.44 363 SER A C 1
ATOM 2536 O O . SER A 1 363 ? -12.914 1.966 34.284 1.00 96.44 363 SER A O 1
ATOM 2538 N N . THR A 1 364 ? -13.071 3.413 32.592 1.00 95.44 364 THR A N 1
ATOM 2539 C CA . THR A 1 364 ? -14.351 4.013 32.971 1.00 95.44 364 THR A CA 1
ATOM 2540 C C . THR A 1 364 ? -15.556 3.282 32.374 1.00 95.44 364 THR A C 1
ATOM 2542 O O . THR A 1 364 ? -16.691 3.602 32.718 1.00 95.44 364 THR A O 1
ATOM 2545 N N . THR A 1 365 ? -15.337 2.314 31.481 1.00 96.56 365 THR A N 1
ATOM 2546 C CA . THR A 1 365 ? -16.404 1.561 30.816 1.00 96.56 365 THR A CA 1
ATOM 2547 C C . THR A 1 365 ? -16.895 0.445 31.723 1.00 96.56 365 THR A C 1
ATOM 2549 O O . THR A 1 365 ? -16.147 -0.487 32.000 1.00 96.56 365 THR A O 1
ATOM 2552 N N . VAL A 1 366 ? -18.152 0.517 32.160 1.00 97.06 366 VAL A N 1
ATOM 2553 C CA . VAL A 1 366 ? -18.799 -0.556 32.930 1.00 97.06 366 VAL A CA 1
ATOM 2554 C C . VAL A 1 366 ? -19.110 -1.727 31.998 1.00 97.06 366 VAL A C 1
ATOM 2556 O O . VAL A 1 366 ? -19.910 -1.579 31.074 1.00 97.06 366 VAL A O 1
ATOM 2559 N N . CYS A 1 367 ? -18.492 -2.880 32.247 1.00 96.94 367 CYS A N 1
ATOM 2560 C CA . CYS A 1 367 ? -18.662 -4.098 31.451 1.00 96.94 367 CYS A CA 1
ATOM 2561 C C . CYS A 1 367 ? -19.649 -5.092 32.066 1.00 96.94 367 CYS A C 1
ATOM 2563 O O . CYS A 1 367 ? -20.259 -5.873 31.337 1.00 96.94 367 CYS A O 1
ATOM 2565 N N . ARG A 1 368 ? -19.875 -5.016 33.382 1.00 96.75 368 ARG A N 1
ATOM 2566 C CA . ARG A 1 368 ? -20.976 -5.696 34.067 1.00 96.75 368 ARG A CA 1
ATOM 2567 C C . ARG A 1 368 ? -21.598 -4.729 35.067 1.00 96.75 368 ARG A C 1
ATOM 2569 O O . ARG A 1 368 ? -20.915 -4.101 35.867 1.00 96.75 368 ARG A O 1
ATOM 2576 N N . LYS A 1 369 ? -22.914 -4.550 34.971 1.00 96.56 369 LYS A N 1
ATOM 2577 C CA . LYS A 1 369 ? -23.665 -3.718 35.918 1.00 96.56 369 LYS A CA 1
ATOM 2578 C C . LYS A 1 369 ? -23.900 -4.510 37.201 1.00 96.56 369 LYS A C 1
ATOM 2580 O O . LYS A 1 369 ? -24.126 -5.712 37.119 1.00 96.56 369 LYS A O 1
ATOM 2585 N N . ALA A 1 370 ? -23.941 -3.815 38.335 1.00 96.25 370 ALA A N 1
ATOM 2586 C CA . ALA A 1 370 ? -24.388 -4.401 39.593 1.00 96.25 370 ALA A CA 1
ATOM 2587 C C . ALA A 1 370 ? -25.823 -4.939 39.453 1.00 96.25 370 ALA A C 1
ATOM 2589 O O . ALA A 1 370 ? -26.711 -4.235 38.960 1.00 96.25 370 ALA A O 1
ATOM 2590 N N . ALA A 1 371 ? -26.040 -6.179 39.878 1.00 94.88 371 ALA A N 1
ATOM 2591 C CA . ALA A 1 371 ? -27.331 -6.853 39.889 1.00 94.88 371 ALA A CA 1
ATOM 2592 C C . ALA A 1 371 ? -28.181 -6.506 41.125 1.00 94.88 371 ALA A C 1
ATOM 2594 O O . ALA A 1 371 ? -29.400 -6.665 41.085 1.00 94.88 371 ALA A O 1
ATOM 2595 N N . SER A 1 372 ? -27.560 -6.043 42.216 1.00 93.50 372 SER A N 1
ATOM 2596 C CA . SER A 1 372 ? -28.224 -5.651 43.468 1.00 93.50 372 SER A CA 1
ATOM 2597 C C . SER A 1 372 ? -27.373 -4.665 44.281 1.00 93.50 372 SER A C 1
ATOM 2599 O O . SER A 1 372 ? -26.240 -4.371 43.903 1.00 93.50 372 SER A O 1
ATOM 2601 N N . ASP A 1 373 ? -27.887 -4.207 45.428 1.00 94.00 373 ASP A N 1
ATOM 2602 C CA . ASP A 1 373 ? -27.142 -3.387 46.399 1.00 94.00 373 ASP A CA 1
ATOM 2603 C C . ASP A 1 373 ? -25.879 -4.090 46.942 1.00 94.00 373 ASP A C 1
ATOM 2605 O O . ASP A 1 373 ? -24.922 -3.429 47.347 1.00 94.00 373 ASP A O 1
ATOM 2609 N N . CYS A 1 374 ? -25.867 -5.429 46.946 1.00 96.31 374 CYS A N 1
ATOM 2610 C CA . CYS A 1 374 ? -24.748 -6.244 47.428 1.00 96.31 374 CYS A CA 1
ATOM 2611 C C . CYS A 1 374 ? -23.772 -6.676 46.336 1.00 96.31 374 CYS A C 1
ATOM 2613 O O . CYS A 1 374 ? -22.866 -7.476 46.582 1.00 96.31 374 CYS A O 1
ATOM 2615 N N . ASP A 1 375 ? -23.931 -6.118 45.146 1.00 97.31 375 ASP A N 1
ATOM 2616 C CA . ASP A 1 375 ? -23.118 -6.401 43.982 1.00 97.31 375 ASP A CA 1
ATOM 2617 C C . ASP A 1 375 ? -22.375 -5.134 43.535 1.00 97.31 375 ASP A C 1
ATOM 2619 O O . ASP A 1 375 ? -22.919 -4.029 43.584 1.00 97.31 375 ASP A O 1
ATOM 2623 N N . VAL A 1 376 ? -21.116 -5.263 43.118 1.00 96.31 376 VAL A N 1
ATOM 2624 C CA . VAL A 1 376 ? -20.305 -4.130 42.660 1.00 96.31 376 VAL A CA 1
ATOM 2625 C C . VAL A 1 376 ? -20.184 -4.202 41.149 1.00 96.31 376 VAL A C 1
ATOM 2627 O O . VAL A 1 376 ? -19.714 -5.187 40.611 1.00 96.31 376 VAL A O 1
ATOM 2630 N N . ALA A 1 377 ? -20.548 -3.133 40.445 1.00 96.56 377 ALA A N 1
ATOM 2631 C CA . ALA A 1 377 ? -20.340 -3.078 39.001 1.00 96.56 377 ALA A CA 1
ATOM 2632 C C . ALA A 1 377 ? -18.840 -3.153 38.653 1.00 96.56 377 ALA A C 1
ATOM 2634 O O . ALA A 1 377 ? -18.034 -2.399 39.208 1.00 96.56 377 ALA A O 1
ATOM 2635 N N . GLU A 1 378 ? -18.461 -3.997 37.695 1.00 97.31 378 GLU A N 1
ATOM 2636 C CA . GLU A 1 378 ? -17.101 -4.036 37.166 1.00 97.31 378 GLU A CA 1
ATOM 2637 C C . GLU A 1 378 ? -16.966 -3.131 35.956 1.00 97.31 378 GLU A C 1
ATOM 2639 O O . GLU A 1 378 ? -17.750 -3.158 35.000 1.00 97.31 378 GLU A O 1
ATOM 2644 N N . SER A 1 379 ? -15.877 -2.377 35.984 1.00 97.00 379 SER A N 1
ATOM 2645 C CA . SER A 1 379 ? -15.396 -1.629 34.842 1.00 97.00 379 SER A CA 1
ATOM 2646 C C . SER A 1 379 ? -14.203 -2.328 34.214 1.00 97.00 379 SER A C 1
ATOM 2648 O O . SER A 1 379 ? -13.443 -3.032 34.883 1.00 97.00 379 SER A O 1
ATOM 2650 N N . CYS A 1 380 ? -14.021 -2.098 32.922 1.00 97.12 380 CYS A N 1
ATOM 2651 C CA . CYS A 1 380 ? -12.859 -2.550 32.180 1.00 97.12 380 CYS A CA 1
ATOM 2652 C C . CYS A 1 380 ? -11.555 -2.104 32.848 1.00 97.12 380 CYS A C 1
ATOM 2654 O O . CYS A 1 380 ? -11.504 -1.119 33.582 1.00 97.12 380 CYS A O 1
ATOM 2656 N N . THR A 1 381 ? -10.462 -2.816 32.586 1.00 95.31 381 THR A N 1
ATOM 2657 C CA . THR A 1 381 ? -9.149 -2.430 33.127 1.00 95.31 381 THR A CA 1
ATOM 2658 C C . THR A 1 381 ? -8.423 -1.419 32.240 1.00 95.31 381 THR A C 1
ATOM 2660 O O . THR A 1 381 ? -7.479 -0.781 32.699 1.00 95.31 381 THR A O 1
ATOM 2663 N N . GLY A 1 382 ? -8.836 -1.279 30.973 1.00 94.50 382 GLY A N 1
ATOM 2664 C CA . GLY A 1 382 ? -8.082 -0.566 29.934 1.00 94.50 382 GLY A CA 1
ATOM 2665 C C . GLY A 1 382 ? -6.887 -1.350 29.379 1.00 94.50 382 GLY A C 1
ATOM 2666 O O . GLY A 1 382 ? -6.092 -0.797 28.627 1.00 94.50 382 GLY A O 1
ATOM 2667 N N . SER A 1 383 ? -6.731 -2.620 29.763 1.00 93.69 383 SER A N 1
ATOM 2668 C CA . SER A 1 383 ? -5.581 -3.465 29.402 1.00 93.69 383 SER A CA 1
ATOM 2669 C C . SER A 1 383 ? -5.950 -4.904 29.026 1.00 93.69 383 SER A C 1
ATOM 2671 O O . SER A 1 383 ? -5.065 -5.719 28.780 1.00 93.69 383 SER A O 1
ATOM 2673 N N . SER A 1 384 ? -7.240 -5.234 29.038 1.00 92.75 384 SER A N 1
ATOM 2674 C CA . SER A 1 384 ? -7.778 -6.563 28.764 1.00 92.75 384 SER A CA 1
ATOM 2675 C C . SER A 1 384 ? -9.168 -6.419 28.152 1.00 92.75 384 SER A C 1
ATOM 2677 O O . SER A 1 384 ? -9.961 -5.605 28.629 1.00 92.75 384 SER A O 1
ATOM 2679 N N . GLY A 1 385 ? -9.481 -7.247 27.151 1.00 93.75 385 GLY A N 1
ATOM 2680 C CA . GLY A 1 385 ? -10.827 -7.330 26.579 1.00 93.75 385 GLY A CA 1
ATOM 2681 C C . GLY A 1 385 ? -11.814 -8.069 27.488 1.00 93.75 385 GLY A C 1
ATOM 2682 O O . GLY A 1 385 ? -13.023 -7.883 27.374 1.00 93.75 385 GLY A O 1
ATOM 2683 N N . GLN A 1 386 ? -11.328 -8.868 28.444 1.00 94.62 386 GLN A N 1
ATOM 2684 C CA . GLN A 1 386 ? -12.170 -9.515 29.453 1.00 94.62 386 GLN A CA 1
ATOM 2685 C C . GLN A 1 386 ? -12.591 -8.525 30.542 1.00 94.62 386 GLN A C 1
ATOM 2687 O O . GLN A 1 386 ? -11.755 -7.782 31.067 1.00 94.62 386 GLN A O 1
ATOM 2692 N N . CYS A 1 387 ? -13.869 -8.577 30.923 1.00 95.75 387 CYS A N 1
ATOM 2693 C CA . CYS A 1 387 ? -14.363 -7.909 32.124 1.00 95.75 387 CYS A CA 1
ATOM 2694 C C . CYS A 1 387 ? -13.725 -8.560 33.369 1.00 95.75 387 CYS A C 1
ATOM 2696 O O . CYS A 1 387 ? -13.550 -9.784 33.376 1.00 95.75 387 CYS A O 1
ATOM 2698 N N . PRO A 1 388 ? -13.347 -7.794 34.411 1.00 95.62 388 PRO A N 1
ATOM 2699 C CA . PRO A 1 388 ? -12.848 -8.370 35.658 1.00 95.62 388 PRO A CA 1
ATOM 2700 C C . PRO A 1 388 ? -13.820 -9.381 36.282 1.00 95.62 388 PRO A C 1
ATOM 2702 O O . PRO A 1 388 ? -15.017 -9.365 36.009 1.00 95.62 388 PRO A O 1
ATOM 2705 N N . SER A 1 389 ? -13.295 -10.253 37.147 1.00 95.31 389 SER A N 1
ATOM 2706 C CA . SER A 1 389 ? -14.116 -11.194 37.916 1.00 95.31 389 SER A CA 1
ATOM 2707 C C . SER A 1 389 ? -15.143 -10.463 38.781 1.00 95.31 389 SER A C 1
ATOM 2709 O O . SER A 1 389 ? -14.794 -9.439 39.371 1.00 95.31 389 SER A O 1
ATOM 2711 N N . ASP A 1 390 ? -16.330 -11.056 38.916 1.00 95.00 390 ASP A N 1
ATOM 2712 C CA . ASP A 1 390 ? -17.442 -10.560 39.735 1.00 95.00 390 ASP A CA 1
ATOM 2713 C C . ASP A 1 390 ? -17.000 -10.252 41.180 1.00 95.00 390 ASP A C 1
ATOM 2715 O O . ASP A 1 390 ? -16.366 -11.087 41.841 1.00 95.00 390 ASP A O 1
ATOM 2719 N N . LYS A 1 391 ? -17.278 -9.032 41.644 1.00 96.19 391 LYS A N 1
ATOM 2720 C CA . LYS A 1 391 ? -16.961 -8.543 42.984 1.00 96.19 391 LYS A CA 1
ATOM 2721 C C . LYS A 1 391 ? -18.237 -8.175 43.723 1.00 96.19 391 LYS A C 1
ATOM 2723 O O . LYS A 1 391 ? -19.036 -7.365 43.276 1.00 96.19 391 LYS A O 1
ATOM 2728 N N . PHE A 1 392 ? -18.332 -8.656 44.954 1.00 96.38 392 PHE A N 1
ATOM 2729 C CA . PHE A 1 392 ? -19.448 -8.342 45.836 1.00 96.38 392 PHE A CA 1
ATOM 2730 C C . PHE A 1 392 ? -19.120 -7.207 46.802 1.00 96.38 392 PHE A C 1
ATOM 2732 O O . PHE A 1 392 ? -17.959 -6.966 47.156 1.00 96.38 392 PHE A O 1
ATOM 2739 N N . ALA A 1 393 ? -20.165 -6.505 47.237 1.00 96.50 393 ALA A N 1
ATOM 2740 C CA . ALA A 1 393 ? -20.043 -5.446 48.224 1.00 96.50 393 ALA A CA 1
ATOM 2741 C C . ALA A 1 393 ? -19.600 -6.036 49.580 1.00 96.50 393 ALA A C 1
ATOM 2743 O O . ALA A 1 393 ? -19.977 -7.161 49.916 1.00 96.50 393 ALA A O 1
ATOM 2744 N N . PRO A 1 394 ? -18.794 -5.313 50.379 1.00 96.50 394 PRO A N 1
ATOM 2745 C CA . PRO A 1 394 ? -18.308 -5.821 51.660 1.00 96.50 394 PRO A CA 1
ATOM 2746 C C . PRO A 1 394 ? -19.451 -6.037 52.657 1.00 96.50 394 PRO A C 1
ATOM 2748 O O . PRO A 1 394 ? -20.521 -5.451 52.530 1.00 96.50 394 PRO A O 1
ATOM 2751 N N . THR A 1 395 ? -19.188 -6.782 53.733 1.00 96.44 395 THR A N 1
ATOM 2752 C CA . THR A 1 395 ? -20.179 -7.061 54.791 1.00 96.44 395 THR A CA 1
ATOM 2753 C C . THR A 1 395 ? -20.663 -5.837 55.574 1.00 96.44 395 THR A C 1
ATOM 2755 O O . THR A 1 395 ? -21.560 -5.930 56.404 1.00 96.44 395 THR A O 1
ATOM 2758 N N . THR A 1 396 ? -20.058 -4.674 55.339 1.00 95.25 396 THR A N 1
ATOM 2759 C CA . THR A 1 396 ? -20.454 -3.382 55.910 1.00 95.25 396 THR A CA 1
ATOM 2760 C C . THR A 1 396 ? -21.297 -2.542 54.952 1.00 95.25 396 THR A C 1
ATOM 2762 O O . THR A 1 396 ? -21.771 -1.472 55.338 1.00 95.25 396 THR A O 1
ATOM 2765 N N . ALA A 1 397 ? -21.474 -2.993 53.707 1.00 95.81 397 ALA A N 1
ATOM 2766 C CA . ALA A 1 397 ? -22.344 -2.341 52.747 1.00 95.81 397 ALA A CA 1
ATOM 2767 C C . ALA A 1 397 ? -23.800 -2.549 53.155 1.00 95.81 397 ALA A C 1
ATOM 2769 O O . ALA A 1 397 ? -24.224 -3.665 53.455 1.00 95.81 397 ALA A O 1
ATOM 2770 N N . LYS A 1 398 ? -24.539 -1.443 53.185 1.00 95.50 398 LYS A N 1
ATOM 2771 C CA . LYS A 1 398 ? -25.973 -1.439 53.449 1.00 95.50 398 LYS A CA 1
ATOM 2772 C C . LYS A 1 398 ? -26.709 -1.958 52.227 1.00 95.50 398 LYS A C 1
ATOM 2774 O O . LYS A 1 398 ? -26.343 -1.611 51.107 1.00 95.50 398 LYS A O 1
ATOM 2779 N N . CYS A 1 399 ? -27.765 -2.709 52.465 1.00 94.62 399 CYS A N 1
ATOM 2780 C CA . CYS A 1 399 ? -28.665 -3.173 51.426 1.00 94.62 399 CYS A CA 1
ATOM 2781 C C . CYS A 1 399 ? -30.109 -3.069 51.908 1.00 94.62 399 CYS A C 1
ATOM 2783 O O . CYS A 1 399 ? -30.358 -2.736 53.068 1.00 94.62 399 CYS A O 1
ATOM 2785 N N . THR A 1 400 ? -31.039 -3.294 50.988 1.00 91.94 400 THR A N 1
ATOM 2786 C CA . THR A 1 400 ? -32.473 -3.327 51.271 1.00 91.94 400 THR A CA 1
ATOM 2787 C C . THR A 1 400 ? -32.942 -4.773 51.163 1.00 91.94 400 THR A C 1
ATOM 2789 O O . THR A 1 400 ? -32.988 -5.323 50.059 1.00 91.94 400 THR A O 1
ATOM 2792 N N . GLY A 1 401 ? -33.221 -5.407 52.300 1.00 85.38 401 GLY A N 1
ATOM 2793 C CA . GLY A 1 401 ? -33.606 -6.808 52.393 1.00 85.38 401 GLY A CA 1
ATOM 2794 C C . GLY A 1 401 ? -35.072 -7.047 52.060 1.00 85.38 401 GLY A C 1
ATOM 2795 O O . GLY A 1 401 ? -35.700 -6.281 51.323 1.00 85.38 401 GLY A O 1
ATOM 2796 N N . THR A 1 402 ? -35.651 -8.125 52.585 1.00 85.19 402 THR A N 1
ATOM 2797 C CA . THR A 1 402 ? -37.077 -8.429 52.346 1.00 85.19 402 THR A CA 1
ATOM 2798 C C . THR A 1 402 ? -38.016 -7.829 53.391 1.00 85.19 402 THR A C 1
ATOM 2800 O O . THR A 1 402 ? -39.188 -7.593 53.090 1.00 85.19 402 THR A O 1
ATOM 2803 N N . CYS A 1 403 ? -37.513 -7.530 54.592 1.00 78.44 403 CYS A N 1
ATOM 2804 C CA . CYS A 1 403 ? -38.320 -7.164 55.760 1.00 78.44 403 CYS A CA 1
ATOM 2805 C C . CYS A 1 403 ? -38.381 -5.658 56.082 1.00 78.44 403 CYS A C 1
ATOM 2807 O O . CYS A 1 403 ? -38.630 -5.298 57.231 1.00 78.44 403 CYS A O 1
ATOM 2809 N N . ASN A 1 404 ? -38.256 -4.779 55.087 1.00 82.75 404 ASN A N 1
ATOM 2810 C CA . ASN A 1 404 ? -38.042 -3.350 55.342 1.00 82.75 404 ASN A CA 1
ATOM 2811 C C . ASN A 1 404 ? -39.231 -2.612 55.975 1.00 82.75 404 ASN A C 1
ATOM 2813 O O . ASN A 1 404 ? -40.375 -2.734 55.528 1.00 82.75 404 ASN A O 1
ATOM 2817 N N . GLY A 1 405 ? -38.928 -1.730 56.930 1.00 80.31 405 GLY A N 1
ATOM 2818 C CA . GLY A 1 405 ? -39.872 -0.728 57.444 1.00 80.31 405 GLY A CA 1
ATOM 2819 C C . GLY A 1 405 ? -40.860 -1.248 58.488 1.00 80.31 405 GLY A C 1
ATOM 2820 O O . GLY A 1 405 ? -41.802 -0.538 58.848 1.00 80.31 405 GLY A O 1
ATOM 2821 N N . ASN A 1 406 ? -40.646 -2.464 58.987 1.00 89.25 406 ASN A N 1
ATOM 2822 C CA . ASN A 1 406 ? -41.386 -2.999 60.122 1.00 89.25 406 ASN A CA 1
ATOM 2823 C C . ASN A 1 406 ? -40.788 -2.505 61.461 1.00 89.25 406 ASN A C 1
ATOM 2825 O O . ASN A 1 406 ? -39.619 -2.129 61.510 1.00 89.25 406 ASN A O 1
ATOM 2829 N N . PRO A 1 407 ? -41.544 -2.511 62.577 1.00 90.62 407 PRO A N 1
ATOM 2830 C CA . PRO A 1 407 ? -41.073 -1.952 63.851 1.00 90.62 407 PRO A CA 1
ATOM 2831 C C . PRO A 1 407 ? -39.836 -2.633 64.461 1.00 90.62 407 PRO A C 1
ATOM 2833 O O . PRO A 1 407 ? -39.146 -2.007 65.261 1.00 90.62 407 PRO A O 1
ATOM 2836 N N . CYS A 1 408 ? -39.566 -3.895 64.108 1.00 92.44 408 CYS A N 1
ATOM 2837 C CA . CYS A 1 408 ? -38.412 -4.670 64.582 1.00 92.44 408 CYS A CA 1
ATOM 2838 C C . CYS A 1 408 ? -37.309 -4.833 63.531 1.00 92.44 408 CYS A C 1
ATOM 2840 O O . CYS A 1 408 ? -36.362 -5.595 63.734 1.00 92.44 408 CYS A O 1
ATOM 2842 N N . ASP A 1 409 ? -37.429 -4.126 62.414 1.00 92.12 409 ASP A N 1
ATOM 2843 C CA . ASP A 1 409 ? -36.471 -4.143 61.320 1.00 92.12 409 ASP A CA 1
ATOM 2844 C C . ASP A 1 409 ? -35.247 -3.278 61.655 1.00 92.12 409 ASP A C 1
ATOM 2846 O O . ASP A 1 409 ? -35.372 -2.141 62.121 1.00 92.12 409 ASP A O 1
ATOM 2850 N N . ALA A 1 410 ? -34.049 -3.824 61.454 1.00 90.88 410 ALA A N 1
ATOM 2851 C CA . ALA A 1 410 ? -32.799 -3.086 61.580 1.00 90.88 410 ALA A CA 1
ATOM 2852 C C . ALA A 1 410 ? -32.192 -2.837 60.191 1.00 90.88 410 ALA A C 1
ATOM 2854 O O . ALA A 1 410 ? -32.693 -3.291 59.176 1.00 90.88 410 ALA A O 1
ATOM 2855 N N . GLN A 1 411 ? -31.095 -2.078 60.121 1.00 92.31 411 GLN A N 1
ATOM 2856 C CA . GLN A 1 411 ? -30.404 -1.877 58.847 1.00 92.31 411 GLN A CA 1
ATOM 2857 C C . GLN A 1 411 ? -29.793 -3.195 58.357 1.00 92.31 411 GLN A C 1
ATOM 2859 O O . GLN A 1 411 ? -28.904 -3.735 59.020 1.00 92.31 411 GLN A O 1
ATOM 2864 N N . ASP A 1 412 ? -30.188 -3.628 57.164 1.00 94.38 412 ASP A N 1
ATOM 2865 C CA . ASP A 1 412 ? -29.627 -4.814 56.518 1.00 94.38 412 ASP A CA 1
ATOM 2866 C C . ASP A 1 412 ? -28.239 -4.550 55.941 1.00 94.38 412 ASP A C 1
ATOM 2868 O O . ASP A 1 412 ? -27.897 -3.424 55.543 1.00 94.38 412 ASP A O 1
ATOM 2872 N N . PHE A 1 413 ? -27.441 -5.615 55.884 1.00 95.00 413 PHE A N 1
ATOM 2873 C CA . PHE A 1 413 ? -26.075 -5.580 55.377 1.00 95.00 413 PHE A CA 1
ATOM 2874 C C . PHE A 1 413 ? -25.775 -6.788 54.498 1.00 95.00 413 PHE A C 1
ATOM 2876 O O . PHE A 1 413 ? -26.329 -7.872 54.682 1.00 95.00 413 PHE A O 1
ATOM 2883 N N . CYS A 1 414 ? -24.852 -6.606 53.563 1.00 96.94 414 CYS A N 1
ATOM 2884 C CA . CYS A 1 414 ? -24.414 -7.674 52.677 1.00 96.94 414 CYS A CA 1
ATOM 2885 C C . CYS A 1 414 ? -23.620 -8.767 53.415 1.00 96.94 414 CYS A C 1
ATOM 2887 O O . CYS A 1 414 ? -23.025 -8.530 54.466 1.00 96.94 414 CYS A O 1
ATOM 2889 N N . ASP A 1 415 ? -23.551 -9.967 52.838 1.00 95.69 415 ASP A N 1
ATOM 2890 C CA . ASP A 1 415 ? -22.742 -11.087 53.348 1.00 95.69 415 ASP A CA 1
ATOM 2891 C C . ASP A 1 415 ? -21.324 -11.169 52.747 1.00 95.69 415 ASP A C 1
ATOM 2893 O O . ASP A 1 415 ? -20.538 -12.041 53.121 1.00 95.69 415 ASP A O 1
ATOM 2897 N N . GLY A 1 416 ? -20.974 -10.270 51.821 1.00 93.94 416 GLY A N 1
ATOM 2898 C CA . GLY A 1 416 ? -19.714 -10.332 51.069 1.00 93.94 416 GLY A CA 1
ATOM 2899 C C . GLY A 1 416 ? -19.712 -11.336 49.910 1.00 93.94 416 GLY A C 1
ATOM 2900 O O . GLY A 1 416 ? -18.680 -11.513 49.268 1.00 93.94 416 GLY A O 1
ATOM 2901 N N . SER A 1 417 ? -20.847 -11.984 49.643 1.00 94.62 417 SER A N 1
ATOM 2902 C CA . SER A 1 417 ? -21.053 -12.994 48.595 1.00 94.62 417 SER A CA 1
ATOM 2903 C C . SER A 1 417 ? -22.233 -12.654 47.672 1.00 94.62 417 SER A C 1
ATOM 2905 O O . SER A 1 417 ? -22.695 -13.512 46.923 1.00 94.62 417 SER A O 1
ATOM 2907 N N . GLY A 1 418 ? -22.724 -11.412 47.728 1.00 93.88 418 GLY A N 1
ATOM 2908 C CA . GLY A 1 418 ? -23.776 -10.896 46.851 1.00 93.88 418 GLY A CA 1
ATOM 2909 C C . GLY A 1 418 ? -25.190 -10.968 47.424 1.00 93.88 418 GLY A C 1
ATOM 2910 O O . GLY A 1 418 ? -26.115 -10.490 46.770 1.00 93.88 418 GLY A O 1
ATOM 2911 N N . ASN A 1 419 ? -25.380 -11.503 48.636 1.00 94.75 419 ASN A N 1
ATOM 2912 C CA . ASN A 1 419 ? -26.699 -11.567 49.265 1.00 94.75 419 ASN A CA 1
ATOM 2913 C C . ASN A 1 419 ? -26.873 -10.453 50.297 1.00 94.75 419 ASN A C 1
ATOM 2915 O O . ASN A 1 419 ? -25.963 -10.159 51.076 1.00 94.75 419 ASN A O 1
ATOM 2919 N N . CYS A 1 420 ? -28.074 -9.875 50.334 1.00 94.75 420 CYS A N 1
ATOM 2920 C CA . CYS A 1 420 ? -28.498 -9.008 51.424 1.00 94.75 420 CYS A CA 1
ATOM 2921 C C . CYS A 1 420 ? -28.996 -9.864 52.590 1.00 94.75 420 CYS A C 1
ATOM 2923 O O . CYS A 1 420 ? -29.810 -10.766 52.387 1.00 94.75 420 CYS A O 1
ATOM 2925 N N . VAL A 1 421 ? -28.485 -9.610 53.794 1.00 93.56 421 VAL A N 1
ATOM 2926 C CA . VAL A 1 421 ? -28.870 -10.339 55.003 1.00 93.56 421 VAL A CA 1
ATOM 2927 C C . VAL A 1 421 ? -29.711 -9.435 55.883 1.00 93.56 421 VAL A C 1
ATOM 2929 O O . VAL A 1 421 ? -29.185 -8.470 56.447 1.00 93.56 421 VAL A O 1
ATOM 2932 N N . ASP A 1 422 ? -30.977 -9.820 56.043 1.00 91.44 422 ASP A N 1
ATOM 2933 C CA . ASP A 1 422 ? -31.925 -9.145 56.923 1.00 91.44 422 ASP A CA 1
ATOM 2934 C C . ASP A 1 422 ? -31.372 -9.092 58.362 1.00 91.44 422 ASP A C 1
ATOM 2936 O O . ASP A 1 422 ? -30.884 -10.095 58.910 1.00 91.44 422 ASP A O 1
ATOM 2940 N N . LYS A 1 423 ? -31.403 -7.906 58.975 1.00 91.88 423 LYS A N 1
ATOM 2941 C CA . LYS A 1 423 ? -31.018 -7.688 60.371 1.00 91.88 423 LYS A CA 1
ATOM 2942 C C . LYS A 1 423 ? -32.221 -7.236 61.174 1.00 91.88 423 LYS A C 1
ATOM 2944 O O . LYS A 1 423 ? -33.003 -6.399 60.750 1.00 91.88 423 LYS A O 1
ATOM 2949 N N . TYR A 1 424 ? -32.311 -7.746 62.394 1.00 92.75 424 TYR A N 1
ATOM 2950 C CA . TYR A 1 424 ? -33.421 -7.459 63.293 1.00 92.75 424 TYR A CA 1
ATOM 2951 C C . TYR A 1 424 ? -32.929 -6.731 64.538 1.00 92.75 424 TYR A C 1
ATOM 2953 O O . TYR A 1 424 ? -31.777 -6.891 64.963 1.00 92.75 424 TYR A O 1
ATOM 2961 N N . LEU A 1 425 ? -33.804 -5.914 65.120 1.00 92.38 425 LEU A N 1
ATOM 2962 C CA . LEU A 1 425 ? -33.535 -5.268 66.399 1.00 92.38 425 LEU A CA 1
ATOM 2963 C C . LEU A 1 425 ? -33.386 -6.328 67.510 1.00 92.38 425 LEU A C 1
ATOM 2965 O O . LEU A 1 425 ? -34.019 -7.381 67.436 1.00 92.38 425 LEU A O 1
ATOM 2969 N N . PRO A 1 426 ? -32.565 -6.076 68.549 1.00 93.75 426 PRO A N 1
ATOM 2970 C CA . PRO A 1 426 ? -32.366 -7.019 69.652 1.00 93.75 426 PRO A CA 1
ATOM 2971 C C . PRO A 1 426 ? -33.674 -7.450 70.328 1.00 93.75 426 PRO A C 1
ATOM 2973 O O . PRO A 1 426 ? -34.624 -6.665 70.378 1.00 93.75 426 PRO A O 1
ATOM 2976 N N . SER A 1 427 ? -33.670 -8.646 70.931 1.00 91.00 427 SER A N 1
ATOM 2977 C CA . SER A 1 427 ? -34.843 -9.348 71.488 1.00 91.00 427 SER A CA 1
ATOM 2978 C C . SER A 1 427 ? -35.583 -8.660 72.656 1.00 91.00 427 SER A C 1
ATOM 2980 O O . SER A 1 427 ? -36.546 -9.196 73.187 1.00 91.00 427 SER A O 1
ATOM 2982 N N . ASP A 1 428 ? -35.156 -7.466 73.061 1.00 90.19 428 ASP A N 1
ATOM 2983 C CA . ASP A 1 428 ? -35.765 -6.681 74.146 1.00 90.19 428 ASP A CA 1
ATOM 2984 C C . ASP A 1 428 ? -36.187 -5.279 73.675 1.00 90.19 428 ASP A C 1
ATOM 2986 O O . ASP A 1 428 ? -36.529 -4.401 74.469 1.00 90.19 428 ASP A O 1
ATOM 2990 N N . THR A 1 429 ? -36.132 -5.033 72.364 1.00 93.62 429 THR A N 1
ATOM 2991 C CA . THR A 1 429 ? -36.531 -3.748 71.792 1.00 93.62 429 THR A CA 1
ATOM 2992 C C . THR A 1 429 ? -38.050 -3.652 71.804 1.00 93.62 429 THR A C 1
ATOM 2994 O O . THR A 1 429 ? -38.720 -4.438 71.140 1.00 93.62 429 THR A O 1
ATOM 2997 N N . VAL A 1 430 ? -38.604 -2.704 72.564 1.00 92.44 430 VAL A N 1
ATOM 2998 C CA . VAL A 1 430 ? -40.056 -2.485 72.632 1.00 92.44 430 VAL A CA 1
ATOM 2999 C C . VAL A 1 430 ? -40.561 -1.985 71.281 1.00 92.44 430 VAL A C 1
ATOM 3001 O O . VAL A 1 430 ? -40.115 -0.946 70.795 1.00 92.44 430 VAL A O 1
ATOM 3004 N N . CYS A 1 431 ? -41.501 -2.722 70.700 1.00 92.81 431 CYS A N 1
ATOM 3005 C CA . CYS A 1 431 ? -42.125 -2.422 69.411 1.00 92.81 431 CYS A CA 1
ATOM 3006 C C . CYS A 1 431 ? -43.655 -2.316 69.502 1.00 92.81 431 CYS A C 1
ATOM 3008 O O . CYS A 1 431 ? -44.291 -1.765 68.602 1.00 92.81 431 CYS A O 1
ATOM 3010 N N . GLY A 1 432 ? -44.224 -2.852 70.583 1.00 89.19 432 GLY A N 1
ATOM 3011 C CA . GLY A 1 432 ? -45.644 -2.865 70.882 1.00 89.19 432 GLY A CA 1
ATOM 3012 C C . GLY A 1 432 ? -46.214 -1.509 71.279 1.00 89.19 432 GLY A C 1
ATOM 3013 O O . GLY A 1 432 ? -45.487 -0.526 71.473 1.00 89.19 432 GLY A O 1
ATOM 3014 N N . THR A 1 433 ? -47.535 -1.435 71.430 1.00 85.00 433 THR A N 1
ATOM 3015 C CA . THR A 1 433 ? -48.173 -0.173 71.808 1.00 85.00 433 THR A CA 1
ATOM 3016 C C . THR A 1 433 ? -47.988 0.102 73.296 1.00 85.00 433 THR A C 1
ATOM 3018 O O . THR A 1 433 ? -48.342 -0.695 74.160 1.00 85.00 433 THR A O 1
ATOM 3021 N N . THR A 1 434 ? -47.436 1.270 73.630 1.00 77.38 434 THR A N 1
ATOM 3022 C CA . THR A 1 434 ? -47.379 1.736 75.022 1.00 77.38 434 THR A CA 1
ATOM 3023 C C . THR A 1 434 ? -48.738 2.322 75.392 1.00 77.38 434 THR A C 1
ATOM 3025 O O . THR A 1 434 ? -49.003 3.509 75.211 1.00 77.38 434 THR A O 1
ATOM 3028 N N . GLY A 1 435 ? -49.635 1.436 75.824 1.00 74.62 435 GLY A N 1
ATOM 3029 C CA . GLY A 1 435 ? -51.002 1.762 76.212 1.00 74.62 435 GLY A CA 1
ATOM 3030 C C . GLY A 1 435 ? -51.179 2.005 77.713 1.00 74.62 435 GLY A C 1
ATOM 3031 O O . GLY A 1 435 ? -50.364 2.648 78.374 1.00 74.62 435 GLY A O 1
ATOM 3032 N N . ASN A 1 436 ? -52.302 1.520 78.244 1.00 82.75 436 ASN A N 1
ATOM 3033 C CA . ASN A 1 436 ? -52.617 1.561 79.672 1.00 82.75 436 ASN A CA 1
ATOM 3034 C C . ASN A 1 436 ? -51.866 0.443 80.437 1.00 82.75 436 ASN A C 1
ATOM 3036 O O . ASN A 1 436 ? -51.220 -0.409 79.835 1.00 82.75 436 ASN A O 1
ATOM 3040 N N . ALA A 1 437 ? -51.987 0.412 81.767 1.00 86.00 437 ALA A N 1
ATOM 3041 C CA . ALA A 1 437 ? -51.325 -0.586 82.621 1.00 86.00 437 ALA A CA 1
ATOM 3042 C C . ALA A 1 437 ? -51.737 -2.056 82.361 1.00 86.00 437 ALA A C 1
ATOM 3044 O O . ALA A 1 437 ? -51.110 -2.959 82.909 1.00 86.00 437 ALA A O 1
ATOM 3045 N N . CYS A 1 438 ? -52.778 -2.299 81.556 1.00 89.12 438 CYS A N 1
ATOM 3046 C CA . CYS A 1 438 ? -53.271 -3.629 81.195 1.00 89.12 438 CYS A CA 1
ATOM 3047 C C . CYS A 1 438 ? -52.691 -4.175 79.887 1.00 89.12 438 CYS A C 1
ATOM 3049 O O . CYS A 1 438 ? -52.920 -5.342 79.567 1.00 89.12 438 CYS A O 1
ATOM 3051 N N . ILE A 1 439 ? -51.942 -3.356 79.147 1.00 89.69 439 ILE A N 1
ATOM 3052 C CA . ILE A 1 439 ? -51.241 -3.758 77.930 1.00 89.69 439 ILE A CA 1
ATOM 3053 C C . ILE A 1 439 ? -49.768 -3.938 78.284 1.00 89.69 439 ILE A C 1
ATOM 3055 O O . ILE A 1 439 ? -49.130 -3.014 78.790 1.00 89.69 439 ILE A O 1
ATOM 3059 N N . ILE A 1 440 ? -49.237 -5.129 78.025 1.00 88.88 440 ILE A N 1
ATOM 3060 C CA . ILE A 1 440 ? -47.810 -5.424 78.113 1.00 88.88 440 ILE A CA 1
ATOM 3061 C C . ILE A 1 440 ? -47.255 -5.250 76.694 1.00 88.88 440 ILE A C 1
ATOM 3063 O O . ILE A 1 440 ? -47.543 -6.085 75.834 1.00 88.88 440 ILE A O 1
ATOM 3067 N N . PRO A 1 441 ? -46.500 -4.167 76.415 1.00 90.69 441 PRO A N 1
ATOM 3068 C CA . PRO A 1 441 ? -46.015 -3.903 75.068 1.00 90.69 441 PRO A CA 1
ATOM 3069 C C . PRO A 1 441 ? -45.126 -5.046 74.583 1.00 90.69 441 PRO A C 1
ATOM 3071 O O . PRO A 1 441 ? -44.201 -5.456 75.288 1.00 90.69 441 PRO A O 1
ATOM 3074 N N . ALA A 1 442 ? -45.373 -5.513 73.365 1.00 92.00 442 ALA A N 1
ATOM 3075 C CA . ALA A 1 442 ? -44.540 -6.497 72.704 1.00 92.00 442 ALA A CA 1
ATOM 3076 C C . ALA A 1 442 ? -43.095 -6.005 72.539 1.00 92.00 442 ALA A C 1
ATOM 3078 O O . ALA A 1 442 ? -42.826 -4.826 72.259 1.00 92.00 442 ALA A O 1
ATOM 3079 N N . THR A 1 443 ? -42.156 -6.939 72.662 1.00 93.38 443 THR A N 1
ATOM 3080 C CA . THR A 1 443 ? -40.752 -6.748 72.299 1.00 93.38 443 THR A CA 1
ATOM 3081 C C . THR A 1 443 ? -40.418 -7.557 71.054 1.00 93.38 443 THR A C 1
ATOM 3083 O O . THR A 1 443 ? -41.015 -8.598 70.780 1.00 93.38 443 THR A O 1
ATOM 3086 N N . CYS A 1 444 ? -39.451 -7.075 70.279 1.00 94.06 444 CYS A N 1
ATOM 3087 C CA . CYS A 1 444 ? -38.904 -7.819 69.153 1.00 94.06 444 CYS A CA 1
ATOM 3088 C C . CYS A 1 444 ? -38.351 -9.168 69.619 1.00 94.06 444 CYS A C 1
ATOM 3090 O O . CYS A 1 444 ? -37.835 -9.272 70.721 1.00 94.06 444 CYS A O 1
ATOM 3092 N N . THR A 1 445 ? -38.399 -10.199 68.781 1.00 91.44 445 THR A N 1
ATOM 3093 C CA . THR A 1 445 ? -37.849 -11.529 69.112 1.00 91.44 445 THR A CA 1
ATOM 3094 C C . THR A 1 445 ? -36.365 -11.667 68.752 1.00 91.44 445 THR A C 1
ATOM 3096 O O . THR A 1 445 ? -35.687 -12.565 69.246 1.00 91.44 445 THR A O 1
ATOM 3099 N N . GLY A 1 446 ? -35.839 -10.758 67.922 1.00 89.75 446 GLY A N 1
ATOM 3100 C CA . GLY A 1 446 ? -34.454 -10.767 67.436 1.00 89.75 446 GLY A CA 1
ATOM 3101 C C . GLY A 1 446 ? -34.216 -11.588 66.165 1.00 89.75 446 GLY A C 1
ATOM 3102 O O . GLY A 1 446 ? -33.094 -11.607 65.662 1.00 89.75 446 GLY A O 1
ATOM 3103 N N . ASP A 1 447 ? -35.247 -12.247 65.633 1.00 89.88 447 ASP A N 1
ATOM 3104 C CA . ASP A 1 447 ? -35.175 -13.137 64.466 1.00 89.88 447 ASP A CA 1
ATOM 3105 C C . ASP A 1 447 ? -36.218 -12.837 63.369 1.00 89.88 447 ASP A C 1
ATOM 3107 O O . ASP A 1 447 ? -36.234 -13.518 62.344 1.00 89.88 447 ASP A O 1
ATOM 3111 N N . MET A 1 448 ? -37.060 -11.810 63.543 1.00 88.38 448 MET A N 1
ATOM 3112 C CA . MET A 1 448 ? -38.003 -11.335 62.524 1.00 88.38 448 MET A CA 1
ATOM 3113 C C . MET A 1 448 ? -38.224 -9.818 62.596 1.00 88.38 448 MET A C 1
ATOM 3115 O O . MET A 1 448 ? -38.115 -9.210 63.660 1.00 88.38 448 MET A O 1
ATOM 3119 N N . GLY A 1 449 ? -38.569 -9.206 61.456 1.00 88.56 449 GLY A N 1
ATOM 3120 C CA . GLY A 1 449 ? -38.802 -7.759 61.356 1.00 88.56 449 GLY A CA 1
ATOM 3121 C C . GLY A 1 449 ? -40.170 -7.303 61.880 1.00 88.56 449 GLY A C 1
ATOM 3122 O O . GLY A 1 449 ? -40.343 -6.132 62.214 1.00 88.56 449 GLY A O 1
ATOM 3123 N N . PHE A 1 450 ? -41.149 -8.206 61.986 1.00 90.31 450 PHE A N 1
ATOM 3124 C CA . PHE A 1 450 ? -42.483 -7.883 62.498 1.00 90.31 450 PHE A CA 1
ATOM 3125 C C . PHE A 1 450 ? -42.494 -7.794 64.025 1.00 90.31 450 PHE A C 1
ATOM 3127 O O . PHE A 1 450 ? -41.856 -8.592 64.706 1.00 90.31 450 PHE A O 1
ATOM 3134 N N . CYS A 1 451 ? -43.269 -6.849 64.559 1.00 91.81 451 CYS A N 1
ATOM 3135 C CA . CYS A 1 451 ? -43.560 -6.822 65.986 1.00 91.81 451 CYS A CA 1
ATOM 3136 C C . CYS A 1 451 ? -44.616 -7.892 66.306 1.00 91.81 451 CYS A C 1
ATOM 3138 O O . CYS A 1 451 ? -45.662 -7.900 65.642 1.00 91.81 451 CYS A O 1
ATOM 3140 N N . PRO A 1 452 ? -44.376 -8.794 67.272 1.00 91.69 452 PRO A N 1
ATOM 3141 C CA . PRO A 1 452 ? -45.414 -9.706 67.729 1.00 91.69 452 PRO A CA 1
ATOM 3142 C C . PRO A 1 452 ? -46.588 -8.934 68.368 1.00 91.69 452 PRO A C 1
ATOM 3144 O O . PRO A 1 452 ? -46.448 -7.752 68.685 1.00 91.69 452 PRO A O 1
ATOM 3147 N N . PRO A 1 453 ? -47.764 -9.566 68.531 1.00 90.69 453 PRO A N 1
ATOM 3148 C CA . PRO A 1 453 ? -48.886 -8.952 69.237 1.00 90.69 453 PRO A CA 1
ATOM 3149 C C . PRO A 1 453 ? -48.519 -8.597 70.684 1.00 90.69 453 PRO A C 1
ATOM 3151 O O . PRO A 1 453 ? -47.766 -9.334 71.318 1.00 90.69 453 PRO A O 1
ATOM 3154 N N . ASP A 1 454 ? -49.082 -7.500 71.197 1.00 90.56 454 ASP A N 1
ATOM 3155 C CA . ASP A 1 454 ? -48.995 -7.153 72.620 1.00 90.56 454 ASP A CA 1
ATOM 3156 C C . ASP A 1 454 ? -49.628 -8.259 73.480 1.00 90.56 454 ASP A C 1
ATOM 3158 O O . ASP A 1 454 ? -50.647 -8.845 73.103 1.00 90.56 454 ASP A O 1
ATOM 3162 N N . ASP A 1 455 ? -49.045 -8.503 74.653 1.00 90.31 455 ASP A N 1
ATOM 3163 C CA . ASP A 1 455 ? -49.620 -9.394 75.660 1.00 90.31 455 ASP A CA 1
ATOM 3164 C C . ASP A 1 455 ? -50.547 -8.607 76.600 1.00 90.31 455 ASP A C 1
ATOM 3166 O O . ASP A 1 455 ? -50.430 -7.388 76.771 1.00 90.31 455 ASP A O 1
ATOM 3170 N N . TYR A 1 456 ? -51.467 -9.310 77.261 1.00 90.62 456 TYR A N 1
ATOM 3171 C CA . TYR A 1 456 ? -52.387 -8.702 78.221 1.00 90.62 456 TYR A CA 1
ATOM 3172 C C . TYR A 1 456 ? -52.019 -9.051 79.656 1.00 90.62 456 TYR A C 1
ATOM 3174 O O . TYR A 1 456 ? -51.722 -10.198 79.996 1.00 90.62 456 TYR A O 1
ATOM 3182 N N . ALA A 1 457 ? -52.057 -8.032 80.513 1.00 88.62 457 ALA A N 1
ATOM 3183 C CA . ALA A 1 457 ? -51.844 -8.200 81.937 1.00 88.62 457 ALA A CA 1
ATOM 3184 C C . ALA A 1 457 ? -52.937 -9.090 82.548 1.00 88.62 457 ALA A C 1
ATOM 3186 O O . ALA A 1 457 ? -54.107 -9.014 82.168 1.00 88.62 457 ALA A O 1
ATOM 3187 N N . ASP A 1 458 ? -52.557 -9.909 83.529 1.00 89.19 458 ASP A N 1
ATOM 3188 C CA . ASP A 1 458 ? -53.501 -10.763 84.249 1.00 89.19 458 ASP A CA 1
ATOM 3189 C C . ASP A 1 458 ? -54.639 -9.936 84.875 1.00 89.19 458 ASP A C 1
ATOM 3191 O O . ASP A 1 458 ? -54.445 -8.797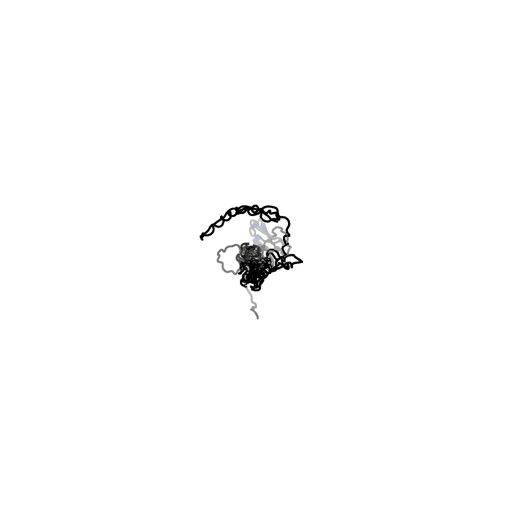 85.303 1.00 89.19 458 ASP A O 1
ATOM 3195 N N . SER A 1 459 ? -55.824 -10.540 84.990 1.00 88.38 459 SER A N 1
ATOM 3196 C CA . SER A 1 459 ? -57.022 -9.903 85.557 1.00 88.38 459 SER A CA 1
ATOM 3197 C C . SER A 1 459 ? -56.876 -9.364 86.995 1.00 88.38 459 SER A C 1
ATOM 3199 O O . SER A 1 459 ? -57.749 -8.646 87.491 1.00 88.38 459 SER A O 1
ATOM 3201 N N . SER A 1 460 ? -55.790 -9.720 87.685 1.00 85.62 460 SER A N 1
ATOM 3202 C CA . SER A 1 460 ? -55.415 -9.236 89.016 1.00 85.62 460 SER A CA 1
ATOM 3203 C C . SER A 1 460 ? -54.510 -7.999 89.016 1.00 85.62 460 SER A C 1
ATOM 3205 O O . SER A 1 460 ? -54.320 -7.398 90.077 1.00 85.62 460 SER A O 1
ATOM 3207 N N . VAL A 1 461 ? -53.954 -7.604 87.867 1.00 89.81 461 VAL A N 1
ATOM 3208 C CA . VAL A 1 461 ? -53.065 -6.442 87.769 1.00 89.81 461 VAL A CA 1
ATOM 3209 C C . VAL A 1 461 ? -53.875 -5.163 88.008 1.00 89.81 461 VAL A C 1
ATOM 3211 O O . VAL A 1 461 ? -54.888 -4.951 87.334 1.00 89.81 461 VAL A O 1
ATOM 3214 N N . PRO A 1 462 ? -53.470 -4.317 88.976 1.00 88.75 462 PRO A N 1
ATOM 3215 C CA . PRO A 1 462 ? -54.169 -3.076 89.258 1.00 88.75 462 PRO A CA 1
ATOM 3216 C C . PRO A 1 462 ? -53.933 -2.055 88.144 1.00 88.75 462 PRO A C 1
ATOM 3218 O O . PRO A 1 462 ? -52.817 -1.897 87.648 1.00 88.75 462 PRO A O 1
ATOM 3221 N N . CYS A 1 463 ? -54.982 -1.323 87.793 1.00 88.44 463 CYS A N 1
ATOM 3222 C CA . CYS A 1 463 ? -54.954 -0.268 86.789 1.00 88.44 463 CYS A CA 1
ATOM 3223 C C . CYS A 1 463 ? -55.675 0.987 87.309 1.00 88.44 463 CYS A C 1
ATOM 3225 O O . CYS A 1 463 ? -56.165 1.008 88.435 1.00 88.44 463 CYS A O 1
ATOM 3227 N N . SER A 1 464 ? -55.674 2.071 86.530 1.00 85.69 464 SER A N 1
ATOM 3228 C CA . SER A 1 464 ? -56.419 3.293 86.861 1.00 85.69 464 SER A CA 1
ATOM 3229 C C . SER A 1 464 ? -57.504 3.510 85.821 1.00 85.69 464 SER A C 1
ATOM 3231 O O . SER A 1 464 ? -57.214 3.875 84.680 1.00 85.69 464 SER A O 1
ATOM 3233 N N . GLY A 1 465 ? -58.736 3.222 86.218 1.00 78.25 465 GLY A N 1
ATOM 3234 C CA . GLY A 1 465 ? -59.922 3.358 85.400 1.00 78.25 465 GLY A CA 1
ATOM 3235 C C . GLY A 1 465 ? -60.508 4.769 85.433 1.00 78.25 465 GLY A C 1
ATOM 3236 O O . GLY A 1 465 ? -59.940 5.708 85.999 1.00 78.25 465 GLY A O 1
ATOM 3237 N N . THR A 1 466 ? -61.666 4.951 84.801 1.00 80.81 466 THR A N 1
ATOM 3238 C CA . THR A 1 466 ? -62.283 6.285 84.652 1.00 80.81 466 THR A CA 1
ATOM 3239 C C . THR A 1 466 ? -62.955 6.789 85.927 1.00 80.81 466 THR A C 1
ATOM 3241 O O . THR A 1 466 ? -63.253 7.980 86.049 1.00 80.81 466 THR A O 1
ATOM 3244 N N . SER A 1 467 ? -63.168 5.897 86.894 1.00 78.69 467 SER A N 1
ATOM 3245 C CA . SER A 1 467 ? -63.782 6.178 88.189 1.00 78.69 467 SER A CA 1
ATOM 3246 C C . SER A 1 467 ? -62.810 6.593 89.296 1.00 78.69 467 SER A C 1
ATOM 3248 O O . SER A 1 467 ? -63.282 6.943 90.387 1.00 78.69 467 SER A O 1
ATOM 3250 N N . SER A 1 468 ? -61.505 6.628 88.994 1.00 74.00 468 SER A N 1
ATOM 3251 C CA . SER A 1 468 ? -60.408 6.879 89.937 1.00 74.00 468 SER A CA 1
ATOM 3252 C C . SER A 1 468 ? -60.655 8.081 90.867 1.00 74.00 468 SER A C 1
ATOM 3254 O O . SER A 1 468 ? -60.767 9.225 90.419 1.00 74.00 468 SER A O 1
ATOM 3256 N N . GLY A 1 469 ? -60.686 7.837 92.182 1.00 70.94 469 GLY A N 1
ATOM 3257 C CA . GLY A 1 469 ? -60.670 8.879 93.225 1.00 70.94 469 GLY A CA 1
ATOM 3258 C C . GLY A 1 469 ? -62.014 9.205 93.891 1.00 70.94 469 GLY A C 1
ATOM 3259 O O . GLY A 1 469 ? -62.092 10.147 94.685 1.00 70.94 469 GLY A O 1
ATOM 3260 N N . ASN A 1 470 ? -63.069 8.434 93.617 1.00 81.19 470 ASN A N 1
ATOM 3261 C CA . ASN A 1 470 ? -64.357 8.570 94.304 1.00 81.19 470 ASN A CA 1
ATOM 3262 C C . ASN A 1 470 ? -64.458 7.677 95.560 1.00 81.19 470 ASN A C 1
ATOM 3264 O O . ASN A 1 470 ? -63.725 6.714 95.734 1.00 81.19 470 ASN A O 1
ATOM 3268 N N . VAL A 1 471 ? -65.394 7.971 96.469 1.00 83.81 471 VAL A N 1
ATOM 3269 C CA . VAL A 1 471 ? -65.490 7.267 97.769 1.00 83.81 471 VAL A CA 1
ATOM 3270 C C . VAL A 1 471 ? -65.906 5.788 97.653 1.00 83.81 471 VAL A C 1
ATOM 3272 O O . VAL A 1 471 ? -65.558 4.993 98.526 1.00 83.81 471 VAL A O 1
ATOM 3275 N N . CYS A 1 472 ? -66.657 5.405 96.616 1.00 85.31 472 CYS A N 1
ATOM 3276 C CA . CYS A 1 472 ? -67.022 4.005 96.352 1.00 85.31 472 CYS A CA 1
ATOM 3277 C C . CYS A 1 472 ? -66.144 3.333 95.295 1.00 85.31 472 CYS A C 1
ATOM 3279 O O . CYS A 1 472 ? -66.468 2.232 94.845 1.00 85.31 472 CYS A O 1
ATOM 3281 N N . ASP A 1 473 ? -65.062 3.991 94.907 1.00 84.75 473 ASP A N 1
ATOM 3282 C CA . ASP A 1 473 ? -64.101 3.487 93.944 1.00 84.75 473 ASP A CA 1
ATOM 3283 C C . ASP A 1 473 ? -63.213 2.421 94.597 1.00 84.75 473 ASP A C 1
ATOM 3285 O O . ASP A 1 473 ? -62.673 2.612 95.691 1.00 84.75 473 ASP A O 1
ATOM 3289 N N . GLY A 1 474 ? -63.163 1.247 93.982 1.00 83.56 474 GLY A N 1
ATOM 3290 C CA . GLY A 1 474 ? -62.295 0.147 94.380 1.00 83.56 474 GLY A CA 1
ATOM 3291 C C . GLY A 1 474 ? -60.948 0.232 93.671 1.00 83.56 474 GLY A C 1
ATOM 3292 O O . GLY A 1 474 ? -60.643 1.200 92.990 1.00 83.56 474 GLY A O 1
ATOM 3293 N N . ILE A 1 475 ? -60.113 -0.791 93.857 1.00 86.38 475 ILE A N 1
ATOM 3294 C CA . ILE A 1 475 ? -58.907 -0.937 93.036 1.00 86.38 475 ILE A CA 1
ATOM 3295 C C . ILE A 1 475 ? -59.352 -1.541 91.708 1.00 86.38 475 ILE A C 1
ATOM 3297 O O . ILE A 1 475 ? -59.789 -2.696 91.686 1.00 86.38 475 ILE A O 1
ATOM 3301 N N . ASP A 1 476 ? -59.259 -0.758 90.638 1.00 89.06 476 ASP A N 1
ATOM 3302 C CA . ASP A 1 476 ? -59.554 -1.218 89.285 1.00 89.06 476 ASP A CA 1
ATOM 3303 C C . ASP A 1 476 ? -58.545 -2.285 88.875 1.00 89.06 476 ASP A C 1
ATOM 3305 O O . ASP A 1 476 ? -57.362 -2.214 89.226 1.00 89.06 476 ASP A O 1
ATOM 3309 N N . THR A 1 477 ? -59.010 -3.293 88.146 1.00 90.56 477 THR A N 1
ATOM 3310 C CA . THR A 1 477 ? -58.145 -4.372 87.667 1.00 90.56 477 THR A CA 1
ATOM 3311 C C . THR A 1 477 ? -58.393 -4.646 86.197 1.00 90.56 477 THR A C 1
ATOM 3313 O O . THR A 1 477 ? -59.470 -4.360 85.666 1.00 90.56 477 THR A O 1
ATOM 3316 N N . CYS A 1 478 ? -57.390 -5.209 85.538 1.00 91.88 478 CYS A N 1
ATOM 3317 C CA . CYS A 1 478 ? -57.498 -5.604 84.142 1.00 91.88 478 CYS A CA 1
ATOM 3318 C C . CYS A 1 478 ? -58.551 -6.714 83.942 1.00 91.88 478 CYS A C 1
ATOM 3320 O O . CYS A 1 478 ? -58.905 -7.439 84.878 1.00 91.88 478 CYS A O 1
ATOM 3322 N N . ASP A 1 479 ? -59.077 -6.853 82.727 1.00 89.69 479 ASP A N 1
ATOM 3323 C CA . ASP A 1 479 ? -59.965 -7.959 82.330 1.00 89.69 479 ASP A CA 1
ATOM 3324 C C . ASP A 1 479 ? -59.230 -9.180 81.759 1.00 89.69 479 ASP A C 1
ATOM 3326 O O . ASP A 1 479 ? -59.832 -10.245 81.641 1.00 89.69 479 ASP A O 1
ATOM 3330 N N . GLY A 1 480 ? -57.937 -9.047 81.453 1.00 86.38 480 GLY A N 1
ATOM 3331 C CA . GLY A 1 480 ? -57.160 -10.054 80.725 1.00 86.38 480 GLY A CA 1
ATOM 3332 C C . GLY A 1 480 ? -57.233 -9.919 79.198 1.00 86.38 480 GLY A C 1
ATOM 3333 O O . GLY A 1 480 ? -56.609 -10.710 78.500 1.00 86.38 480 GLY A O 1
ATOM 3334 N N . GLU A 1 481 ? -57.946 -8.915 78.679 1.00 88.50 481 GLU A N 1
ATOM 3335 C CA . GLU A 1 481 ? -58.071 -8.585 77.249 1.00 88.50 481 GLU A CA 1
ATOM 3336 C C . GLU A 1 481 ? -57.513 -7.177 76.930 1.00 88.50 481 GLU A C 1
ATOM 3338 O O . GLU A 1 481 ? -57.719 -6.635 75.844 1.00 88.50 481 GLU A O 1
ATOM 3343 N N . GLY A 1 482 ? -56.791 -6.568 77.880 1.00 86.75 482 GLY A N 1
ATOM 3344 C CA . GLY A 1 482 ? -56.103 -5.283 77.709 1.00 86.75 482 GLY A CA 1
ATOM 3345 C C . GLY A 1 482 ? -56.908 -4.049 78.129 1.00 86.75 482 GLY A C 1
ATOM 3346 O O . GLY A 1 482 ? -56.422 -2.922 77.977 1.00 86.75 482 GLY A O 1
ATOM 3347 N N . SER A 1 483 ? -58.106 -4.223 78.699 1.00 89.19 483 SER A N 1
ATOM 3348 C CA . SER A 1 483 ? -58.904 -3.105 79.217 1.00 89.19 483 SER A CA 1
ATOM 3349 C C . SER A 1 483 ? -58.848 -3.022 80.739 1.00 89.19 483 SER A C 1
ATOM 3351 O O . SER A 1 483 ? -58.857 -4.024 81.455 1.00 89.19 483 SER A O 1
ATOM 3353 N N . CYS A 1 484 ? -58.820 -1.791 81.249 1.00 88.88 484 CYS A N 1
ATOM 3354 C CA . CYS A 1 484 ? -58.986 -1.538 82.674 1.00 88.88 484 CYS A CA 1
ATOM 3355 C C . CYS A 1 484 ? -60.477 -1.541 83.016 1.00 88.88 484 CYS A C 1
ATOM 3357 O O . CYS A 1 484 ? -61.246 -0.781 82.423 1.00 88.88 484 CYS A O 1
ATOM 3359 N N . VAL A 1 485 ? -60.886 -2.393 83.956 1.00 89.00 485 VAL A N 1
ATOM 3360 C CA . VAL A 1 485 ? -62.281 -2.495 84.387 1.00 89.00 485 VAL A CA 1
ATOM 3361 C C . VAL A 1 485 ? -62.448 -1.824 85.739 1.00 89.00 485 VAL A C 1
ATOM 3363 O O . VAL A 1 485 ? -61.884 -2.289 86.732 1.00 89.00 485 VAL A O 1
ATOM 3366 N N . ASP A 1 486 ? -63.297 -0.796 85.772 1.00 86.69 486 ASP A N 1
ATOM 3367 C CA . ASP A 1 486 ? -63.669 -0.088 86.995 1.00 86.69 486 ASP A CA 1
ATOM 3368 C C . ASP A 1 486 ? -64.274 -1.073 88.017 1.00 86.69 486 ASP A C 1
ATOM 3370 O O . ASP A 1 486 ? -65.262 -1.770 87.739 1.00 86.69 486 ASP A O 1
ATOM 3374 N N . ARG A 1 487 ? -63.693 -1.155 89.219 1.00 87.56 487 ARG A N 1
ATOM 3375 C CA . ARG A 1 487 ? -64.200 -2.017 90.300 1.00 87.56 487 ARG A CA 1
ATOM 3376 C C . ARG A 1 487 ? -64.780 -1.157 91.404 1.00 87.56 487 ARG A C 1
ATOM 3378 O O . ARG A 1 487 ? -64.119 -0.282 91.934 1.00 87.56 487 ARG A O 1
ATOM 3385 N N . PHE A 1 488 ? -66.006 -1.454 91.831 1.00 88.19 488 PHE A N 1
ATOM 3386 C CA . PHE A 1 488 ? -66.690 -0.662 92.856 1.00 88.19 488 PHE A CA 1
ATOM 3387 C C . PHE A 1 488 ? -66.788 -1.396 94.190 1.00 88.19 488 PHE A C 1
ATOM 3389 O O . PHE A 1 488 ? -67.081 -2.594 94.254 1.00 88.19 488 PHE A O 1
ATOM 3396 N N . LEU A 1 489 ? -66.608 -0.654 95.282 1.00 86.88 489 LEU A N 1
ATOM 3397 C CA . LEU A 1 489 ? -66.737 -1.190 96.631 1.00 86.88 489 LEU A CA 1
ATOM 3398 C C . LEU A 1 489 ? -68.186 -1.639 96.902 1.00 86.88 489 LEU A C 1
ATOM 3400 O O . LEU A 1 489 ? -69.161 -0.993 96.512 1.00 86.88 489 LEU A O 1
ATOM 3404 N N . GLY A 1 490 ? -68.340 -2.781 97.572 1.00 84.44 490 GLY A N 1
ATOM 3405 C CA . GLY A 1 490 ? -69.651 -3.368 97.862 1.00 84.44 490 GLY A CA 1
ATOM 3406 C C . GLY A 1 490 ? -70.382 -2.719 99.045 1.00 84.44 490 GLY A C 1
ATOM 3407 O O . GLY A 1 490 ? -69.853 -1.859 99.749 1.00 84.44 490 GLY A O 1
ATOM 3408 N N . ALA A 1 491 ? -71.581 -3.229 99.347 1.00 81.38 491 ALA A N 1
ATOM 3409 C CA . ALA A 1 491 ? -72.503 -2.736 100.388 1.00 81.38 491 ALA A CA 1
ATOM 3410 C C . ALA A 1 491 ? -72.013 -2.800 101.845 1.00 81.38 491 ALA A C 1
ATOM 3412 O O . ALA A 1 491 ? -72.778 -2.535 102.769 1.00 81.38 491 ALA A O 1
ATOM 3413 N N . ARG A 1 492 ? -70.740 -3.132 102.070 1.00 82.44 492 ARG A N 1
ATOM 3414 C CA . ARG A 1 492 ? -70.094 -3.118 103.390 1.00 82.44 492 ARG A CA 1
ATOM 3415 C C . ARG A 1 492 ? -69.232 -1.870 103.606 1.00 82.44 492 ARG A C 1
ATOM 3417 O O . ARG A 1 492 ? -68.845 -1.606 104.740 1.00 82.44 492 ARG A O 1
ATOM 3424 N N . THR A 1 493 ? -68.986 -1.084 102.558 1.00 85.75 493 THR A N 1
ATOM 3425 C CA . THR A 1 493 ? -68.245 0.180 102.628 1.00 85.75 493 THR A CA 1
ATOM 3426 C C . THR A 1 493 ? -69.213 1.347 102.807 1.00 85.75 493 THR A C 1
ATOM 3428 O O . THR A 1 493 ? -70.120 1.536 101.996 1.00 85.75 493 THR A O 1
ATOM 3431 N N . VAL A 1 494 ? -69.033 2.129 103.877 1.00 83.44 494 VAL A N 1
ATOM 3432 C CA . VAL A 1 494 ? -69.817 3.350 104.131 1.00 83.44 494 VAL A CA 1
ATOM 3433 C C . VAL A 1 494 ? -69.266 4.476 103.268 1.00 83.44 494 VAL A C 1
ATOM 3435 O O . VAL A 1 494 ? -68.108 4.852 103.427 1.00 83.44 494 VAL A O 1
ATOM 3438 N N . CYS A 1 495 ? -70.107 5.040 102.408 1.00 84.44 495 CYS A N 1
ATOM 3439 C CA . CYS A 1 495 ? -69.702 6.095 101.487 1.00 84.44 495 CYS A CA 1
ATOM 3440 C C . CYS A 1 495 ? -70.162 7.489 101.933 1.00 84.44 495 CYS A C 1
ATOM 3442 O O . CYS A 1 495 ? -69.479 8.483 101.709 1.00 84.44 495 CYS A O 1
ATOM 3444 N N . GLN A 1 496 ? -71.285 7.566 102.650 1.00 84.44 496 GLN A N 1
ATOM 3445 C CA . GLN A 1 496 ? -71.736 8.788 103.303 1.00 84.44 496 GLN A CA 1
ATOM 3446 C C . GLN A 1 496 ? -72.034 8.480 104.765 1.00 84.44 496 GLN A C 1
ATOM 3448 O O . GLN A 1 496 ? -72.884 7.644 105.089 1.00 84.44 496 GLN A O 1
ATOM 3453 N N . LYS A 1 497 ? -71.305 9.156 105.659 1.00 80.25 497 LYS A N 1
ATOM 3454 C CA . LYS A 1 497 ? -71.548 9.067 107.100 1.00 80.25 497 LYS A CA 1
ATOM 3455 C C . LYS A 1 497 ? -72.940 9.636 107.416 1.00 80.25 497 LYS A C 1
ATOM 3457 O O . LYS A 1 497 ? -73.347 10.608 106.779 1.00 80.25 497 LYS A O 1
ATOM 3462 N N . PRO A 1 498 ? -73.666 9.057 108.384 1.00 75.44 498 PRO A N 1
ATOM 3463 C CA . PRO A 1 498 ? -74.997 9.523 108.743 1.00 75.44 498 PRO A CA 1
ATOM 3464 C C . PRO A 1 498 ? -74.935 10.959 109.279 1.00 75.44 498 PRO A C 1
ATOM 3466 O O . PRO A 1 498 ? -74.130 11.270 110.158 1.00 75.44 498 PRO A O 1
ATOM 3469 N N . THR A 1 499 ? -75.785 11.835 108.747 1.00 71.19 499 THR A N 1
ATOM 3470 C CA . THR A 1 499 ? -76.002 13.194 109.257 1.00 71.19 499 THR A CA 1
ATOM 3471 C C . THR A 1 499 ? -77.372 13.245 109.939 1.00 71.19 499 THR A C 1
ATOM 3473 O O . THR A 1 499 ? -78.413 13.028 109.314 1.00 71.19 499 THR A O 1
ATOM 3476 N N . GLY A 1 500 ? -77.388 13.467 111.257 1.00 74.12 500 GLY A N 1
ATOM 3477 C CA . GLY A 1 500 ? -78.617 13.436 112.062 1.00 74.12 500 GLY A CA 1
ATOM 3478 C C . GLY A 1 500 ? -79.211 12.025 112.210 1.00 74.12 500 GLY A C 1
ATOM 3479 O O . GLY A 1 500 ? -78.503 11.098 112.590 1.00 74.12 500 GLY A O 1
ATOM 3480 N N . TYR A 1 501 ? -80.509 11.862 111.917 1.00 69.75 501 TYR A N 1
ATOM 3481 C CA . TYR A 1 501 ? -81.250 10.587 112.016 1.00 69.75 501 TYR A CA 1
ATOM 3482 C C . TYR A 1 501 ? -81.213 9.730 110.732 1.00 69.75 501 TYR A C 1
ATOM 3484 O O . TYR A 1 501 ? -81.922 8.727 110.634 1.00 69.75 501 TYR A O 1
ATOM 3492 N N . SER A 1 502 ? -80.431 10.123 109.722 1.00 68.56 502 SER A N 1
ATOM 3493 C CA . SER A 1 502 ? -80.319 9.375 108.463 1.00 68.56 502 SER A CA 1
ATOM 3494 C C . SER A 1 502 ? -79.497 8.093 108.642 1.00 68.56 502 SER A C 1
ATOM 3496 O O . SER A 1 502 ? -78.554 8.040 109.431 1.00 68.56 502 SER A O 1
ATOM 3498 N N . ARG A 1 503 ? -79.859 7.023 107.922 1.00 75.19 503 ARG A N 1
ATOM 3499 C CA . ARG A 1 503 ? -79.060 5.786 107.906 1.00 75.19 503 ARG A CA 1
ATOM 3500 C C . ARG A 1 503 ? -77.783 6.021 107.080 1.00 75.19 503 ARG A C 1
ATOM 3502 O O . ARG A 1 503 ? -77.859 6.748 106.090 1.00 75.19 503 ARG A O 1
ATOM 3509 N N . PRO A 1 504 ? -76.638 5.411 107.444 1.00 77.81 504 PRO A N 1
ATOM 3510 C CA . PRO A 1 504 ? -75.439 5.448 106.608 1.00 77.81 504 PRO A CA 1
ATOM 3511 C C . PRO A 1 504 ? -75.753 4.959 105.191 1.00 77.81 504 PRO A C 1
ATOM 3513 O O . PRO A 1 504 ? -76.456 3.958 105.023 1.00 77.81 504 PRO A O 1
ATOM 3516 N N . ILE A 1 505 ? -75.226 5.661 104.185 1.00 83.38 505 ILE A N 1
ATOM 3517 C CA . ILE A 1 505 ? -75.307 5.223 102.789 1.00 83.38 505 ILE A CA 1
ATOM 3518 C C . ILE A 1 505 ? -74.074 4.375 102.502 1.00 83.38 505 ILE A C 1
ATOM 3520 O O . ILE A 1 505 ? -72.940 4.793 102.754 1.00 83.38 505 ILE A O 1
ATOM 3524 N N . TYR A 1 506 ? -74.316 3.174 101.991 1.00 84.56 506 TYR A N 1
ATOM 3525 C CA . TYR A 1 506 ? -73.283 2.226 101.601 1.00 84.56 506 TYR A CA 1
ATOM 3526 C C . TYR A 1 506 ? -73.128 2.217 100.085 1.00 84.56 506 TYR A C 1
ATOM 3528 O O . TYR A 1 506 ? -74.085 2.485 99.354 1.00 84.56 506 TYR A O 1
ATOM 3536 N N . CYS A 1 507 ? -71.934 1.872 99.616 1.00 87.81 507 CYS A N 1
ATOM 3537 C CA . CYS A 1 507 ? -71.697 1.629 98.199 1.00 87.81 507 CYS A CA 1
ATOM 3538 C C . CYS A 1 507 ? -72.572 0.474 97.689 1.00 87.81 507 CYS A C 1
ATOM 3540 O O . CYS A 1 507 ? -72.927 -0.431 98.436 1.00 87.81 507 CYS A O 1
ATOM 3542 N N . ASN A 1 508 ? -72.951 0.481 96.415 1.00 84.25 508 ASN A N 1
ATOM 3543 C CA . ASN A 1 508 ? -73.841 -0.539 95.843 1.00 84.25 508 ASN A CA 1
ATOM 3544 C C . ASN A 1 508 ? -73.101 -1.587 94.990 1.00 84.25 508 ASN A C 1
ATOM 3546 O O . ASN A 1 508 ? -73.756 -2.463 94.427 1.00 84.25 508 ASN A O 1
ATOM 3550 N N . GLY A 1 509 ? -71.770 -1.489 94.868 1.00 84.50 509 GLY A N 1
ATOM 3551 C CA . GLY A 1 509 ? -70.959 -2.325 93.979 1.00 84.50 509 GLY A CA 1
ATOM 3552 C C . GLY A 1 509 ? -71.168 -2.063 92.481 1.00 84.50 509 GLY A C 1
ATOM 3553 O O . GLY A 1 509 ? -70.758 -2.887 91.674 1.00 84.50 509 GLY A O 1
ATOM 3554 N N . LYS A 1 510 ? -71.829 -0.960 92.098 1.00 84.69 510 LYS A N 1
ATOM 3555 C CA . LYS A 1 510 ? -72.165 -0.630 90.699 1.00 84.69 510 LYS A CA 1
ATOM 3556 C C . LYS A 1 510 ? -71.727 0.767 90.247 1.00 84.69 510 LYS A C 1
ATOM 3558 O O . LYS A 1 510 ? -71.753 1.026 89.051 1.00 84.69 510 LYS A O 1
ATOM 3563 N N . SER A 1 511 ? -71.395 1.674 91.166 1.00 85.06 511 SER A N 1
ATOM 3564 C CA . SER A 1 511 ? -70.955 3.036 90.845 1.00 85.06 511 SER A CA 1
ATOM 3565 C C . SER A 1 511 ? -69.878 3.527 91.807 1.00 85.06 511 SER A C 1
ATOM 3567 O O . SER A 1 511 ? -69.908 3.208 92.996 1.00 85.06 511 SER A O 1
ATOM 3569 N N . ALA A 1 512 ? -68.986 4.380 91.303 1.00 83.19 512 ALA A N 1
ATOM 3570 C CA . ALA A 1 512 ? -67.918 5.016 92.080 1.00 83.19 512 ALA A CA 1
ATOM 3571 C C . ALA A 1 512 ? -68.440 6.062 93.080 1.00 83.19 512 ALA A C 1
ATOM 3573 O O . ALA A 1 512 ? -67.779 6.407 94.060 1.00 83.19 512 ALA A O 1
ATOM 3574 N N . THR A 1 513 ? -69.652 6.568 92.849 1.00 84.94 513 THR A N 1
ATOM 3575 C CA . THR A 1 513 ? -70.336 7.545 93.699 1.00 84.94 513 THR A CA 1
ATOM 3576 C C . THR A 1 513 ? -71.363 6.878 94.614 1.00 84.94 513 THR A C 1
ATOM 3578 O O . THR A 1 513 ? -71.858 5.779 94.341 1.00 84.94 513 THR A O 1
ATOM 3581 N N . CYS A 1 514 ? -71.702 7.556 95.715 1.00 83.44 514 CYS A N 1
ATOM 3582 C CA . CYS A 1 514 ? -72.751 7.101 96.620 1.00 83.44 514 CYS A CA 1
ATOM 3583 C C . CYS A 1 514 ? -74.101 6.992 95.899 1.00 83.44 514 CYS A C 1
ATOM 3585 O O . CYS A 1 514 ? -74.526 7.965 95.270 1.00 83.44 514 CYS A O 1
ATOM 3587 N N . PRO A 1 515 ? -74.834 5.873 96.046 1.00 81.12 515 PRO A N 1
ATOM 3588 C CA . PRO A 1 515 ? -76.197 5.798 95.552 1.00 81.12 515 PRO A CA 1
ATOM 3589 C C . PRO A 1 515 ? -77.059 6.835 96.278 1.00 81.12 515 PRO A C 1
ATOM 3591 O O . PRO A 1 515 ? -77.067 6.907 97.507 1.00 81.12 515 PRO A O 1
ATOM 3594 N N . VAL A 1 516 ? -77.819 7.625 95.521 1.00 75.62 516 VAL A N 1
ATOM 3595 C CA . VAL A 1 516 ? -78.850 8.492 96.098 1.00 75.62 516 VAL A CA 1
ATOM 3596 C C . VAL A 1 516 ? -79.870 7.614 96.816 1.00 75.62 516 VAL A C 1
ATOM 3598 O O . VAL A 1 516 ? -80.465 6.713 96.220 1.00 75.62 516 VAL A O 1
ATOM 3601 N N . ALA A 1 517 ? -80.057 7.853 98.116 1.00 61.06 517 ALA A N 1
ATOM 3602 C CA . ALA A 1 517 ? -81.100 7.191 98.881 1.00 61.06 517 ALA A CA 1
ATOM 3603 C C . ALA A 1 517 ? -82.442 7.496 98.204 1.00 61.06 517 ALA A C 1
ATOM 3605 O O . ALA A 1 517 ? -82.837 8.658 98.134 1.00 61.06 517 ALA A O 1
ATOM 3606 N N . LYS A 1 518 ? -83.131 6.468 97.686 1.00 52.91 518 LYS A N 1
ATOM 3607 C CA . LYS A 1 518 ? -84.515 6.595 97.210 1.00 52.91 518 LYS A CA 1
ATOM 3608 C C . LYS A 1 518 ? -85.385 6.995 98.401 1.00 52.91 518 LYS A C 1
ATOM 3610 O O . LYS A 1 518 ? -85.877 6.149 99.144 1.00 52.91 518 LYS A O 1
ATOM 3615 N N . SER A 1 519 ? -85.511 8.295 98.625 1.00 44.62 519 SER A N 1
ATOM 3616 C CA . SER A 1 519 ? -86.453 8.876 99.564 1.00 44.62 519 SER A CA 1
ATOM 3617 C C . SER A 1 519 ? -87.860 8.585 99.055 1.00 44.62 519 SER A C 1
ATOM 3619 O O . SER A 1 519 ? -88.206 8.943 97.935 1.00 44.62 519 SER A O 1
ATOM 3621 N N . PHE A 1 520 ? -88.622 7.887 99.892 1.00 45.09 520 PHE A N 1
ATOM 3622 C CA . PHE A 1 520 ? -90.048 7.603 99.782 1.00 45.09 520 PHE A CA 1
ATOM 3623 C C . PHE A 1 520 ? -90.850 8.773 99.183 1.00 45.09 520 PHE A C 1
ATOM 3625 O O . PHE A 1 520 ? -91.207 9.695 99.908 1.00 45.09 520 PHE A O 1
ATOM 3632 N N . LEU A 1 521 ? -91.170 8.707 97.892 1.00 48.81 521 LEU A N 1
ATOM 3633 C CA . LEU A 1 521 ? -92.401 9.226 97.291 1.00 48.81 521 LEU A CA 1
ATOM 3634 C C . LEU A 1 521 ? -92.508 8.679 95.862 1.00 48.81 521 LEU A C 1
ATOM 3636 O O . LEU A 1 521 ? -91.513 8.613 95.153 1.00 48.81 521 LEU A O 1
ATOM 3640 N N . GLU A 1 522 ? -93.727 8.280 95.499 1.00 44.25 522 GLU A N 1
ATOM 3641 C CA . GLU A 1 522 ? -94.168 7.742 94.199 1.00 44.25 522 GLU A CA 1
ATOM 3642 C C . GLU A 1 522 ? -94.018 6.225 94.008 1.00 44.25 522 GLU A C 1
ATOM 3644 O O . GLU A 1 522 ? -93.233 5.700 93.223 1.00 44.25 522 GLU A O 1
ATOM 3649 N N . GLY A 1 523 ? -94.905 5.508 94.704 1.00 39.12 523 GLY A N 1
ATOM 3650 C CA . GLY A 1 523 ? -95.523 4.313 94.148 1.00 39.12 523 GLY A CA 1
ATOM 3651 C C . GLY A 1 523 ? -96.708 4.712 93.267 1.00 39.12 523 GLY A C 1
ATOM 3652 O O . GLY A 1 523 ? -97.615 5.385 93.748 1.00 39.12 523 GLY A O 1
ATOM 3653 N N . ASN A 1 524 ? -96.672 4.318 91.993 1.00 42.09 524 ASN A N 1
ATOM 3654 C CA . ASN A 1 524 ? -97.795 3.802 91.198 1.00 42.09 524 ASN A CA 1
ATOM 3655 C C . ASN A 1 524 ? -97.398 3.774 89.719 1.00 42.09 524 ASN A C 1
ATOM 3657 O O . ASN A 1 524 ? -97.599 4.749 89.009 1.00 42.09 524 ASN A O 1
ATOM 3661 N N . LEU A 1 525 ? -96.895 2.632 89.253 1.00 42.81 525 LEU A N 1
ATOM 3662 C CA . LEU A 1 525 ? -97.285 2.031 87.975 1.00 42.81 525 LEU A CA 1
ATOM 3663 C C . LEU A 1 525 ? -96.883 0.552 88.027 1.00 42.81 525 LEU A C 1
ATOM 3665 O O . LEU A 1 525 ? -95.786 0.198 88.448 1.00 42.81 525 LEU A O 1
ATOM 3669 N N . ARG A 1 526 ? -97.875 -0.289 87.739 1.00 39.53 526 ARG A N 1
ATOM 3670 C CA . ARG A 1 526 ? -97.920 -1.732 87.979 1.00 39.53 526 ARG A CA 1
ATOM 3671 C C . ARG A 1 526 ? -96.924 -2.519 87.130 1.00 39.53 526 ARG A C 1
ATOM 3673 O O . ARG A 1 526 ? -96.626 -2.147 86.000 1.00 39.53 526 ARG A O 1
ATOM 3680 N N . GLU A 1 527 ? -96.530 -3.660 87.687 1.00 47.44 527 GLU A N 1
ATOM 3681 C CA . GLU A 1 527 ? -95.889 -4.788 87.016 1.00 47.44 527 GLU A CA 1
ATOM 3682 C C . GLU A 1 527 ? -96.708 -5.294 85.818 1.00 47.44 527 GLU A C 1
ATOM 3684 O O . GLU A 1 527 ? -97.926 -5.468 85.907 1.00 47.44 527 GLU A O 1
ATOM 3689 N N . MET A 1 528 ? -96.005 -5.624 84.736 1.00 35.59 528 MET A N 1
ATOM 3690 C CA . MET A 1 528 ? -96.390 -6.683 83.808 1.00 35.59 528 MET A CA 1
ATOM 3691 C C . MET A 1 528 ? -95.151 -7.537 83.531 1.00 35.59 528 MET A C 1
ATOM 3693 O O . MET A 1 528 ? -94.141 -7.055 83.026 1.00 35.59 528 MET A O 1
ATOM 3697 N N . THR A 1 529 ? -95.243 -8.801 83.927 1.00 47.12 529 THR A N 1
ATOM 3698 C CA . THR A 1 529 ? -94.326 -9.901 83.619 1.00 47.12 529 THR A CA 1
ATOM 3699 C C . THR A 1 529 ? -94.517 -10.395 82.182 1.00 47.12 529 THR A C 1
ATOM 3701 O O . THR A 1 529 ? -95.661 -10.570 81.767 1.00 47.12 529 THR A O 1
ATOM 3704 N N . ALA A 1 530 ? -93.423 -10.706 81.485 1.00 34.75 530 ALA A N 1
ATOM 3705 C CA . ALA A 1 530 ? -93.291 -11.720 80.421 1.00 34.75 530 ALA A CA 1
ATOM 3706 C C . ALA A 1 530 ? -91.778 -11.836 80.141 1.00 34.75 530 ALA A C 1
ATOM 3708 O O . ALA A 1 530 ? -91.138 -10.826 79.869 1.00 34.75 530 ALA A O 1
ATOM 3709 N N . ASP A 1 531 ? -91.090 -12.895 80.552 1.00 36.41 531 ASP A N 1
ATOM 3710 C CA . ASP A 1 531 ? -91.023 -14.248 79.977 1.00 36.41 531 ASP A CA 1
ATOM 3711 C C . ASP A 1 531 ? -90.380 -14.320 78.576 1.00 36.41 531 ASP A C 1
ATOM 3713 O O . ASP A 1 531 ? -90.861 -13.721 77.620 1.00 36.41 531 ASP A O 1
ATOM 3717 N N . ASP A 1 532 ? -89.265 -15.050 78.583 1.00 38.91 532 ASP A N 1
ATOM 3718 C CA . ASP A 1 532 ? -88.499 -15.813 77.591 1.00 38.91 532 ASP A CA 1
ATOM 3719 C C . ASP A 1 532 ? -88.269 -15.404 76.110 1.00 38.91 532 ASP A C 1
ATOM 3721 O O . ASP A 1 532 ? -89.123 -14.890 75.395 1.00 38.91 532 ASP A O 1
ATOM 3725 N N . GLN A 1 533 ? -87.090 -15.858 75.653 1.00 34.69 533 GLN A N 1
ATOM 3726 C CA . GLN A 1 533 ? -86.624 -16.150 74.284 1.00 34.69 533 GLN A CA 1
ATOM 3727 C C . GLN A 1 533 ? -86.085 -15.043 73.350 1.00 34.69 533 GLN A C 1
ATOM 3729 O O . GLN A 1 533 ? -86.731 -14.062 72.993 1.00 34.69 533 GLN A O 1
ATOM 3734 N N . ALA A 1 534 ? -84.865 -15.317 72.859 1.00 36.62 534 ALA A N 1
ATOM 3735 C CA . ALA A 1 534 ? -84.234 -14.724 71.678 1.00 36.62 534 ALA A CA 1
ATOM 3736 C C . ALA A 1 534 ? -85.101 -14.903 70.413 1.00 36.62 534 ALA A C 1
ATOM 3738 O O . ALA A 1 534 ? -85.867 -15.867 70.331 1.00 36.62 534 ALA A O 1
ATOM 3739 N N . PRO A 1 535 ? -84.920 -14.062 69.374 1.00 44.59 535 PRO A N 1
ATOM 3740 C CA . PRO A 1 535 ? -84.110 -14.548 68.252 1.00 44.59 535 PRO A CA 1
ATOM 3741 C C . PRO A 1 535 ? -83.307 -13.480 67.468 1.00 44.59 535 PRO A C 1
ATOM 3743 O O . PRO A 1 535 ? -83.461 -12.274 67.612 1.00 44.59 535 PRO A O 1
ATOM 3746 N N . VAL A 1 536 ? -82.419 -14.029 66.635 1.00 35.19 536 VAL A N 1
ATOM 3747 C CA . VAL A 1 536 ? -81.710 -13.530 65.442 1.00 35.19 536 VAL A CA 1
ATOM 3748 C C . VAL A 1 536 ? -82.140 -12.218 64.743 1.00 35.19 536 VAL A C 1
ATOM 3750 O O . VAL A 1 536 ? -83.314 -11.943 64.537 1.00 35.19 536 VAL A O 1
ATOM 3753 N N . GLN A 1 537 ? -81.095 -11.580 64.179 1.00 37.28 537 GLN A N 1
ATOM 3754 C CA . GLN A 1 537 ? -81.029 -10.696 62.995 1.00 37.28 537 GLN A CA 1
ATOM 3755 C C . GLN A 1 537 ? -81.483 -9.228 63.109 1.00 37.28 537 GLN A C 1
ATOM 3757 O O . GLN A 1 537 ? -82.661 -8.909 63.011 1.00 37.28 537 GLN A O 1
ATOM 3762 N N . SER A 1 538 ? -80.513 -8.307 63.063 1.00 32.72 538 SER A N 1
ATOM 3763 C CA . SER A 1 538 ? -80.232 -7.473 61.871 1.00 32.72 538 SER A CA 1
ATOM 3764 C C . SER A 1 538 ? -79.327 -6.296 62.237 1.00 32.72 538 SER A C 1
ATOM 3766 O O . SER A 1 538 ? -79.731 -5.379 62.947 1.00 32.72 538 SER A O 1
ATOM 3768 N N . MET A 1 539 ? -78.103 -6.304 61.708 1.00 35.56 539 MET A N 1
ATOM 3769 C CA . MET A 1 539 ? -77.263 -5.113 61.628 1.00 35.56 539 MET A CA 1
ATOM 3770 C C . MET A 1 539 ? -77.806 -4.197 60.527 1.00 35.56 539 MET A C 1
ATOM 3772 O O . MET A 1 539 ? -77.819 -4.568 59.356 1.00 35.56 539 MET A O 1
ATOM 3776 N N . LEU A 1 540 ? -78.198 -2.985 60.910 1.00 33.44 540 LEU A N 1
ATOM 3777 C CA . LEU A 1 540 ? -78.270 -1.828 60.025 1.00 33.44 540 LEU A CA 1
ATOM 3778 C C . LEU A 1 540 ? -77.529 -0.688 60.732 1.00 33.44 540 LEU A C 1
ATOM 3780 O O . LEU A 1 540 ? -78.066 -0.071 61.647 1.00 33.44 540 LEU A O 1
ATOM 3784 N N . VAL A 1 541 ? -76.286 -0.418 60.332 1.00 34.06 541 VAL A N 1
ATOM 3785 C CA . VAL A 1 541 ? -75.622 0.857 60.631 1.00 34.06 541 VAL A CA 1
ATOM 3786 C C . VAL A 1 541 ? -75.103 1.434 59.326 1.00 34.06 541 VAL A C 1
ATOM 3788 O O . VAL A 1 541 ? -74.446 0.767 58.530 1.00 34.06 541 VAL A O 1
ATOM 3791 N N . ALA A 1 542 ? -75.505 2.682 59.118 1.00 31.30 542 ALA A N 1
ATOM 3792 C CA . ALA A 1 542 ? -75.254 3.504 57.960 1.00 31.30 542 ALA A CA 1
ATOM 3793 C C . ALA A 1 542 ? -73.757 3.769 57.754 1.00 31.30 542 ALA A C 1
ATOM 3795 O O . ALA A 1 542 ? -73.040 4.141 58.680 1.00 31.30 542 ALA A O 1
ATOM 3796 N N . VAL A 1 543 ? -73.326 3.637 56.502 1.00 31.88 543 VAL A N 1
ATOM 3797 C CA . VAL A 1 543 ? -72.043 4.124 55.998 1.00 31.88 543 VAL A CA 1
ATOM 3798 C C . VAL A 1 543 ? -72.307 5.433 55.259 1.00 31.88 543 VAL A C 1
ATOM 3800 O O . VAL A 1 543 ? -73.156 5.482 54.369 1.00 31.88 543 VAL A O 1
ATOM 3803 N N . SER A 1 544 ? -71.546 6.475 55.589 1.00 31.98 544 SER A N 1
ATOM 3804 C CA . SER A 1 544 ? -71.309 7.617 54.700 1.00 31.98 544 SER A CA 1
ATOM 3805 C C . SER A 1 544 ? -69.809 7.713 54.385 1.00 31.98 544 SER A C 1
ATOM 3807 O O . SER A 1 544 ? -69.010 7.491 55.296 1.00 31.98 544 SER A O 1
ATOM 3809 N N . PRO A 1 545 ? -69.410 8.009 53.131 1.00 43.56 545 PRO A N 1
ATOM 3810 C CA . PRO A 1 545 ? -68.095 7.645 52.611 1.00 43.56 545 PRO A CA 1
ATOM 3811 C C . PRO A 1 545 ? -67.147 8.841 52.439 1.00 43.56 545 PRO A C 1
ATOM 3813 O O . PRO A 1 545 ? -67.569 9.953 52.126 1.00 43.56 545 PRO A O 1
ATOM 3816 N N . SER A 1 546 ? -65.845 8.570 52.509 1.00 35.38 546 SER A N 1
ATOM 3817 C CA . SER A 1 546 ? -64.804 9.433 51.945 1.00 35.38 546 SER A CA 1
ATOM 3818 C C . SER A 1 546 ? -63.725 8.596 51.243 1.00 35.38 546 SER A C 1
ATOM 3820 O O . SER A 1 546 ? -62.691 8.302 51.828 1.00 35.38 546 SER A O 1
ATOM 3822 N N . SER A 1 547 ? -64.009 8.274 49.971 1.00 42.41 547 SER A N 1
ATOM 3823 C CA . SER A 1 547 ? -63.081 8.312 48.815 1.00 42.41 547 SER A CA 1
ATOM 3824 C C . SER A 1 547 ? -61.895 7.296 48.757 1.00 42.41 547 SER A C 1
ATOM 3826 O O . SER A 1 547 ? -61.644 6.576 49.712 1.00 42.41 547 SER A O 1
ATOM 3828 N N . PRO A 1 548 ? -61.211 7.114 47.600 1.00 47.44 548 PRO A N 1
ATOM 3829 C CA . PRO A 1 548 ? -61.627 6.131 46.588 1.00 47.44 548 PRO A CA 1
ATOM 3830 C C . PRO A 1 548 ? -60.443 5.374 45.940 1.00 47.44 548 PRO A C 1
ATOM 3832 O O . PRO A 1 548 ? -59.651 5.999 45.253 1.00 47.44 548 PRO A O 1
ATOM 3835 N N . MET A 1 549 ? -60.341 4.046 46.024 1.00 39.22 549 MET A N 1
ATOM 3836 C CA . MET A 1 549 ? -59.470 3.278 45.106 1.00 39.22 549 MET A CA 1
ATOM 3837 C C . MET A 1 549 ? -59.881 1.803 45.051 1.00 39.22 549 MET A C 1
ATOM 3839 O O . MET A 1 549 ? -59.207 0.973 45.637 1.00 39.22 549 MET A O 1
ATOM 3843 N N . VAL A 1 550 ? -60.958 1.462 44.335 1.00 35.47 550 VAL A N 1
ATOM 3844 C CA . VAL A 1 550 ? -61.054 0.189 43.587 1.00 35.47 550 VAL A CA 1
ATOM 3845 C C . VAL A 1 550 ? -62.044 0.392 42.440 1.00 35.47 550 VAL A C 1
ATOM 3847 O O . VAL A 1 550 ? -63.254 0.256 42.600 1.00 35.47 550 VAL A O 1
ATOM 3850 N N . LEU A 1 551 ? -61.527 0.719 41.259 1.00 42.00 551 LEU A N 1
ATOM 3851 C CA . LEU A 1 551 ? -62.270 0.603 40.007 1.00 42.00 551 LEU A CA 1
ATOM 3852 C C . LEU A 1 551 ? -61.281 0.245 38.899 1.00 42.00 551 LEU A C 1
ATOM 3854 O O . LEU A 1 551 ? -60.908 1.103 38.116 1.00 42.00 551 LEU A O 1
ATOM 3858 N N . LEU A 1 552 ? -60.800 -1.007 38.906 1.00 43.97 552 LEU A N 1
ATOM 3859 C CA . LEU A 1 552 ? -60.157 -1.701 37.773 1.00 43.97 552 LEU A CA 1
ATOM 3860 C C . LEU A 1 552 ? -59.819 -3.152 38.168 1.00 43.97 552 LEU A C 1
ATOM 3862 O O . LEU A 1 552 ? -58.668 -3.546 38.299 1.00 43.97 552 LEU A O 1
ATOM 3866 N N . GLY A 1 553 ? -60.859 -3.955 38.393 1.00 43.06 553 GLY A N 1
ATOM 3867 C CA . GLY A 1 553 ? -60.749 -5.386 38.705 1.00 43.06 553 GLY A CA 1
ATOM 3868 C C . GLY A 1 553 ? -61.658 -6.252 37.836 1.00 43.06 553 GLY A C 1
ATOM 3869 O O . GLY A 1 553 ? -62.180 -7.251 38.315 1.00 43.06 553 GLY A O 1
ATOM 3870 N N . LEU A 1 554 ? -61.926 -5.838 36.590 1.00 44.53 554 LEU A N 1
ATOM 3871 C CA . LEU A 1 554 ? -62.802 -6.591 35.681 1.00 44.53 554 LEU A CA 1
ATOM 3872 C C . LEU A 1 554 ? -62.461 -6.446 34.187 1.00 44.53 554 LEU A C 1
ATOM 3874 O O . LEU A 1 554 ? -63.333 -6.550 33.332 1.00 44.53 554 LEU A O 1
ATOM 3878 N N . VAL A 1 555 ? -61.180 -6.273 33.852 1.00 50.06 555 VAL A N 1
ATOM 3879 C CA . VAL A 1 555 ? -60.670 -6.512 32.491 1.00 50.06 555 VAL A CA 1
ATOM 3880 C C . VAL A 1 555 ? -59.283 -7.141 32.599 1.00 50.06 555 VAL A C 1
ATOM 3882 O O . VAL A 1 555 ? -58.308 -6.413 32.699 1.00 50.06 555 VAL A O 1
ATOM 3885 N N . CYS A 1 556 ? -59.197 -8.477 32.643 1.00 38.41 556 CYS A N 1
ATOM 3886 C CA . CYS A 1 556 ? -57.997 -9.245 32.252 1.00 38.41 556 CYS A CA 1
ATOM 3887 C C . CYS A 1 556 ? -58.233 -10.772 32.278 1.00 38.41 556 CYS A C 1
ATOM 3889 O O . CYS A 1 556 ? -57.447 -11.530 32.834 1.00 38.41 556 CYS A O 1
ATOM 3891 N N . VAL A 1 557 ? -59.315 -11.250 31.648 1.00 41.59 557 VAL A N 1
ATOM 3892 C CA . VAL A 1 557 ? -59.459 -12.682 31.277 1.00 41.59 557 VAL A CA 1
ATOM 3893 C C . VAL A 1 557 ? -59.389 -12.873 29.750 1.00 41.59 557 VAL A C 1
ATOM 3895 O O . VAL A 1 557 ? -59.661 -13.939 29.217 1.00 41.59 557 VAL A O 1
ATOM 3898 N N . VAL A 1 558 ? -58.923 -11.864 29.008 1.00 48.56 558 VAL A N 1
ATOM 3899 C CA . VAL A 1 558 ? -58.647 -11.981 27.565 1.00 48.56 558 VAL A CA 1
ATOM 3900 C C . VAL A 1 558 ? -57.235 -11.473 27.269 1.00 48.56 558 VAL A C 1
ATOM 3902 O O . VAL A 1 558 ? -57.054 -10.455 26.618 1.00 48.56 558 VAL A O 1
ATOM 3905 N N . ALA A 1 559 ? -56.218 -12.154 27.803 1.00 44.16 559 ALA A N 1
ATOM 3906 C CA . ALA A 1 559 ? -54.817 -11.946 27.403 1.00 44.16 559 ALA A CA 1
ATOM 3907 C C . ALA A 1 559 ? -53.908 -13.164 27.675 1.00 44.16 559 ALA A C 1
ATOM 3909 O O . ALA A 1 559 ? -52.694 -13.025 27.759 1.00 44.16 559 ALA A O 1
ATOM 3910 N N . ALA A 1 560 ? -54.472 -14.371 27.794 1.00 41.53 560 ALA A N 1
ATOM 3911 C CA . ALA A 1 560 ? -53.709 -15.612 27.988 1.00 41.53 560 ALA A CA 1
ATOM 3912 C C . ALA A 1 560 ? -53.928 -16.628 26.849 1.00 41.53 560 ALA A C 1
ATOM 3914 O O . ALA A 1 560 ? -53.883 -17.833 27.067 1.00 41.53 560 ALA A O 1
ATOM 3915 N N . ALA A 1 561 ? -54.177 -16.144 25.624 1.00 43.94 561 ALA A N 1
ATOM 3916 C CA . ALA A 1 561 ? -54.394 -16.992 24.445 1.00 43.94 561 ALA A CA 1
ATOM 3917 C C . ALA A 1 561 ? -53.592 -16.578 23.191 1.00 43.94 561 ALA A C 1
ATOM 3919 O O . ALA A 1 561 ? -53.886 -17.061 22.104 1.00 43.94 561 ALA A O 1
ATOM 3920 N N . VAL A 1 562 ? -52.565 -15.719 23.306 1.00 48.94 562 VAL A N 1
ATOM 3921 C CA . VAL A 1 562 ? -51.721 -15.317 22.148 1.00 48.94 562 VAL A CA 1
ATOM 3922 C C . VAL A 1 562 ? -50.225 -15.646 22.324 1.00 48.94 562 VAL A C 1
ATOM 3924 O O . VAL A 1 562 ? -49.436 -15.444 21.412 1.00 48.94 562 VAL A O 1
ATOM 3927 N N . ALA A 1 563 ? -49.807 -16.269 23.429 1.00 42.62 563 ALA A N 1
ATOM 3928 C CA . ALA A 1 563 ? -48.391 -16.584 23.680 1.00 42.62 563 ALA A CA 1
ATOM 3929 C C . ALA A 1 563 ? -48.069 -18.094 23.737 1.00 42.62 563 ALA A C 1
ATOM 3931 O O . ALA A 1 563 ? -47.137 -18.503 24.420 1.00 42.62 563 ALA A O 1
ATOM 3932 N N . MET A 1 564 ? -48.822 -18.940 23.022 1.00 43.12 564 MET A N 1
ATOM 3933 C CA . MET A 1 564 ? -48.498 -20.370 22.846 1.00 43.12 564 MET A CA 1
ATOM 3934 C C . MET A 1 564 ? -48.555 -20.815 21.373 1.00 43.12 564 MET A C 1
ATOM 3936 O O . MET A 1 564 ? -49.091 -21.875 21.063 1.00 43.12 564 MET A O 1
ATOM 3940 N N . VAL A 1 565 ? -48.006 -20.015 20.447 1.00 46.69 565 VAL A N 1
ATOM 3941 C CA . VAL A 1 565 ? -47.836 -20.427 19.032 1.00 46.69 565 VAL A CA 1
ATOM 3942 C C . VAL A 1 565 ? -46.406 -20.240 18.485 1.00 46.69 565 VAL A C 1
ATOM 3944 O O . VAL A 1 565 ? -46.107 -20.758 17.419 1.00 46.69 565 VAL A O 1
ATOM 3947 N N . THR A 1 566 ? -45.449 -19.634 19.198 1.00 48.75 566 THR A N 1
ATOM 3948 C CA . THR A 1 566 ? -44.117 -19.332 18.608 1.00 48.75 566 THR A CA 1
ATOM 3949 C C . THR A 1 566 ? -42.902 -20.035 19.223 1.00 48.75 566 THR A C 1
ATOM 3951 O O . THR A 1 566 ? -41.775 -19.662 18.923 1.00 48.75 566 THR A O 1
ATOM 3954 N N . MET A 1 567 ? -43.068 -21.105 20.007 1.00 41.12 567 MET A N 1
ATOM 3955 C CA . MET A 1 567 ? -41.927 -21.850 20.586 1.00 41.12 567 MET A CA 1
ATOM 3956 C C . MET A 1 567 ? -42.011 -23.369 20.357 1.00 41.12 567 MET A C 1
ATOM 3958 O O . MET A 1 567 ? -41.691 -24.170 21.232 1.00 41.12 567 MET A O 1
ATOM 3962 N N . ARG A 1 568 ? -42.438 -23.796 19.165 1.00 46.56 568 ARG A N 1
ATOM 3963 C CA . ARG A 1 568 ? -42.234 -25.172 18.683 1.00 46.56 568 ARG A CA 1
ATOM 3964 C C . ARG A 1 568 ? -41.877 -25.154 17.206 1.00 46.56 568 ARG A C 1
ATOM 3966 O O . ARG A 1 568 ? -42.746 -25.357 16.373 1.00 46.56 568 ARG A O 1
ATOM 3973 N N . GLN A 1 569 ? -40.608 -24.891 16.916 1.00 42.53 569 GLN A N 1
ATOM 3974 C CA . GLN A 1 569 ? -39.847 -25.464 15.799 1.00 42.53 569 GLN A CA 1
ATOM 3975 C C . GLN A 1 569 ? -38.470 -24.799 15.777 1.00 42.53 569 GLN A C 1
ATOM 3977 O O . GLN A 1 569 ? -38.329 -23.693 15.272 1.00 42.53 569 GLN A O 1
ATOM 3982 N N . ARG A 1 570 ? -37.477 -25.451 16.389 1.00 39.75 570 ARG A N 1
ATOM 3983 C CA . ARG A 1 570 ? -36.048 -25.394 16.027 1.00 39.75 570 ARG A CA 1
ATOM 3984 C C . ARG A 1 570 ? -35.256 -26.223 17.035 1.00 39.75 570 ARG A C 1
ATOM 3986 O O . ARG A 1 570 ? -34.622 -25.707 17.947 1.00 39.75 570 ARG A O 1
ATOM 3993 N N . ARG A 1 571 ? -35.313 -27.534 16.857 1.00 42.03 571 ARG A N 1
ATOM 3994 C CA . ARG A 1 571 ? -34.164 -28.418 17.035 1.00 42.03 571 ARG A CA 1
ATOM 3995 C C . ARG A 1 571 ? -34.374 -29.585 16.084 1.00 42.03 571 ARG A C 1
ATOM 3997 O O . ARG A 1 571 ? -35.511 -30.004 15.903 1.00 42.03 571 ARG A O 1
ATOM 4004 N N . ASP A 1 572 ? -33.262 -30.004 15.502 1.00 40.97 572 ASP A N 1
ATOM 4005 C CA . ASP A 1 572 ? -33.086 -31.075 14.524 1.00 40.97 572 ASP A CA 1
ATOM 4006 C C . ASP A 1 572 ? -33.240 -30.623 13.066 1.00 40.97 572 ASP A C 1
ATOM 4008 O O . ASP A 1 572 ? -34.343 -30.488 12.553 1.00 40.97 572 ASP A O 1
ATOM 4012 N N . GLU A 1 573 ? -32.105 -30.378 12.402 1.00 37.53 573 GLU A N 1
ATOM 4013 C CA . GLU A 1 573 ? -31.693 -31.238 11.285 1.00 37.53 573 GLU A CA 1
ATOM 4014 C C . GLU A 1 573 ? -30.187 -31.098 10.948 1.00 37.53 573 GLU A C 1
ATOM 4016 O O . GLU A 1 573 ? -29.546 -30.139 11.393 1.00 37.53 573 GLU A O 1
ATOM 4021 N N . PRO A 1 574 ? -29.599 -32.110 10.272 1.00 48.88 574 PRO A N 1
ATOM 4022 C CA . PRO A 1 574 ? -28.167 -32.396 10.259 1.00 48.88 574 PRO A CA 1
ATOM 4023 C C . PRO A 1 574 ? -27.410 -31.776 9.073 1.00 48.88 574 PRO A C 1
ATOM 4025 O O . PRO A 1 574 ? -27.982 -31.224 8.138 1.00 48.88 574 PRO A O 1
ATOM 4028 N N . ALA A 1 575 ? -26.084 -31.910 9.131 1.00 41.91 575 ALA A N 1
ATOM 4029 C CA . ALA A 1 575 ? -25.140 -31.598 8.066 1.00 41.91 575 ALA A CA 1
ATOM 4030 C C . ALA A 1 575 ? -25.427 -32.380 6.772 1.00 41.91 575 ALA A C 1
ATOM 4032 O O . ALA A 1 575 ? -25.644 -33.588 6.845 1.00 41.91 575 ALA A O 1
ATOM 4033 N N . PHE A 1 576 ? -25.321 -31.722 5.611 1.00 31.44 576 PHE A N 1
ATOM 4034 C CA . PHE A 1 576 ? -24.900 -32.366 4.363 1.00 31.44 576 PHE A CA 1
ATOM 4035 C C . PHE A 1 576 ? -24.346 -31.361 3.340 1.00 31.44 576 PHE A C 1
ATOM 4037 O O . PHE A 1 576 ? -24.766 -30.206 3.285 1.00 31.44 576 PHE A O 1
ATOM 4044 N N . ASP A 1 577 ? -23.371 -31.863 2.586 1.00 37.34 577 ASP A N 1
ATOM 4045 C CA . ASP A 1 577 ? -22.508 -31.228 1.592 1.00 37.34 577 ASP A CA 1
ATOM 4046 C C . ASP A 1 577 ? -23.193 -30.721 0.304 1.00 37.34 577 ASP A C 1
ATOM 4048 O O . ASP A 1 577 ? -24.249 -31.194 -0.109 1.00 37.34 577 ASP A O 1
ATOM 4052 N N . ASP A 1 578 ? -22.411 -29.882 -0.382 1.00 34.84 578 ASP A N 1
ATOM 4053 C CA . ASP A 1 578 ? -22.221 -29.780 -1.836 1.00 34.84 578 ASP A CA 1
ATOM 4054 C C . ASP A 1 578 ? -23.031 -28.768 -2.678 1.00 34.84 578 ASP A C 1
ATOM 4056 O O . ASP A 1 578 ? -24.248 -28.625 -2.621 1.00 34.84 578 ASP A O 1
ATOM 4060 N N . ALA A 1 579 ? -22.228 -28.077 -3.491 1.00 40.53 579 ALA A N 1
ATOM 4061 C CA . ALA A 1 579 ? -22.442 -27.292 -4.699 1.00 40.53 579 ALA A CA 1
ATOM 4062 C C . ALA A 1 579 ? -23.853 -26.847 -5.131 1.00 40.53 579 ALA A C 1
ATOM 4064 O O . ALA A 1 579 ? -24.698 -27.643 -5.531 1.00 40.53 579 ALA A O 1
ATOM 4065 N N . THR A 1 580 ? -23.995 -25.537 -5.381 1.00 32.06 580 THR A N 1
ATOM 4066 C CA . THR A 1 580 ? -24.686 -25.023 -6.587 1.00 32.06 580 THR A CA 1
ATOM 4067 C C . THR A 1 580 ? -24.147 -23.619 -6.920 1.00 32.06 580 THR A C 1
ATOM 4069 O O . THR A 1 580 ? -24.211 -22.714 -6.100 1.00 32.06 580 THR A O 1
ATOM 4072 N N . TYR A 1 581 ? -23.334 -23.425 -7.961 1.00 35.59 581 TYR A N 1
ATOM 4073 C CA . TYR A 1 581 ? -23.689 -23.149 -9.365 1.00 35.59 581 TYR A CA 1
ATOM 4074 C C . TYR A 1 581 ? -24.650 -21.958 -9.616 1.00 35.59 581 TYR A C 1
ATOM 4076 O O . TYR A 1 581 ? -25.844 -22.049 -9.382 1.00 35.59 581 TYR A O 1
ATOM 4084 N N . LYS A 1 582 ? -24.075 -20.917 -10.248 1.00 34.34 582 LYS A N 1
ATOM 4085 C CA . LYS A 1 582 ? -24.607 -20.037 -11.318 1.00 34.34 582 LYS A CA 1
ATOM 4086 C C . LYS A 1 582 ? -25.846 -19.134 -11.097 1.00 34.34 582 LYS A C 1
ATOM 4088 O O . LYS A 1 582 ? -26.974 -19.593 -11.075 1.00 34.34 582 LYS A O 1
ATOM 4093 N N . LEU A 1 583 ? -25.569 -17.822 -11.217 1.00 33.94 583 LEU A N 1
ATOM 4094 C CA . LEU A 1 583 ? -26.058 -16.892 -12.267 1.00 33.94 583 LEU A CA 1
ATOM 4095 C C . LEU A 1 583 ? -27.571 -16.868 -12.587 1.00 33.94 583 LEU A C 1
ATOM 4097 O O . LEU A 1 583 ? -28.038 -17.748 -13.302 1.00 33.94 583 LEU A O 1
ATOM 4101 N N . LEU A 1 584 ? -28.261 -15.763 -12.247 1.00 32.72 584 LEU A N 1
ATOM 4102 C CA . LEU A 1 584 ? -28.793 -14.728 -13.176 1.00 32.72 584 LEU A CA 1
ATOM 4103 C C . LEU A 1 584 ? -29.907 -13.849 -12.557 1.00 32.72 584 LEU A C 1
ATOM 4105 O O . LEU A 1 584 ? -30.678 -14.315 -11.728 1.00 32.72 584 LEU A O 1
ATOM 4109 N N . ALA A 1 585 ? -30.010 -12.632 -13.121 1.00 32.22 585 ALA A N 1
ATOM 4110 C CA . ALA A 1 585 ? -31.114 -11.649 -13.120 1.00 32.22 585 ALA A CA 1
ATOM 4111 C C . ALA A 1 585 ? -31.180 -10.669 -11.922 1.00 32.22 585 ALA A C 1
ATOM 4113 O O . ALA A 1 585 ? -31.478 -11.070 -10.806 1.00 32.22 585 ALA A O 1
ATOM 4114 N N . THR A 1 586 ? -30.717 -9.410 -12.031 1.00 37.75 586 THR A N 1
ATOM 4115 C CA . THR A 1 586 ? -31.273 -8.206 -12.722 1.00 37.75 586 THR A CA 1
ATOM 4116 C C . THR A 1 586 ? -32.590 -7.674 -12.138 1.00 37.75 586 THR A C 1
ATOM 4118 O O . THR A 1 586 ? -33.627 -8.260 -12.426 1.00 37.75 586 THR A O 1
ATOM 4121 N N . HIS A 1 587 ? -32.554 -6.537 -11.424 1.00 31.02 587 HIS A N 1
ATOM 4122 C CA . HIS A 1 587 ? -33.204 -5.248 -11.767 1.00 31.02 587 HIS A CA 1
ATOM 4123 C C . HIS A 1 587 ? -33.137 -4.242 -10.592 1.00 31.02 587 HIS A C 1
ATOM 4125 O O . HIS A 1 587 ? -33.293 -4.653 -9.449 1.00 31.02 587 HIS A O 1
ATOM 4131 N N . GLU A 1 588 ? -32.974 -2.954 -10.953 1.00 34.12 588 GLU A N 1
ATOM 4132 C CA . GLU A 1 588 ? -33.386 -1.709 -10.246 1.00 34.12 588 GLU A CA 1
ATOM 4133 C C . GLU A 1 588 ? -32.684 -1.360 -8.904 1.00 34.12 588 GLU A C 1
ATOM 4135 O O . GLU A 1 588 ? -32.452 -2.218 -8.069 1.00 34.12 588 GLU A O 1
ATOM 4140 N N . ASP A 1 589 ? -32.263 -0.129 -8.587 1.00 35.09 589 ASP A N 1
ATOM 4141 C CA . ASP A 1 589 ? -32.601 1.190 -9.126 1.00 35.09 589 ASP A CA 1
ATOM 4142 C C . ASP A 1 589 ? -31.545 2.271 -8.777 1.00 35.09 589 ASP A C 1
ATOM 4144 O O . ASP A 1 589 ? -30.609 2.054 -8.008 1.00 35.09 589 ASP A O 1
ATOM 4148 N N . ALA A 1 590 ? -31.743 3.438 -9.389 1.00 38.09 590 ALA A N 1
ATOM 4149 C CA . ALA A 1 590 ? -30.929 4.653 -9.475 1.00 38.09 590 ALA A CA 1
ATOM 4150 C C . ALA A 1 590 ? -30.456 5.379 -8.182 1.00 38.09 590 ALA A C 1
ATOM 4152 O O . ALA A 1 590 ? -30.994 5.196 -7.094 1.00 38.09 590 ALA A O 1
ATOM 4153 N N . SER A 1 591 ? -29.568 6.369 -8.430 1.00 37.59 591 SER A N 1
ATOM 4154 C CA . SER A 1 591 ? -29.238 7.619 -7.686 1.00 37.59 591 SER A CA 1
ATOM 4155 C C . SER A 1 591 ? -27.901 7.631 -6.915 1.00 37.59 591 SER A C 1
ATOM 4157 O O . SER A 1 591 ? -27.573 6.682 -6.225 1.00 37.59 591 SER A O 1
ATOM 4159 N N . ALA A 1 592 ? -27.044 8.656 -6.958 1.00 40.25 592 ALA A N 1
ATOM 4160 C CA . ALA A 1 592 ? -26.967 9.905 -7.715 1.00 40.25 592 ALA A CA 1
ATOM 4161 C C . ALA A 1 592 ? -25.506 10.405 -7.656 1.00 40.25 592 ALA A C 1
ATOM 4163 O O . ALA A 1 592 ? -24.813 10.187 -6.665 1.00 40.25 592 ALA A O 1
ATOM 4164 N N . ALA A 1 593 ? -25.061 11.089 -8.710 1.00 39.81 593 ALA A N 1
ATOM 4165 C CA . ALA A 1 593 ? -23.834 11.877 -8.728 1.00 39.81 593 ALA A CA 1
ATOM 4166 C C . ALA A 1 593 ? -24.169 13.339 -8.398 1.00 39.81 593 ALA A C 1
ATOM 4168 O O . ALA A 1 593 ? -25.028 13.909 -9.070 1.00 39.81 593 ALA A O 1
ATOM 4169 N N . PHE A 1 594 ? -23.495 13.907 -7.395 1.00 37.62 594 PHE A N 1
ATOM 4170 C CA . PHE A 1 594 ? -22.953 15.272 -7.356 1.00 37.62 594 PHE A CA 1
ATOM 4171 C C . PHE A 1 594 ? -21.959 15.404 -6.203 1.00 37.62 594 PHE A C 1
ATOM 4173 O O . PHE A 1 594 ? -22.257 14.854 -5.118 1.00 37.62 594 PHE A O 1
#

pLDDT: mean 71.97, std 23.44, range [26.09, 98.31]

InterPro domains:
  IPR001762 Disintegrin domain [SM00050] (276-329)
  IPR036436 Disintegrin domain superfamily [G3DSA:4.10.70.10] (73-118)
  IPR036436 Disintegrin domain superfamily [G3DSA:4.10.70.10] (119-180)
  IPR036436 Disintegrin domain superfamily [G3DSA:4.10.70.10] (193-266)
  IPR036436 Disintegrin domain superfamily [G3DSA:4.10.70.10] (290-332)
  IPR036436 Disintegrin domain superfamily [G3DSA:4.10.70.10] (334-396)
  IPR036436 Disintegrin domain superfamily [SSF57552] (148-179)
  IPR036436 Disintegrin domain superfamily [SSF57552] (231-264)
  IPR036436 Disintegrin domain superfamily [SSF57552] (295-328)
  IPR036436 Disintegrin domain superfamily [SSF57552] (360-392)